Protein AF-A0A453P4A4-F1 (afdb_monomer_lite)

Foldseek 3Di:
DLVDQKDKAAAPLKDFPDDPVLLVLAAQKEFADDVDLFTDPRIMMHGDDPVVVVVLVVCLVPFDAPVNDDRRSVCRVPVCQSVAAADDSVDRDPPGDNYHHYDCLREVELVVCLVVVDTPDPPVSRGMYGDPPVVQGLLFLQSVVVRVCSVVVQVVLQCADDPDVQCHSNDDPVLVVLLVCLVVVVVVVLVVVVVVLVVVCVVPPPVVVVVVVVVVVVVVVVPDPDDDPPPDDPDDDDDDDDDDDDDDDDDDDPPDDPCVVVVLVVQLVVQLVVQLVVLVVSNDRRDHNLSSVLSSLLSSLVSSCCRSVVVVVVVVVVSVVVVVVVVVVPPPDDDDDDDDDPPDPPPPSPVVVSVVSVVSVVCSVVVSCVCVVVVPDD

pLDDT: mean 75.67, std 24.61, range [24.95, 98.19]

Organism: Aegilops tauschii subsp. strangulata (NCBI:txid200361)

Radius of gyration: 34.61 Å; chains: 1; bounding box: 87×60×105 Å

Structure (mmCIF, N/CA/C/O backbone):
data_AF-A0A453P4A4-F1
#
_entry.id   AF-A0A453P4A4-F1
#
loop_
_atom_site.group_PDB
_atom_site.id
_atom_site.type_symbol
_atom_site.label_atom_id
_atom_site.label_alt_id
_atom_site.label_comp_id
_atom_site.label_asym_id
_atom_site.label_entity_id
_atom_site.label_seq_id
_atom_site.pdbx_PDB_ins_code
_atom_site.Cartn_x
_atom_site.Cartn_y
_atom_site.Cartn_z
_atom_site.occupancy
_atom_site.B_iso_or_equiv
_atom_site.auth_seq_id
_atom_site.auth_comp_id
_atom_site.auth_asym_id
_atom_site.auth_atom_id
_atom_site.pdbx_PDB_model_num
ATOM 1 N N . MET A 1 1 ? -23.168 -10.652 10.697 1.00 91.06 1 MET A N 1
ATOM 2 C CA . MET A 1 1 ? -22.135 -11.054 11.683 1.00 91.06 1 MET A CA 1
ATOM 3 C C . MET A 1 1 ? -22.645 -11.010 13.133 1.00 91.06 1 MET A C 1
ATOM 5 O O . MET A 1 1 ? -21.835 -11.047 14.045 1.00 91.06 1 MET A O 1
ATOM 9 N N . THR A 1 2 ? -23.965 -10.996 13.375 1.00 95.56 2 THR A N 1
ATOM 10 C CA . THR A 1 2 ? -24.569 -10.921 14.727 1.00 95.56 2 THR A CA 1
ATOM 11 C C . THR A 1 2 ? -24.382 -12.184 15.573 1.00 95.56 2 THR A C 1
ATOM 13 O O . THR A 1 2 ? -24.686 -12.182 16.757 1.00 95.56 2 THR A O 1
ATOM 16 N N . THR A 1 3 ? -23.852 -13.260 14.988 1.00 97.19 3 THR A N 1
ATOM 17 C CA . THR A 1 3 ? -23.431 -14.472 15.703 1.00 97.19 3 THR A CA 1
ATOM 18 C C . THR A 1 3 ? -22.150 -14.274 16.517 1.00 97.19 3 THR A C 1
ATOM 20 O O . THR A 1 3 ? -21.847 -15.096 17.376 1.00 97.19 3 THR A O 1
ATOM 23 N N . TYR A 1 4 ? -21.380 -13.214 16.250 1.00 97.12 4 TYR A N 1
ATOM 24 C CA . TYR A 1 4 ? -20.178 -12.872 17.005 1.00 97.12 4 TYR A CA 1
ATOM 25 C C . TYR A 1 4 ? -20.504 -11.832 18.073 1.00 97.12 4 TYR A C 1
ATOM 27 O O . TYR A 1 4 ? -21.142 -10.826 17.778 1.00 97.12 4 TYR A O 1
ATOM 35 N N . ARG A 1 5 ? -19.994 -12.036 19.294 1.00 95.25 5 ARG A N 1
ATOM 36 C CA . ARG A 1 5 ? -20.089 -11.038 20.374 1.00 95.25 5 ARG A CA 1
ATOM 37 C C . ARG A 1 5 ? -19.308 -9.765 20.042 1.00 95.25 5 ARG A C 1
ATOM 39 O O . ARG A 1 5 ? -19.733 -8.673 20.380 1.00 95.25 5 ARG A O 1
ATOM 46 N N . LYS A 1 6 ? -18.141 -9.916 19.416 1.00 96.12 6 LYS A N 1
ATOM 47 C CA . LYS A 1 6 ? -17.226 -8.820 19.103 1.00 96.12 6 LYS A CA 1
ATOM 48 C C . LYS A 1 6 ? -16.386 -9.173 17.889 1.00 96.12 6 LYS A C 1
ATOM 50 O O . LYS A 1 6 ? -16.022 -10.335 17.710 1.00 96.12 6 LYS A O 1
ATOM 55 N N . VAL A 1 7 ? -16.092 -8.175 17.071 1.00 97.62 7 VAL A N 1
ATOM 56 C CA . VAL A 1 7 ? -15.296 -8.298 15.851 1.00 97.62 7 VAL A CA 1
ATOM 57 C C . VAL A 1 7 ? -14.221 -7.219 15.871 1.00 97.62 7 VAL A C 1
ATOM 59 O O . VAL A 1 7 ? -14.504 -6.072 16.208 1.00 97.62 7 VAL A O 1
ATOM 62 N N . VAL A 1 8 ? -12.997 -7.587 15.499 1.00 98.06 8 VAL A N 1
ATOM 63 C CA . VAL A 1 8 ? -11.932 -6.626 15.202 1.00 98.06 8 VAL A CA 1
ATOM 64 C C . VAL A 1 8 ? -11.843 -6.501 13.686 1.00 98.06 8 VAL A C 1
ATOM 66 O O . VAL A 1 8 ? -11.580 -7.482 12.994 1.00 98.06 8 VAL A O 1
ATOM 69 N N . TYR A 1 9 ? -12.119 -5.308 13.178 1.00 97.81 9 TYR A N 1
ATOM 70 C CA . TYR A 1 9 ? -11.960 -4.938 11.782 1.00 97.81 9 TYR A CA 1
ATOM 71 C C . TYR A 1 9 ? -10.559 -4.362 11.557 1.00 97.81 9 TYR A C 1
ATOM 73 O O . TYR A 1 9 ? -10.088 -3.543 12.350 1.00 97.81 9 TYR A O 1
ATOM 81 N N . LEU A 1 10 ? -9.926 -4.785 10.465 1.00 97.94 10 LEU A N 1
ATOM 82 C CA . LEU A 1 10 ? -8.617 -4.337 10.007 1.00 97.94 10 LEU A CA 1
ATOM 83 C C . LEU A 1 10 ? -8.708 -4.052 8.505 1.00 97.94 10 LEU A C 1
ATOM 85 O O . LEU A 1 10 ? -9.162 -4.917 7.752 1.00 97.94 10 LEU A O 1
ATOM 89 N N . ASP A 1 11 ? -8.262 -2.876 8.068 1.00 96.56 11 ASP A N 1
ATOM 90 C CA . ASP A 1 11 ? -8.117 -2.580 6.642 1.00 96.56 11 ASP A CA 1
ATOM 91 C C . ASP A 1 11 ? -7.071 -3.508 6.004 1.00 96.56 11 ASP A C 1
ATOM 93 O O . ASP A 1 11 ? -6.111 -3.954 6.642 1.00 96.56 11 ASP A O 1
ATOM 97 N N . ALA A 1 12 ? -7.241 -3.793 4.712 1.00 94.50 12 ALA A N 1
ATOM 98 C CA . ALA A 1 12 ? -6.384 -4.723 3.971 1.00 94.50 12 ALA A CA 1
ATOM 99 C C . ALA A 1 12 ? -4.922 -4.255 3.833 1.00 94.50 12 ALA A C 1
ATOM 101 O O . ALA A 1 12 ? -4.046 -5.037 3.475 1.00 94.50 12 ALA A O 1
ATOM 102 N N . ASP A 1 13 ? -4.651 -2.981 4.098 1.00 95.69 13 ASP A N 1
ATOM 103 C CA . ASP A 1 13 ? -3.328 -2.364 4.116 1.00 95.69 13 ASP A CA 1
ATOM 104 C C . ASP A 1 13 ? -2.815 -2.149 5.550 1.00 95.69 13 ASP A C 1
ATOM 106 O O . ASP A 1 13 ? -2.040 -1.226 5.819 1.00 95.69 13 ASP A O 1
ATOM 110 N N . THR A 1 14 ? -3.216 -3.025 6.471 1.00 97.06 14 THR A N 1
ATOM 111 C CA . THR A 1 14 ? -2.668 -3.116 7.826 1.00 97.06 14 THR A CA 1
ATOM 112 C C . THR A 1 14 ? -1.842 -4.388 8.015 1.00 97.06 14 THR A C 1
ATOM 114 O O . THR A 1 14 ? -2.049 -5.400 7.348 1.00 97.06 14 THR A O 1
ATOM 117 N N . VAL A 1 15 ? -0.873 -4.340 8.931 1.00 96.56 15 VAL A N 1
ATOM 118 C CA . VAL A 1 15 ? -0.058 -5.493 9.335 1.00 96.56 15 VAL A CA 1
ATOM 119 C C . VAL A 1 15 ? -0.040 -5.590 10.847 1.00 96.56 15 VAL A C 1
ATOM 121 O O . VAL A 1 15 ? 0.357 -4.647 11.533 1.00 96.56 15 VAL A O 1
ATOM 124 N N . VAL A 1 16 ? -0.434 -6.754 11.355 1.00 97.06 16 VAL A N 1
ATOM 125 C CA . VAL A 1 16 ? -0.345 -7.103 12.772 1.00 97.06 16 VAL A CA 1
ATOM 126 C C . VAL A 1 16 ? 1.055 -7.652 13.052 1.00 97.06 16 VAL A C 1
ATOM 128 O O . VAL A 1 16 ? 1.440 -8.679 12.503 1.00 97.06 16 VAL A O 1
ATOM 131 N N . VAL A 1 17 ? 1.824 -6.961 13.894 1.00 96.19 17 VAL A N 1
ATOM 132 C CA . VAL A 1 17 ? 3.210 -7.326 14.257 1.00 96.19 17 VAL A CA 1
ATOM 133 C C . VAL A 1 17 ? 3.322 -7.939 15.657 1.00 96.19 17 VAL A C 1
ATOM 135 O O . VAL A 1 17 ? 4.345 -8.525 16.002 1.00 96.19 17 VAL A O 1
ATOM 138 N N . LYS A 1 18 ? 2.262 -7.826 16.467 1.00 96.00 18 LYS A N 1
ATOM 139 C CA . LYS A 1 18 ? 2.124 -8.446 17.792 1.00 96.00 18 LYS A CA 1
ATOM 140 C C . LYS A 1 18 ? 0.677 -8.845 18.051 1.00 96.00 18 LYS A C 1
ATOM 142 O O . LYS A 1 18 ? -0.222 -8.334 17.396 1.00 96.00 18 LYS A O 1
ATOM 147 N N . SER A 1 19 ? 0.452 -9.699 19.053 1.00 96.44 19 SER A N 1
ATOM 148 C CA . SER A 1 19 ? -0.906 -10.059 19.480 1.00 96.44 19 SER A CA 1
ATOM 149 C C . SER A 1 19 ? -1.761 -8.818 19.781 1.00 96.44 19 SER A C 1
ATOM 151 O O . SER A 1 19 ? -1.305 -7.857 20.411 1.00 96.44 19 SER A O 1
ATOM 153 N N . ILE A 1 20 ? -3.008 -8.866 19.315 1.00 97.50 20 ILE A N 1
ATOM 154 C CA . ILE A 1 20 ? -4.051 -7.848 19.507 1.00 97.50 20 ILE A CA 1
ATOM 155 C C . ILE A 1 20 ? -5.298 -8.438 20.181 1.00 97.50 20 ILE A C 1
ATOM 157 O O . ILE A 1 20 ? -6.382 -7.869 20.097 1.00 97.50 20 ILE A O 1
ATOM 161 N N . GLU A 1 21 ? -5.172 -9.601 20.825 1.00 96.69 21 GLU A N 1
ATOM 162 C CA . GLU A 1 21 ? -6.295 -10.285 21.484 1.00 96.69 21 GLU A CA 1
ATOM 163 C C . GLU A 1 21 ? -6.926 -9.449 22.606 1.00 96.69 21 GLU A C 1
ATOM 165 O O . GLU A 1 21 ? -8.119 -9.550 22.886 1.00 96.69 21 GLU A O 1
ATOM 170 N N . ASP A 1 22 ? -6.150 -8.562 23.222 1.00 96.25 22 ASP A N 1
ATOM 171 C CA . ASP A 1 22 ? -6.649 -7.627 24.222 1.00 96.25 22 ASP A CA 1
ATOM 172 C C . ASP A 1 22 ? -7.699 -6.652 23.675 1.00 96.25 22 ASP A C 1
ATOM 174 O O . ASP A 1 22 ? -8.551 -6.202 24.444 1.00 96.25 22 ASP A O 1
ATOM 178 N N . LEU A 1 23 ? -7.739 -6.394 22.363 1.00 97.12 23 LEU A N 1
ATOM 179 C CA . LEU A 1 23 ? -8.792 -5.584 21.741 1.00 97.12 23 LEU A CA 1
ATOM 180 C C . LEU A 1 23 ? -10.200 -6.157 21.957 1.00 97.12 23 LEU A C 1
ATOM 182 O O . LEU A 1 23 ? -11.166 -5.393 21.990 1.00 97.12 23 LEU A O 1
ATOM 186 N N . PHE A 1 24 ? -10.346 -7.467 22.191 1.00 96.25 24 PHE A N 1
ATOM 187 C CA . PHE A 1 24 ? -11.647 -8.073 22.502 1.00 96.25 24 PHE A CA 1
ATOM 188 C C . PHE A 1 24 ? -12.209 -7.656 23.880 1.00 96.25 24 PHE A C 1
ATOM 190 O O . PHE A 1 24 ? -13.393 -7.881 24.165 1.00 96.25 24 PHE A O 1
ATOM 197 N N . ASN A 1 25 ? -11.401 -6.995 24.713 1.00 95.06 25 ASN A N 1
ATOM 198 C CA . ASN A 1 25 ? -11.810 -6.404 25.991 1.00 95.06 25 ASN A CA 1
ATOM 199 C C . ASN A 1 25 ? -12.096 -4.895 25.905 1.00 95.06 25 ASN A C 1
ATOM 201 O O . ASN A 1 25 ? -12.443 -4.290 26.918 1.00 95.06 25 ASN A O 1
ATOM 205 N N . CYS A 1 26 ? -11.944 -4.283 24.727 1.00 95.81 26 CYS A N 1
ATOM 206 C CA . CYS A 1 26 ? -12.316 -2.885 24.506 1.00 95.81 26 CYS A CA 1
ATOM 207 C C . CYS A 1 26 ? -13.843 -2.699 24.565 1.00 95.81 26 CYS A C 1
ATOM 209 O O . CYS A 1 26 ? -14.552 -3.692 24.596 1.00 95.81 26 CYS A O 1
ATOM 211 N N . GLY A 1 27 ? -14.348 -1.467 24.586 1.00 95.31 27 GLY A N 1
ATOM 212 C CA . GLY A 1 27 ? -15.777 -1.142 24.531 1.00 95.31 27 GLY A CA 1
ATOM 213 C C . GLY A 1 27 ? -16.521 -1.659 23.290 1.00 95.31 27 GLY A C 1
ATOM 214 O O . GLY A 1 27 ? -15.937 -2.286 22.399 1.00 95.31 27 GLY A O 1
ATOM 215 N N . LYS A 1 28 ? -17.816 -1.328 23.200 1.00 96.44 28 LYS A N 1
ATOM 216 C CA . LYS A 1 28 ? -18.686 -1.767 22.093 1.00 96.44 28 LYS A CA 1
ATOM 217 C C . LYS A 1 28 ? -18.242 -1.231 20.734 1.00 96.44 28 LYS A C 1
ATOM 219 O O . LYS A 1 28 ? -18.385 -1.918 19.726 1.00 96.44 28 LYS A O 1
ATOM 224 N N . PHE A 1 29 ? -17.701 -0.016 20.701 1.00 97.50 29 PHE A N 1
ATOM 225 C CA . PHE A 1 29 ? -17.045 0.549 19.531 1.00 97.50 29 PHE A CA 1
ATOM 226 C C . PHE A 1 29 ? -15.701 1.170 19.917 1.00 97.50 29 PHE A C 1
ATOM 228 O O . PHE A 1 29 ? -15.630 2.090 20.735 1.00 97.50 29 PHE A O 1
ATOM 235 N N . CYS A 1 30 ? -14.617 0.701 19.309 1.00 97.56 30 CYS A N 1
ATOM 236 C CA . CYS A 1 30 ? -13.299 1.282 19.519 1.00 97.56 30 CYS A CA 1
ATOM 237 C C . CYS A 1 30 ? -12.595 1.566 18.213 1.00 97.56 30 CYS A C 1
ATOM 239 O O . CYS A 1 30 ? -12.629 0.752 17.303 1.00 97.56 30 CYS A O 1
ATOM 241 N N . ALA A 1 31 ? -11.894 2.687 18.155 1.00 97.38 31 ALA A N 1
ATOM 242 C CA . ALA A 1 31 ? -11.066 3.077 17.024 1.00 97.38 31 ALA A CA 1
ATOM 243 C C . ALA A 1 31 ? -9.897 3.934 17.517 1.00 97.38 31 ALA A C 1
ATOM 245 O O . ALA A 1 31 ? -9.889 4.414 18.655 1.00 97.38 31 ALA A O 1
ATOM 246 N N . ASN A 1 32 ? -8.883 4.139 16.687 1.00 95.31 32 ASN A N 1
ATOM 247 C CA . ASN A 1 32 ? -7.803 5.063 17.025 1.00 95.31 32 ASN A CA 1
ATOM 248 C C . ASN A 1 32 ? -8.187 6.499 16.641 1.00 95.31 32 ASN A C 1
ATOM 250 O O . ASN A 1 32 ? -8.719 6.723 15.557 1.00 95.31 32 ASN A O 1
ATOM 254 N N . LEU A 1 33 ? -7.884 7.477 17.500 1.00 91.25 33 LEU A N 1
ATOM 255 C CA . LEU A 1 33 ? -7.839 8.878 17.075 1.00 91.25 33 LEU A CA 1
ATOM 256 C C . LEU A 1 33 ? -6.505 9.147 16.388 1.00 91.25 33 LEU A C 1
ATOM 258 O O . LEU A 1 33 ? -5.450 8.865 16.964 1.00 91.25 33 LEU A O 1
ATOM 262 N N . LYS A 1 34 ? -6.554 9.755 15.200 1.00 77.44 34 LYS A N 1
ATOM 263 C CA . LYS A 1 34 ? -5.345 10.299 14.575 1.00 77.44 34 LYS A CA 1
ATOM 264 C C . LYS A 1 34 ? -4.859 11.531 15.349 1.00 77.44 34 LYS A C 1
ATOM 266 O O . LYS A 1 34 ? -5.354 11.872 16.416 1.00 77.44 34 LYS A O 1
ATOM 271 N N . HIS A 1 35 ? -3.902 12.257 14.776 1.00 64.62 35 HIS A N 1
ATOM 272 C CA . HIS A 1 35 ? -3.451 13.556 15.285 1.00 64.62 35 HIS A CA 1
ATOM 273 C C . HIS A 1 35 ? -4.526 14.673 15.214 1.00 64.62 35 HIS A C 1
ATOM 275 O O . HIS A 1 35 ? -4.245 15.827 15.513 1.00 64.62 35 HIS A O 1
ATOM 281 N N . SER A 1 36 ? -5.757 14.347 14.814 1.00 64.00 36 SER A N 1
ATOM 282 C CA . SER A 1 36 ? -6.924 15.228 14.837 1.00 64.00 36 SER A CA 1
ATOM 283 C C . SER A 1 36 ? -7.990 14.662 15.779 1.00 64.00 36 SER A C 1
ATOM 285 O O . SER A 1 36 ? -7.951 13.490 16.143 1.00 64.00 36 SER A O 1
ATOM 287 N N . GLU A 1 37 ? -9.001 15.460 16.120 1.00 78.25 37 GLU A N 1
ATOM 288 C CA . GLU A 1 37 ? -10.204 15.014 16.852 1.00 78.25 37 GLU A CA 1
ATOM 289 C C . GLU A 1 37 ? -11.073 14.020 16.047 1.00 78.25 37 GLU A C 1
ATOM 291 O O . GLU A 1 37 ? -12.249 13.825 16.335 1.00 78.25 37 GLU A O 1
ATOM 296 N N . ARG A 1 38 ? -10.509 13.389 15.010 1.00 90.00 38 ARG A N 1
ATOM 297 C CA . ARG A 1 38 ? -11.180 12.444 14.125 1.00 90.00 38 ARG A CA 1
ATOM 298 C C . ARG A 1 38 ? -10.539 11.072 14.233 1.00 90.00 38 ARG A C 1
ATOM 300 O O . ARG A 1 38 ? -9.313 10.925 14.251 1.00 90.00 38 ARG A O 1
ATOM 307 N N . MET A 1 39 ? -11.382 10.055 14.263 1.00 94.38 39 MET A N 1
ATOM 308 C CA . MET A 1 39 ? -10.936 8.673 14.280 1.00 94.38 39 MET A CA 1
ATOM 309 C C . MET A 1 39 ? -10.499 8.180 12.907 1.00 94.38 39 MET A C 1
ATOM 311 O O . MET A 1 39 ? -10.960 8.666 11.870 1.00 94.38 39 MET A O 1
ATOM 315 N N . ASN A 1 40 ? -9.633 7.173 12.931 1.00 94.75 40 ASN A N 1
ATOM 316 C CA . ASN A 1 40 ? -9.310 6.342 11.791 1.00 94.75 40 ASN A CA 1
ATOM 317 C C . ASN A 1 40 ? -10.106 5.039 11.833 1.00 94.75 40 ASN A C 1
ATOM 319 O O . ASN A 1 40 ? -10.073 4.333 12.839 1.00 94.75 40 ASN A O 1
ATOM 323 N N . SER A 1 41 ? -10.763 4.710 10.725 1.00 95.00 41 SER A N 1
ATOM 324 C CA . SER A 1 41 ? -11.580 3.503 10.591 1.00 95.00 41 SER A CA 1
ATOM 325 C C . SER A 1 41 ? -10.802 2.256 10.160 1.00 95.00 41 SER A C 1
ATOM 327 O O . SER A 1 41 ? -11.388 1.184 10.101 1.00 95.00 41 SER A O 1
ATOM 329 N N . GLY A 1 42 ? -9.488 2.340 9.930 1.00 95.31 42 GLY A N 1
ATOM 330 C CA . GLY A 1 42 ? -8.720 1.185 9.452 1.00 95.31 42 GLY A CA 1
ATOM 331 C C . GLY A 1 42 ? -8.395 0.136 10.509 1.00 95.31 42 GLY A C 1
ATOM 332 O O . GLY A 1 42 ? -8.006 -0.975 10.169 1.00 95.31 42 GLY A O 1
ATOM 333 N N . VAL A 1 43 ? -8.581 0.455 11.793 1.00 97.81 43 VAL A N 1
ATOM 334 C CA . VAL A 1 43 ? -8.579 -0.536 12.878 1.00 97.81 43 VAL A CA 1
ATOM 335 C C . VAL A 1 43 ? -9.713 -0.201 13.827 1.00 97.81 43 VAL A C 1
ATOM 337 O O . VAL A 1 43 ? -9.686 0.851 14.475 1.00 97.81 43 VAL A O 1
ATOM 340 N N . MET A 1 44 ? -10.697 -1.095 13.912 1.00 97.94 44 MET A N 1
ATOM 341 C CA . MET A 1 44 ? -11.870 -0.905 14.758 1.00 97.94 44 MET A CA 1
ATOM 342 C C . MET A 1 44 ? -12.226 -2.165 15.536 1.00 97.94 44 MET A C 1
ATOM 344 O O . MET A 1 44 ? -12.085 -3.279 15.047 1.00 97.94 44 MET A O 1
ATOM 348 N N . VAL A 1 45 ? -12.756 -1.986 16.737 1.00 97.94 45 VAL A N 1
ATOM 349 C CA . VAL A 1 45 ? -13.460 -3.025 17.489 1.00 97.94 45 VAL A CA 1
ATOM 350 C C . VAL A 1 45 ? -14.938 -2.696 17.418 1.00 97.94 45 VAL A C 1
ATOM 352 O O . VAL A 1 45 ? -15.311 -1.555 17.678 1.00 97.94 45 VAL A O 1
ATOM 355 N N . VAL A 1 46 ? -15.770 -3.668 17.057 1.00 97.25 46 VAL A N 1
ATOM 356 C CA . VAL A 1 46 ? -17.216 -3.478 16.917 1.00 97.25 46 VAL A CA 1
ATOM 357 C C . VAL A 1 46 ? -17.983 -4.605 17.603 1.00 97.25 46 VAL A C 1
ATOM 359 O O . VAL A 1 46 ? -17.645 -5.783 17.462 1.00 97.25 46 VAL A O 1
ATOM 362 N N . GLU A 1 47 ? -19.039 -4.247 18.326 1.00 97.62 47 GLU A N 1
ATOM 363 C CA . GLU A 1 47 ? -20.102 -5.147 18.769 1.00 97.62 47 GLU A CA 1
ATOM 364 C C . GLU A 1 47 ? -21.166 -5.226 17.658 1.00 97.62 47 GLU A C 1
ATOM 366 O O . GLU A 1 47 ? -21.862 -4.239 17.391 1.00 97.62 47 GLU A O 1
ATOM 371 N N . PRO A 1 48 ? -21.295 -6.365 16.950 1.00 97.56 48 PRO A N 1
ATOM 372 C CA . PRO A 1 48 ? -22.253 -6.479 15.859 1.00 97.56 48 PRO A CA 1
ATOM 373 C C . PRO A 1 48 ? -23.697 -6.354 16.360 1.00 97.56 48 PRO A C 1
ATOM 375 O O . PRO A 1 48 ? -24.156 -7.154 17.170 1.00 97.56 48 PRO A O 1
ATOM 378 N N . SER A 1 49 ? -24.448 -5.402 15.808 1.00 97.25 49 SER A N 1
ATOM 379 C CA . SER A 1 49 ? -25.849 -5.172 16.166 1.00 97.25 49 SER A CA 1
ATOM 380 C C . SER A 1 49 ? -26.685 -4.850 14.929 1.00 97.25 49 SER A C 1
ATOM 382 O O . SER A 1 49 ? -26.375 -3.932 14.169 1.00 97.25 49 SER A O 1
ATOM 384 N N . GLU A 1 50 ? -27.764 -5.611 14.716 1.00 97.62 50 GLU A N 1
ATOM 385 C CA . GLU A 1 50 ? -28.683 -5.383 13.594 1.00 97.62 50 GLU A CA 1
ATOM 386 C C . GLU A 1 50 ? -29.424 -4.047 13.733 1.00 97.62 50 GLU A C 1
ATOM 388 O O . GLU A 1 50 ? -29.652 -3.361 12.736 1.00 97.62 50 GLU A O 1
ATOM 393 N N . THR A 1 51 ? -29.772 -3.652 14.962 1.00 97.94 51 THR A N 1
ATOM 394 C CA . THR A 1 51 ? -30.441 -2.372 15.225 1.00 97.94 51 THR A CA 1
ATOM 395 C C . THR A 1 51 ? -29.513 -1.202 14.921 1.00 97.94 51 THR A C 1
ATOM 397 O O . THR A 1 51 ? -29.920 -0.283 14.213 1.00 97.94 51 THR A O 1
ATOM 400 N N . LEU A 1 52 ? -28.254 -1.274 15.368 1.00 96.69 52 LEU A N 1
ATOM 401 C CA . LEU A 1 52 ? -27.235 -0.261 15.087 1.00 96.69 52 LEU A CA 1
ATOM 402 C C . LEU A 1 52 ? -26.949 -0.156 13.583 1.00 96.69 52 LEU A C 1
ATOM 404 O O . LEU A 1 52 ? -26.880 0.942 13.041 1.00 96.69 52 LEU A O 1
ATOM 408 N N . PHE A 1 53 ? -26.838 -1.293 12.890 1.00 97.19 53 PHE A N 1
ATOM 409 C CA . PHE A 1 53 ? -26.647 -1.320 11.441 1.00 97.19 53 PHE A CA 1
ATOM 410 C C . PHE A 1 53 ? -27.805 -0.647 10.695 1.00 97.19 53 PHE A C 1
ATOM 412 O O . PHE A 1 53 ? -27.564 0.211 9.851 1.00 97.19 53 PHE A O 1
ATOM 419 N N . LYS A 1 54 ? -29.061 -0.988 11.019 1.00 98.19 54 LYS A N 1
ATOM 420 C CA . LYS A 1 54 ? -30.239 -0.365 10.391 1.00 98.19 54 LYS A CA 1
ATOM 421 C C . LYS A 1 54 ? -30.294 1.141 10.649 1.00 98.19 54 LYS A C 1
ATOM 423 O O . LYS A 1 54 ? -30.603 1.893 9.729 1.00 98.19 54 LYS A O 1
ATOM 428 N N . ASP A 1 55 ? -29.962 1.576 11.863 1.00 98.06 55 ASP A N 1
ATOM 429 C CA . ASP A 1 55 ? -29.892 2.998 12.202 1.00 98.06 55 ASP A CA 1
ATOM 430 C C . ASP A 1 55 ? -28.795 3.723 11.404 1.00 98.06 55 ASP A C 1
ATOM 432 O O . ASP A 1 55 ? -29.082 4.746 10.783 1.00 98.06 55 ASP A O 1
ATOM 436 N N . MET A 1 56 ? -27.579 3.167 11.323 1.00 97.25 56 MET A N 1
ATOM 437 C CA . MET A 1 56 ? -26.509 3.716 10.480 1.00 97.25 56 MET A CA 1
ATOM 438 C C . MET A 1 56 ? -26.940 3.807 9.013 1.00 97.25 56 MET A C 1
ATOM 440 O O . MET A 1 56 ? -26.839 4.878 8.421 1.00 97.25 56 MET A O 1
ATOM 444 N N . MET A 1 57 ? -27.493 2.730 8.446 1.00 97.62 57 MET A N 1
ATOM 445 C CA . MET A 1 57 ? -27.957 2.701 7.053 1.00 97.62 57 MET A CA 1
ATOM 446 C C . MET A 1 57 ? -29.043 3.743 6.774 1.00 97.62 57 MET A C 1
ATOM 448 O O . MET A 1 57 ? -29.010 4.378 5.726 1.00 97.62 57 MET A O 1
ATOM 452 N N . SER A 1 58 ? -29.961 3.980 7.718 1.00 97.81 58 SER A N 1
ATOM 453 C CA . SER A 1 58 ? -30.995 5.016 7.575 1.00 97.81 58 SER A CA 1
ATOM 454 C C . SER A 1 58 ? -30.438 6.443 7.507 1.00 97.81 58 SER A C 1
ATOM 456 O O . SER A 1 58 ? -31.133 7.351 7.058 1.00 97.81 58 SER A O 1
ATOM 458 N N . LYS A 1 59 ? -29.186 6.644 7.942 1.00 97.38 59 LYS A N 1
ATOM 459 C CA . LYS A 1 59 ? -28.526 7.949 8.019 1.00 97.38 59 LYS A CA 1
ATOM 460 C C . LYS A 1 59 ? -27.460 8.168 6.949 1.00 97.38 59 LYS A C 1
ATOM 462 O O . LYS A 1 59 ? -26.973 9.292 6.861 1.00 97.38 59 LYS A O 1
ATOM 467 N N . VAL A 1 60 ? -27.113 7.158 6.144 1.00 95.44 60 VAL A N 1
ATOM 468 C CA . VAL A 1 60 ? -26.052 7.239 5.115 1.00 95.44 60 VAL A CA 1
ATOM 469 C C . VAL A 1 60 ? -26.277 8.401 4.144 1.00 95.44 60 VAL A C 1
ATOM 471 O O . VAL A 1 60 ? -25.330 9.119 3.845 1.00 95.44 60 VAL A O 1
ATOM 474 N N . ASP A 1 61 ? -27.524 8.641 3.727 1.00 93.38 61 ASP A N 1
ATOM 475 C CA . ASP A 1 61 ? -27.855 9.715 2.776 1.00 93.38 61 ASP A CA 1
ATOM 476 C C . ASP A 1 61 ? -28.004 11.101 3.435 1.00 93.38 61 ASP A C 1
ATOM 478 O O . ASP A 1 61 ? -28.023 12.120 2.746 1.00 93.38 61 ASP A O 1
ATOM 482 N N . SER A 1 62 ? -28.137 11.157 4.766 1.00 95.00 62 SER A N 1
ATOM 483 C CA . SER A 1 62 ? -28.448 12.394 5.504 1.00 95.00 62 SER A CA 1
ATOM 484 C C . SER A 1 62 ? -27.295 12.941 6.346 1.00 95.00 62 SER A C 1
ATOM 486 O O . SER A 1 62 ? -27.200 14.153 6.538 1.00 95.00 62 SER A O 1
ATOM 488 N N . LEU A 1 63 ? -26.433 12.070 6.883 1.00 95.19 63 LEU A N 1
ATOM 489 C CA . LEU A 1 63 ? -25.281 12.489 7.674 1.00 95.19 63 LEU A CA 1
ATOM 490 C C . LEU A 1 63 ? -24.141 12.902 6.737 1.00 95.19 63 LEU A C 1
ATOM 492 O O . LEU A 1 63 ? -23.836 12.182 5.786 1.00 95.19 63 LEU A O 1
ATOM 496 N N . PRO A 1 64 ? -23.464 14.030 7.004 1.00 92.75 64 PRO A N 1
ATOM 497 C CA . PRO A 1 64 ? -22.330 14.439 6.191 1.00 92.75 64 PRO A CA 1
ATOM 498 C C . PRO A 1 64 ? -21.174 13.433 6.313 1.00 92.75 64 PRO A C 1
ATOM 500 O O . PRO A 1 64 ? -20.904 12.914 7.389 1.00 92.75 64 PRO A O 1
ATOM 503 N N . SER A 1 65 ? -20.441 13.204 5.222 1.00 94.25 65 SER A N 1
ATOM 504 C CA . SER A 1 65 ? -19.163 12.480 5.233 1.00 94.25 65 SER A CA 1
ATOM 505 C C . SER A 1 65 ? -18.100 13.322 4.540 1.00 94.25 65 SER A C 1
ATOM 507 O O . SER A 1 65 ? -18.115 13.490 3.322 1.00 94.25 65 SER A O 1
ATOM 509 N N . TYR A 1 66 ? -17.146 13.854 5.309 1.00 89.81 66 TYR A N 1
ATOM 510 C CA . TYR A 1 66 ? -16.096 14.731 4.769 1.00 89.81 66 TYR A CA 1
ATOM 511 C C . TYR A 1 66 ? -15.099 14.004 3.851 1.00 89.81 66 TYR A C 1
ATOM 513 O O . TYR A 1 66 ? -14.338 14.656 3.141 1.00 89.81 66 TYR A O 1
ATOM 521 N N . THR A 1 67 ? -15.073 12.667 3.879 1.00 88.38 67 THR A N 1
ATOM 522 C CA . THR A 1 67 ? -14.240 11.838 2.994 1.00 88.38 67 THR A CA 1
ATOM 523 C C . THR A 1 67 ? -15.015 11.241 1.825 1.00 88.38 67 THR A C 1
ATOM 525 O O . THR A 1 67 ? -14.397 10.633 0.960 1.00 88.38 67 THR A O 1
ATOM 528 N N . GLY A 1 68 ? -16.351 11.278 1.843 1.00 89.69 68 GLY A N 1
ATOM 529 C CA . GLY A 1 68 ? -17.199 10.449 0.973 1.00 89.69 68 GLY A CA 1
ATOM 530 C C . GLY A 1 68 ? -17.167 8.942 1.291 1.00 89.69 68 GLY A C 1
ATOM 531 O O . GLY A 1 68 ? -18.062 8.221 0.873 1.00 89.69 68 GLY A O 1
ATOM 532 N N . GLY A 1 69 ? -16.163 8.466 2.039 1.00 90.94 69 GLY A N 1
ATOM 533 C CA . GLY A 1 69 ? -16.059 7.090 2.546 1.00 90.94 69 GLY A CA 1
ATOM 534 C C . GLY A 1 69 ? -16.606 6.855 3.962 1.00 90.94 69 GLY A C 1
ATOM 535 O O . GLY A 1 69 ? -17.223 7.729 4.582 1.00 90.94 69 GLY A O 1
ATOM 536 N N . ASP A 1 70 ? -16.304 5.665 4.475 1.00 92.88 70 ASP A N 1
ATOM 537 C CA . ASP A 1 70 ? -16.649 5.130 5.796 1.00 92.88 70 ASP A CA 1
ATOM 538 C C . ASP A 1 70 ? -16.106 5.990 6.945 1.00 92.88 70 ASP A C 1
ATOM 540 O O . ASP A 1 70 ? -16.862 6.350 7.845 1.00 92.88 70 ASP A O 1
ATOM 544 N N . GLN A 1 71 ? -14.832 6.396 6.889 1.00 93.88 71 GLN A N 1
ATOM 545 C CA . GLN A 1 71 ? -14.201 7.166 7.962 1.00 93.88 71 GLN A CA 1
ATOM 546 C C . GLN A 1 71 ? -14.968 8.464 8.235 1.00 93.88 71 GLN A C 1
ATOM 548 O O . GLN A 1 71 ? -15.218 8.815 9.387 1.00 93.88 71 GLN A O 1
ATOM 553 N N . GLY A 1 72 ? -15.348 9.186 7.179 1.00 94.56 72 GLY A N 1
ATOM 554 C CA . GLY A 1 72 ? -16.092 10.434 7.287 1.00 94.56 72 GLY A CA 1
ATOM 555 C C . GLY A 1 72 ? -17.483 10.235 7.872 1.00 94.56 72 GLY A C 1
ATOM 556 O O . GLY A 1 72 ? -17.844 10.957 8.798 1.00 94.56 72 GLY A O 1
ATOM 557 N N . PHE A 1 73 ? -18.213 9.226 7.393 1.00 96.69 73 PHE A N 1
ATOM 558 C CA . PHE A 1 73 ? -19.539 8.890 7.907 1.00 96.69 73 PHE A CA 1
ATOM 559 C C . PHE A 1 73 ? -19.479 8.497 9.386 1.00 96.69 73 PHE A C 1
ATOM 561 O O . PHE A 1 73 ? -20.215 9.046 10.201 1.00 96.69 73 PHE A O 1
ATOM 568 N N . LEU A 1 74 ? -18.562 7.597 9.754 1.00 96.12 74 LEU A N 1
ATOM 569 C CA . LEU A 1 74 ? -18.420 7.115 11.125 1.00 96.12 74 LEU A CA 1
ATOM 570 C C . LEU A 1 74 ? -18.044 8.252 12.083 1.00 96.12 74 LEU A C 1
ATOM 572 O O . LEU A 1 74 ? -18.576 8.308 13.187 1.00 96.12 74 LEU A O 1
ATOM 576 N N . ASN A 1 75 ? -17.173 9.180 11.674 1.00 95.56 75 ASN A N 1
ATOM 577 C CA . ASN A 1 75 ? -16.839 10.360 12.484 1.00 95.56 75 ASN A CA 1
ATOM 578 C C . ASN A 1 75 ? -18.053 11.270 12.721 1.00 95.56 75 ASN A C 1
ATOM 580 O O . ASN A 1 75 ? -18.177 11.851 13.794 1.00 95.56 75 ASN A O 1
ATOM 584 N N . SER A 1 76 ? -18.951 11.397 11.742 1.00 95.50 76 SER A N 1
ATOM 585 C CA . SER A 1 76 ? -20.191 12.161 11.905 1.00 95.50 76 SER A CA 1
ATOM 586 C C . SER A 1 76 ? -21.252 11.411 12.709 1.00 95.50 76 SER A C 1
ATOM 588 O O . SER A 1 76 ? -21.981 12.035 13.475 1.00 95.50 76 SER A O 1
ATOM 590 N N . TYR A 1 77 ? -21.320 10.085 12.581 1.00 96.75 77 TYR A N 1
ATOM 591 C CA . TYR A 1 77 ? -22.228 9.240 13.354 1.00 96.75 77 TYR A CA 1
ATOM 592 C C . TYR A 1 77 ? -21.838 9.196 14.841 1.00 96.75 77 TYR A C 1
ATOM 594 O O . TYR A 1 77 ? -22.686 9.375 15.712 1.00 96.75 77 TYR A O 1
ATOM 602 N N . TYR A 1 78 ? -20.546 9.032 15.137 1.00 95.56 78 TYR A N 1
ATOM 603 C CA . TYR A 1 78 ? -19.987 9.064 16.488 1.00 95.56 78 TYR A CA 1
ATOM 604 C C . TYR A 1 78 ? -19.349 10.428 16.800 1.00 95.56 78 TYR A C 1
ATOM 606 O O . TYR A 1 78 ? -18.160 10.508 17.106 1.00 95.56 78 TYR A O 1
ATOM 614 N N . ALA A 1 79 ? -20.132 11.510 16.744 1.00 93.44 79 ALA A N 1
ATOM 615 C CA . ALA A 1 79 ? -19.627 12.881 16.917 1.00 93.44 79 ALA A CA 1
ATOM 616 C C . ALA A 1 79 ? -18.856 13.109 18.238 1.00 93.44 79 ALA A C 1
ATOM 618 O O . ALA A 1 79 ? -17.868 13.837 18.268 1.00 93.44 79 ALA A O 1
ATOM 619 N N . GLU A 1 80 ? -19.253 12.424 19.315 1.00 93.00 80 GLU A N 1
ATOM 620 C CA . GLU A 1 80 ? -18.613 12.511 20.637 1.00 93.00 80 GLU A CA 1
ATOM 621 C C . GLU A 1 80 ? -17.430 11.543 20.819 1.00 93.00 80 GLU A C 1
ATOM 623 O O . GLU A 1 80 ? -16.865 11.436 21.910 1.00 93.00 80 GLU A O 1
ATOM 628 N N . PHE A 1 81 ? -17.019 10.819 19.769 1.00 95.31 81 PHE A N 1
ATOM 629 C CA . PHE A 1 81 ? -15.980 9.794 19.876 1.00 95.31 81 PHE A CA 1
ATOM 630 C C . PHE A 1 81 ? -14.664 10.348 20.436 1.00 95.31 81 PHE A C 1
ATOM 632 O O . PHE A 1 81 ? -14.005 9.672 21.232 1.00 95.31 81 PHE A O 1
ATOM 639 N N . ALA A 1 82 ? -14.310 11.590 20.091 1.00 93.12 82 ALA A N 1
ATOM 640 C CA . ALA A 1 82 ? -13.096 12.244 20.569 1.00 93.12 82 ALA A CA 1
ATOM 641 C C . ALA A 1 82 ? -13.016 12.325 22.108 1.00 93.12 82 ALA A C 1
ATOM 643 O O . ALA A 1 82 ? -11.930 12.193 22.679 1.00 93.12 82 ALA A O 1
ATOM 644 N N . ASN A 1 83 ? -14.170 12.435 22.776 1.00 93.75 83 ASN A N 1
ATOM 645 C CA . ASN A 1 83 ? -14.302 12.520 24.232 1.00 93.75 83 ASN A CA 1
ATOM 646 C C . ASN A 1 83 ? -14.244 11.149 24.933 1.00 93.75 83 ASN A C 1
ATOM 648 O O . ASN A 1 83 ? -14.223 11.072 26.164 1.00 93.75 83 ASN A O 1
ATOM 652 N N . SER A 1 84 ? -14.181 10.050 24.175 1.00 94.75 84 SER A N 1
ATOM 653 C CA . SER A 1 84 ? -14.142 8.693 24.730 1.00 94.75 84 SER A CA 1
ATOM 654 C C . SER A 1 84 ? -12.855 8.443 25.524 1.00 94.75 84 SER A C 1
ATOM 656 O O . SER A 1 84 ? -11.793 9.010 25.249 1.00 94.75 84 SER A O 1
ATOM 658 N N . ARG A 1 85 ? -12.907 7.559 26.522 1.00 94.62 85 ARG A N 1
ATOM 659 C CA . ARG A 1 85 ? -11.716 7.200 27.312 1.00 94.62 85 ARG A CA 1
ATOM 660 C C . ARG A 1 85 ? -10.755 6.342 26.494 1.00 94.62 85 ARG A C 1
ATOM 662 O O . ARG A 1 85 ? -11.192 5.541 25.674 1.00 94.62 85 ARG A O 1
ATOM 669 N N . VAL A 1 86 ? -9.453 6.486 26.741 1.00 95.00 86 VAL A N 1
ATOM 670 C CA . VAL A 1 86 ? -8.447 5.587 26.156 1.00 95.00 86 VAL A CA 1
ATOM 671 C C . VAL A 1 86 ? -8.613 4.193 26.756 1.00 95.00 86 VAL A C 1
ATOM 673 O O . VAL A 1 86 ? -8.794 4.054 27.966 1.00 95.00 86 VAL A O 1
ATOM 676 N N . PHE A 1 87 ? -8.577 3.176 25.905 1.00 96.00 87 PHE A N 1
ATOM 677 C CA . PHE A 1 87 ? -8.587 1.777 26.299 1.00 96.00 87 PHE A CA 1
ATOM 678 C C . PHE A 1 87 ? -7.257 1.397 26.967 1.00 96.00 87 PHE A C 1
ATOM 680 O O . PHE A 1 87 ? -6.188 1.595 26.387 1.00 96.00 87 PHE A O 1
ATOM 687 N N . ASP A 1 88 ? -7.339 0.838 28.176 1.00 95.06 88 ASP A N 1
ATOM 688 C CA . ASP A 1 88 ? -6.215 0.244 28.903 1.00 95.06 88 ASP A CA 1
ATOM 689 C C . ASP A 1 88 ? -6.462 -1.270 29.044 1.00 95.06 88 ASP A C 1
ATOM 691 O O . ASP A 1 88 ? -7.354 -1.666 29.804 1.00 95.06 88 ASP A O 1
ATOM 695 N N . PRO A 1 89 ? -5.682 -2.121 28.349 1.00 92.12 89 PRO A N 1
ATOM 696 C CA . PRO A 1 89 ? -5.792 -3.577 28.442 1.00 92.12 89 PRO A CA 1
ATOM 697 C C . PRO A 1 89 ? -5.708 -4.129 29.869 1.00 92.12 89 PRO A C 1
ATOM 699 O O . PRO A 1 89 ? -6.296 -5.167 30.162 1.00 92.12 89 PRO A O 1
ATOM 702 N N . ASN A 1 90 ? -4.994 -3.442 30.766 1.00 93.19 90 ASN A N 1
ATOM 703 C CA . ASN A 1 90 ? -4.767 -3.900 32.138 1.00 93.19 90 ASN A CA 1
ATOM 704 C C . ASN A 1 90 ? -5.898 -3.501 33.095 1.00 93.19 90 ASN A C 1
ATOM 706 O O . ASN A 1 90 ? -5.913 -3.936 34.248 1.00 93.19 90 ASN A O 1
ATOM 710 N N . LYS A 1 91 ? -6.819 -2.638 32.653 1.00 91.94 91 LYS A N 1
ATOM 711 C CA . LYS A 1 91 ? -7.914 -2.094 33.465 1.00 91.94 91 LYS A CA 1
ATOM 712 C C . LYS A 1 91 ? -9.225 -2.091 32.669 1.00 91.94 91 LYS A C 1
ATOM 714 O O . LYS A 1 91 ? -9.754 -1.015 32.374 1.00 91.94 91 LYS A O 1
ATOM 719 N N . PRO A 1 92 ? -9.761 -3.275 32.312 1.00 87.44 92 PRO A N 1
ATOM 720 C CA . PRO A 1 92 ? -11.046 -3.363 31.630 1.00 87.44 92 PRO A CA 1
ATOM 721 C C . PRO A 1 92 ? -12.155 -2.763 32.504 1.00 87.44 92 PRO A C 1
ATOM 723 O O . PRO A 1 92 ? -12.186 -2.952 33.722 1.00 87.44 92 PRO A O 1
ATOM 726 N N . LEU A 1 93 ? -13.061 -2.012 31.879 1.00 90.00 93 LEU A N 1
ATOM 727 C CA . LEU A 1 93 ? -14.150 -1.322 32.569 1.00 90.00 93 LEU A CA 1
ATOM 728 C C . LEU A 1 93 ? -15.406 -2.199 32.612 1.00 90.00 93 LEU A C 1
ATOM 730 O O . LEU A 1 93 ? -15.743 -2.863 31.635 1.00 90.00 93 LEU A O 1
ATOM 734 N N . THR A 1 94 ? -16.108 -2.168 33.747 1.00 88.12 94 THR A N 1
ATOM 735 C CA . THR A 1 94 ? -17.419 -2.804 33.930 1.00 88.12 94 THR A CA 1
ATOM 736 C C . THR A 1 94 ? -18.408 -1.782 34.519 1.00 88.12 94 THR A C 1
ATOM 738 O O . THR A 1 94 ? -18.096 -1.177 35.547 1.00 88.12 94 THR A O 1
ATOM 741 N N . PRO A 1 95 ? -19.580 -1.544 33.893 1.00 90.19 95 PRO A N 1
ATOM 742 C CA . PRO A 1 95 ? -20.028 -2.098 32.611 1.00 90.19 95 PRO A CA 1
ATOM 743 C C . PRO A 1 95 ? -19.157 -1.642 31.426 1.00 90.19 95 PRO A C 1
ATOM 745 O O . PRO A 1 95 ? -18.423 -0.657 31.520 1.00 90.19 95 PRO A O 1
ATOM 748 N N . GLU A 1 96 ? -19.231 -2.391 30.325 1.00 92.19 96 GLU A N 1
ATOM 749 C CA . GLU A 1 96 ? -18.485 -2.093 29.101 1.00 92.19 96 GLU A CA 1
ATOM 750 C C . GLU A 1 96 ? -18.942 -0.739 28.515 1.00 92.19 96 GLU A C 1
ATOM 752 O O . GLU A 1 96 ? -20.146 -0.518 28.362 1.00 92.19 96 GLU A O 1
ATOM 757 N N . PRO A 1 97 ? -18.019 0.192 28.216 1.00 94.94 97 PRO A N 1
ATOM 758 C CA . PRO A 1 97 ? -18.369 1.496 27.661 1.00 94.94 97 PRO A CA 1
ATOM 759 C C . PRO A 1 97 ? -18.868 1.389 26.214 1.00 94.94 97 PRO A C 1
ATOM 761 O O . PRO A 1 97 ? -18.398 0.551 25.444 1.00 94.94 97 PRO A O 1
ATOM 764 N N . GLU A 1 98 ? -19.766 2.299 25.822 1.00 95.75 98 GLU A N 1
ATOM 765 C CA . GLU A 1 98 ? -20.267 2.390 24.440 1.00 95.75 98 GLU A CA 1
ATOM 766 C C . GLU A 1 98 ? -19.134 2.666 23.441 1.00 95.75 98 GLU A C 1
ATOM 768 O O . GLU A 1 98 ? -19.059 2.030 22.392 1.00 95.75 98 GLU A O 1
ATOM 773 N N . THR A 1 99 ? -18.213 3.572 23.787 1.00 96.81 99 THR A N 1
ATOM 774 C CA . THR A 1 99 ? -17.061 3.919 22.949 1.00 96.81 99 THR A CA 1
ATOM 775 C C . THR A 1 99 ? -15.761 4.024 23.750 1.00 96.81 99 THR A C 1
ATOM 777 O O . THR A 1 99 ? -15.742 4.510 24.885 1.00 96.81 99 THR A O 1
ATOM 780 N N . GLN A 1 100 ? -14.638 3.612 23.152 1.00 96.75 100 GLN A N 1
ATOM 781 C CA . GLN A 1 100 ? -13.285 3.838 23.684 1.00 96.75 100 GLN A CA 1
ATOM 782 C C . GLN A 1 100 ? -12.270 4.147 22.580 1.00 96.75 100 GLN A C 1
ATOM 784 O O . GLN A 1 100 ? -12.403 3.729 21.434 1.00 96.75 100 GLN A O 1
ATOM 789 N N . ARG A 1 101 ? -11.205 4.865 22.942 1.00 96.44 101 ARG A N 1
ATOM 790 C CA . ARG A 1 101 ? -10.109 5.203 22.030 1.00 96.44 101 ARG A CA 1
ATOM 791 C C . ARG A 1 101 ? -8.986 4.190 22.132 1.00 96.44 101 ARG A C 1
ATOM 793 O O . ARG A 1 101 ? -8.441 3.966 23.210 1.00 96.44 101 ARG A O 1
ATOM 800 N N . LEU A 1 102 ? -8.585 3.642 20.997 1.00 96.19 102 LEU A N 1
ATOM 801 C CA . LEU A 1 102 ? -7.387 2.828 20.886 1.00 96.19 102 LEU A CA 1
ATOM 802 C C . LEU A 1 102 ? -6.145 3.720 20.900 1.00 96.19 102 LEU A C 1
ATOM 804 O O . LEU A 1 102 ? -6.109 4.776 20.262 1.00 96.19 102 LEU A O 1
ATOM 808 N N . SER A 1 103 ? -5.108 3.269 21.601 1.00 94.56 103 SER A N 1
ATOM 809 C CA . SER A 1 103 ? -3.770 3.858 21.508 1.00 94.56 103 SER A CA 1
ATOM 810 C C . SER A 1 103 ? -3.215 3.737 20.083 1.00 94.56 103 SER A C 1
ATOM 812 O O . SER A 1 103 ? -3.535 2.782 19.374 1.00 94.56 103 SER A O 1
ATOM 814 N N . THR A 1 104 ? -2.330 4.656 19.683 1.00 93.94 104 THR A N 1
ATOM 815 C CA . THR A 1 104 ? -1.615 4.619 18.391 1.00 93.94 104 THR A CA 1
ATOM 816 C C . THR A 1 104 ? -0.839 3.313 18.183 1.00 93.94 104 THR A C 1
ATOM 818 O O . THR A 1 104 ? -0.588 2.934 17.047 1.00 93.94 104 THR A O 1
ATOM 821 N N . LEU A 1 105 ? -0.526 2.573 19.255 1.00 95.56 105 LEU A N 1
ATOM 822 C CA . LEU A 1 105 ? 0.078 1.234 19.180 1.00 95.56 105 LEU A CA 1
ATOM 823 C C . LEU A 1 105 ? -0.737 0.246 18.322 1.00 95.56 105 LEU A C 1
ATOM 825 O O . LEU A 1 105 ? -0.156 -0.621 17.672 1.00 95.56 105 LEU A O 1
ATOM 829 N N . TYR A 1 106 ? -2.068 0.378 18.321 1.00 96.88 106 TYR A N 1
ATOM 830 C CA . TYR A 1 106 ? -2.990 -0.498 17.589 1.00 96.88 106 TYR A CA 1
ATOM 831 C C . TYR A 1 106 ? -3.367 0.026 16.204 1.00 96.88 106 TYR A C 1
ATOM 833 O O . TYR A 1 106 ? -4.174 -0.602 15.535 1.00 96.88 106 TYR A O 1
ATOM 841 N N . ASN A 1 107 ? -2.861 1.186 15.786 1.00 96.38 107 ASN A N 1
ATOM 842 C CA . ASN A 1 107 ? -3.132 1.753 14.466 1.00 96.38 107 ASN A CA 1
ATOM 843 C C . ASN A 1 107 ? -2.042 2.782 14.134 1.00 96.38 107 ASN A C 1
ATOM 845 O O . ASN A 1 107 ? -2.273 3.994 14.119 1.00 96.38 107 ASN A O 1
ATOM 849 N N . ALA A 1 108 ? -0.808 2.303 13.979 1.00 95.12 108 ALA A N 1
ATOM 850 C CA . ALA A 1 108 ? 0.338 3.161 13.738 1.00 95.12 108 ALA A CA 1
ATOM 851 C C . ALA A 1 108 ? 0.359 3.631 12.280 1.00 95.12 108 ALA A C 1
ATOM 853 O O . ALA A 1 108 ? 0.536 2.842 11.353 1.00 95.12 108 ALA A O 1
ATOM 854 N N . ASP A 1 109 ? 0.179 4.934 12.090 1.00 93.75 109 ASP A N 1
ATOM 855 C CA . ASP A 1 109 ? 0.018 5.564 10.782 1.00 93.75 109 ASP A CA 1
ATOM 856 C C . ASP A 1 109 ? 1.378 5.756 10.075 1.00 93.75 109 ASP A C 1
ATOM 858 O O . ASP A 1 109 ? 2.209 6.568 10.495 1.00 93.75 109 ASP A O 1
ATOM 862 N N . VAL A 1 110 ? 1.601 5.031 8.971 1.00 94.38 110 VAL A N 1
ATOM 863 C CA . VAL A 1 110 ? 2.818 5.153 8.143 1.00 94.38 110 VAL A CA 1
ATOM 864 C C . VAL A 1 110 ? 2.940 6.540 7.501 1.00 94.38 110 VAL A C 1
ATOM 866 O O . VAL A 1 110 ? 4.047 7.041 7.312 1.00 94.38 110 VAL A O 1
ATOM 869 N N . GLY A 1 111 ? 1.827 7.206 7.197 1.00 91.88 111 GLY A N 1
ATOM 870 C CA . GLY A 1 111 ? 1.835 8.587 6.722 1.00 91.88 111 GLY A CA 1
ATOM 871 C C . GLY A 1 111 ? 2.413 9.553 7.751 1.00 91.88 111 GLY A C 1
ATOM 872 O O . GLY A 1 111 ? 3.221 10.413 7.399 1.00 91.88 111 GLY A O 1
ATOM 873 N N . LEU A 1 112 ? 2.088 9.367 9.032 1.00 90.94 112 LEU A N 1
ATOM 874 C CA . LEU A 1 112 ? 2.689 10.159 10.108 1.00 90.94 112 LEU A CA 1
ATOM 875 C C . LEU A 1 112 ? 4.172 9.820 10.307 1.00 90.94 112 LEU A C 1
ATOM 877 O O . LEU A 1 112 ? 4.980 10.726 10.515 1.00 90.94 112 LEU A O 1
ATOM 881 N N . TYR A 1 113 ? 4.544 8.542 10.176 1.00 92.81 113 TYR A N 1
ATOM 882 C CA . TYR A 1 113 ? 5.947 8.119 10.187 1.00 92.81 113 TYR A CA 1
ATOM 883 C C . TYR A 1 113 ? 6.763 8.836 9.108 1.00 92.81 113 TYR A C 1
ATOM 885 O O . TYR A 1 113 ? 7.838 9.346 9.406 1.00 92.81 113 TYR A O 1
ATOM 893 N N . MET A 1 114 ? 6.253 8.926 7.875 1.00 92.44 114 MET A N 1
ATOM 894 C CA . MET A 1 114 ? 6.960 9.587 6.771 1.00 92.44 114 MET A CA 1
ATOM 895 C C . MET A 1 114 ? 7.194 11.080 7.022 1.00 92.44 114 MET A C 1
ATOM 897 O O . MET A 1 114 ? 8.223 11.611 6.615 1.00 92.44 114 MET A O 1
ATOM 901 N N . LEU A 1 115 ? 6.272 11.754 7.714 1.00 90.75 115 LEU A N 1
ATOM 902 C CA . LE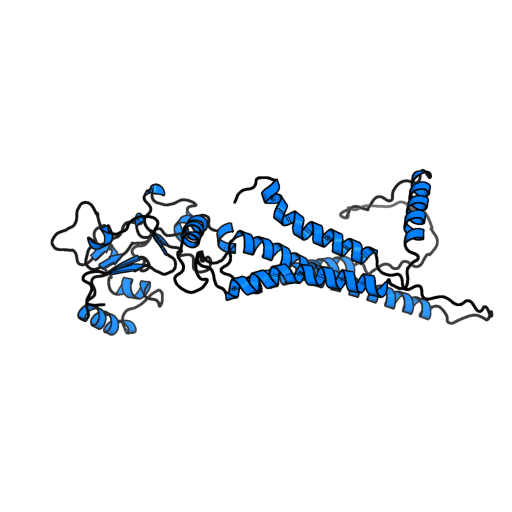U A 1 115 ? 6.428 13.164 8.084 1.00 90.75 115 LEU A CA 1
ATOM 903 C C . LEU A 1 115 ? 7.425 13.361 9.233 1.00 90.75 115 LEU A C 1
ATOM 905 O O . LEU A 1 115 ? 8.178 14.332 9.236 1.00 90.75 115 LEU A O 1
ATOM 909 N N . ALA A 1 116 ? 7.426 12.458 10.215 1.00 90.75 116 ALA A N 1
ATOM 910 C CA . ALA A 1 116 ? 8.259 12.570 11.413 1.00 90.75 116 ALA A CA 1
ATOM 911 C C . ALA A 1 116 ? 9.632 11.880 11.288 1.00 90.75 116 ALA A C 1
ATOM 913 O O . ALA A 1 116 ? 10.500 12.091 12.135 1.00 90.75 116 ALA A O 1
ATOM 914 N N . ASN A 1 117 ? 9.813 11.030 10.273 1.00 91.69 117 ASN A N 1
ATOM 915 C CA . ASN A 1 117 ? 10.927 10.091 10.106 1.00 91.69 117 ASN A CA 1
ATOM 916 C C . ASN A 1 117 ? 11.204 9.221 11.353 1.00 91.69 117 ASN A C 1
ATOM 918 O O . ASN A 1 117 ? 12.340 8.836 11.633 1.00 91.69 117 ASN A O 1
ATOM 922 N N . LYS A 1 118 ? 10.163 8.954 12.148 1.00 92.62 118 LYS A N 1
ATOM 923 C CA . LYS A 1 118 ? 10.193 8.103 13.342 1.00 92.62 118 LYS A CA 1
ATOM 924 C C . LYS A 1 118 ? 8.780 7.701 13.742 1.00 92.62 118 LYS A C 1
ATOM 926 O O . LYS A 1 118 ? 7.816 8.408 13.446 1.00 92.62 118 LYS A O 1
ATOM 931 N N . TRP A 1 119 ? 8.662 6.603 14.481 1.00 92.44 119 TRP A N 1
ATOM 932 C CA . TRP A 1 119 ? 7.414 6.266 15.156 1.00 92.44 119 TRP A CA 1
ATOM 933 C C . TRP A 1 119 ? 7.151 7.237 16.313 1.00 92.44 119 TRP A C 1
ATOM 935 O O . TRP A 1 119 ? 8.069 7.658 17.017 1.00 92.44 119 TRP A O 1
ATOM 945 N N . MET A 1 120 ? 5.881 7.596 16.514 1.00 87.12 120 MET A N 1
ATOM 946 C CA . MET A 1 120 ? 5.445 8.456 17.629 1.00 87.12 120 MET A CA 1
ATOM 947 C C . MET A 1 120 ? 5.344 7.703 18.964 1.00 87.12 120 MET A C 1
ATOM 949 O O . MET A 1 120 ? 5.042 8.292 19.998 1.00 87.12 120 MET A O 1
ATOM 953 N N . VAL A 1 121 ? 5.574 6.397 18.922 1.00 89.62 121 VAL A N 1
ATOM 954 C CA . VAL A 1 121 ? 5.512 5.437 20.023 1.00 89.62 121 VAL A CA 1
ATOM 955 C C . VAL A 1 121 ? 6.761 4.560 19.961 1.00 89.62 121 VAL A C 1
ATOM 957 O O . VAL A 1 121 ? 7.457 4.563 18.943 1.00 89.62 121 VAL A O 1
ATOM 960 N N . ASP A 1 122 ? 7.049 3.816 21.030 1.00 91.75 122 ASP A N 1
ATOM 961 C CA . ASP A 1 122 ? 8.132 2.831 20.998 1.00 91.75 122 ASP A CA 1
ATOM 962 C C . ASP A 1 122 ? 7.842 1.785 19.912 1.00 91.75 122 ASP A C 1
ATOM 964 O O . ASP A 1 122 ? 6.803 1.123 19.927 1.00 91.75 122 ASP A O 1
ATOM 968 N N . GLU A 1 123 ? 8.769 1.652 18.963 1.00 91.38 123 GLU A N 1
ATOM 969 C CA . GLU A 1 123 ? 8.696 0.692 17.863 1.00 91.38 123 GLU A CA 1
ATOM 970 C C . GLU A 1 123 ? 8.536 -0.736 18.381 1.00 91.38 123 GLU A C 1
ATOM 972 O O . GLU A 1 123 ? 7.788 -1.530 17.812 1.00 91.38 123 GLU A O 1
ATOM 977 N N . LYS A 1 124 ? 9.177 -1.045 19.514 1.00 93.00 124 LYS A N 1
ATOM 978 C CA . LYS A 1 124 ? 9.080 -2.360 20.135 1.00 93.00 124 LYS A CA 1
ATOM 979 C C . LYS A 1 124 ? 7.701 -2.641 20.677 1.00 93.00 124 LYS A C 1
ATOM 981 O O . LYS A 1 124 ? 7.425 -3.809 20.867 1.00 93.00 124 LYS A O 1
ATOM 986 N N . GLU A 1 125 ? 6.858 -1.647 20.933 1.00 94.38 125 GLU A N 1
ATOM 987 C CA . GLU A 1 125 ? 5.508 -1.824 21.480 1.00 94.38 125 GLU A CA 1
ATOM 988 C C . GLU A 1 125 ? 4.409 -1.775 20.414 1.00 94.38 125 GLU A C 1
ATOM 990 O O . GLU A 1 125 ? 3.237 -1.998 20.729 1.00 94.38 125 GLU A O 1
ATOM 995 N N . LEU A 1 126 ? 4.769 -1.519 19.152 1.00 95.69 126 LEU A N 1
ATOM 996 C CA . LEU A 1 126 ? 3.829 -1.518 18.036 1.00 95.69 126 LEU A CA 1
ATOM 997 C C . LEU A 1 126 ? 3.090 -2.851 17.930 1.00 95.69 126 LEU A C 1
ATOM 999 O O . LEU A 1 126 ? 3.666 -3.922 18.128 1.00 95.69 126 LEU A O 1
ATOM 1003 N N . ARG A 1 127 ? 1.799 -2.771 17.599 1.00 97.06 127 ARG A N 1
ATOM 1004 C CA . ARG A 1 127 ? 0.933 -3.942 17.430 1.00 97.06 127 ARG A CA 1
ATOM 1005 C C . ARG A 1 127 ? 0.342 -4.025 16.041 1.00 97.06 127 ARG A C 1
ATOM 1007 O O . ARG A 1 127 ? 0.361 -5.103 15.457 1.00 97.06 127 ARG A O 1
ATOM 1014 N N . VAL A 1 128 ? -0.121 -2.899 15.502 1.00 97.75 128 VAL A N 1
ATOM 1015 C CA . VAL A 1 128 ? -0.629 -2.819 14.128 1.00 97.75 128 VAL A CA 1
ATOM 1016 C C . VAL A 1 128 ? -0.029 -1.613 13.423 1.00 97.75 128 VAL A C 1
ATOM 1018 O O . VAL A 1 128 ? -0.076 -0.496 13.939 1.00 97.75 128 VAL A O 1
ATOM 1021 N N . ILE A 1 129 ? 0.510 -1.846 12.232 1.00 97.00 129 ILE A N 1
ATOM 1022 C CA . ILE A 1 129 ? 1.013 -0.819 11.319 1.00 97.00 129 ILE A CA 1
ATOM 1023 C C . ILE A 1 129 ? -0.009 -0.640 10.201 1.00 97.00 129 ILE A C 1
ATOM 1025 O O . ILE A 1 129 ? -0.443 -1.626 9.614 1.00 97.00 129 ILE A O 1
ATOM 1029 N N . HIS A 1 130 ? -0.370 0.599 9.885 1.00 96.50 130 HIS A N 1
ATOM 1030 C CA . HIS A 1 130 ? -1.367 0.938 8.873 1.00 96.50 130 HIS A CA 1
ATOM 1031 C C . HIS A 1 130 ? -0.745 1.797 7.762 1.00 96.50 130 HIS A C 1
ATOM 1033 O O . HIS A 1 130 ? -0.276 2.918 7.994 1.00 96.50 130 HIS A O 1
ATOM 1039 N N . TYR A 1 131 ? -0.757 1.278 6.532 1.00 96.06 131 TYR A N 1
ATOM 1040 C CA . TYR A 1 131 ? -0.176 1.899 5.339 1.00 96.06 131 TYR A CA 1
ATOM 1041 C C . TYR A 1 131 ? -1.146 2.892 4.668 1.00 96.06 131 TYR A C 1
ATOM 1043 O O . TYR A 1 131 ? -1.582 2.743 3.523 1.00 96.06 131 TYR A O 1
ATOM 1051 N N . THR A 1 132 ? -1.432 3.969 5.396 1.00 91.25 132 THR A N 1
ATOM 1052 C CA . THR A 1 132 ? -2.401 5.035 5.068 1.00 91.25 132 THR A CA 1
ATOM 1053 C C . THR A 1 132 ? -2.025 5.917 3.872 1.00 91.25 132 THR A C 1
ATOM 1055 O O . THR A 1 132 ? -2.844 6.710 3.402 1.00 91.25 132 THR A O 1
ATOM 1058 N N . LEU A 1 133 ? -0.795 5.815 3.359 1.00 89.12 133 LEU A N 1
ATOM 1059 C CA . LEU A 1 133 ? -0.331 6.605 2.222 1.00 89.12 133 LEU A CA 1
ATOM 1060 C C . LEU A 1 133 ? -0.947 6.069 0.930 1.00 89.12 133 LEU A C 1
ATOM 1062 O O . LEU A 1 133 ? -0.431 5.138 0.322 1.00 89.12 133 LEU A O 1
ATOM 1066 N N . GLY A 1 134 ? -2.055 6.684 0.509 1.00 83.12 134 GLY A N 1
ATOM 1067 C CA . GLY A 1 134 ? -2.852 6.286 -0.658 1.00 83.12 134 GLY A CA 1
ATOM 1068 C C . GLY A 1 134 ? -2.047 5.817 -1.881 1.00 83.12 134 GLY A C 1
ATOM 1069 O O . GLY A 1 134 ? -2.258 4.686 -2.313 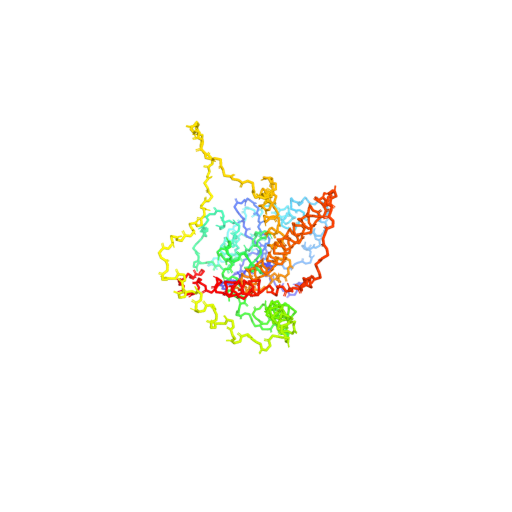1.00 83.12 134 GLY A O 1
ATOM 1070 N N . PRO A 1 135 ? -1.118 6.623 -2.434 1.00 87.81 135 PRO A N 1
ATOM 1071 C CA . PRO A 1 135 ? -0.348 6.233 -3.618 1.00 87.81 135 PRO A CA 1
ATOM 1072 C C . PRO A 1 135 ? 0.839 5.300 -3.328 1.00 87.81 135 PRO A C 1
ATOM 1074 O O . PRO A 1 135 ? 1.414 4.769 -4.273 1.00 87.81 135 PRO A O 1
ATOM 1077 N N . LEU A 1 136 ? 1.230 5.118 -2.061 1.00 92.69 136 LEU A N 1
ATOM 1078 C CA . LEU A 1 136 ? 2.411 4.350 -1.656 1.00 92.69 136 LEU A CA 1
ATOM 1079 C C . LEU A 1 136 ? 1.979 3.097 -0.896 1.00 92.69 136 LEU A C 1
ATOM 1081 O O . LEU A 1 136 ? 2.082 3.026 0.331 1.00 92.69 136 LEU A O 1
ATOM 1085 N N . LYS A 1 137 ? 1.459 2.113 -1.631 1.00 95.06 137 LYS A N 1
ATOM 1086 C CA . LYS A 1 137 ? 0.982 0.870 -1.033 1.00 95.06 137 LYS A CA 1
ATOM 1087 C C . LYS A 1 137 ? 2.095 -0.163 -0.912 1.00 95.06 137 LYS A C 1
ATOM 1089 O O . LYS A 1 137 ? 2.905 -0.298 -1.818 1.00 95.06 137 LYS A O 1
ATOM 1094 N N . PRO A 1 138 ? 2.124 -0.943 0.177 1.00 95.25 138 PRO A N 1
ATOM 1095 C CA . PRO A 1 138 ? 3.288 -1.753 0.520 1.00 95.25 138 PRO A CA 1
ATOM 1096 C C . PRO A 1 138 ? 3.494 -2.974 -0.389 1.00 95.25 138 PRO A C 1
ATOM 1098 O O . PRO A 1 138 ? 4.585 -3.540 -0.422 1.00 95.25 138 PRO A O 1
ATOM 1101 N N . TRP A 1 139 ? 2.467 -3.380 -1.141 1.00 93.00 139 TRP A N 1
ATOM 1102 C CA . TRP A 1 139 ? 2.567 -4.425 -2.161 1.00 93.00 139 TRP A CA 1
ATOM 1103 C C . TRP A 1 139 ? 3.224 -3.950 -3.459 1.00 93.00 139 TRP A C 1
ATOM 1105 O O . TRP A 1 139 ? 3.570 -4.789 -4.286 1.00 93.00 139 TRP A O 1
ATOM 1115 N N . ASP A 1 140 ? 3.404 -2.643 -3.648 1.00 94.50 140 ASP A N 1
ATOM 1116 C CA . ASP A 1 140 ? 4.122 -2.105 -4.792 1.00 94.50 140 ASP A CA 1
ATOM 1117 C C . ASP A 1 140 ? 5.628 -2.234 -4.563 1.00 94.50 140 ASP A C 1
ATOM 1119 O O . ASP A 1 140 ? 6.199 -1.619 -3.666 1.00 94.50 140 ASP A O 1
ATOM 1123 N N . TRP A 1 141 ? 6.307 -3.023 -5.394 1.00 94.56 141 TRP A N 1
ATOM 1124 C CA . TRP A 1 141 ? 7.731 -3.330 -5.207 1.00 94.56 141 TRP A CA 1
ATOM 1125 C C . TRP A 1 141 ? 8.622 -2.080 -5.061 1.00 94.56 141 TRP A C 1
ATOM 1127 O O . TRP A 1 141 ? 9.632 -2.117 -4.358 1.00 94.56 141 TRP A O 1
ATOM 1137 N N . TRP A 1 142 ? 8.255 -0.969 -5.707 1.00 94.81 142 TRP A N 1
ATOM 1138 C CA . TRP A 1 142 ? 9.041 0.263 -5.720 1.00 94.81 142 TRP A CA 1
ATOM 1139 C C . TRP A 1 142 ? 8.883 1.095 -4.441 1.00 94.81 142 TRP A C 1
ATOM 1141 O O . TRP A 1 142 ? 9.783 1.866 -4.108 1.00 94.81 142 TRP A O 1
ATOM 1151 N N . THR A 1 143 ? 7.793 0.932 -3.681 1.00 95.12 143 THR A N 1
ATOM 1152 C CA . THR A 1 143 ? 7.579 1.708 -2.447 1.00 95.12 143 THR A CA 1
ATOM 1153 C C . THR A 1 143 ? 8.526 1.287 -1.334 1.00 95.12 143 THR A C 1
ATOM 1155 O O . THR A 1 143 ? 8.810 2.091 -0.451 1.00 95.12 143 THR A O 1
ATOM 1158 N N . ALA A 1 144 ? 9.056 0.061 -1.385 1.00 94.69 144 ALA A N 1
ATOM 1159 C CA . ALA A 1 144 ? 10.053 -0.432 -0.434 1.00 94.69 144 ALA A CA 1
ATOM 1160 C C . ALA A 1 144 ? 11.327 0.429 -0.402 1.00 94.69 144 ALA A C 1
ATOM 1162 O O . ALA A 1 144 ? 11.971 0.532 0.636 1.00 94.69 144 ALA A O 1
ATOM 1163 N N . TRP A 1 145 ? 11.650 1.098 -1.511 1.00 93.75 145 TRP A N 1
ATOM 1164 C CA . TRP A 1 145 ? 12.807 1.991 -1.623 1.00 93.75 145 TRP A CA 1
ATOM 1165 C C . TRP A 1 145 ? 12.528 3.419 -1.136 1.00 93.75 145 TRP A C 1
ATOM 1167 O O . TRP A 1 145 ? 13.449 4.223 -1.031 1.00 93.75 145 TRP A O 1
ATOM 1177 N N . LEU A 1 146 ? 11.262 3.748 -0.864 1.00 92.50 146 LEU A N 1
ATOM 1178 C CA . LEU A 1 146 ? 10.820 5.089 -0.469 1.00 92.50 146 LEU A CA 1
ATOM 1179 C C . LEU A 1 146 ? 10.298 5.136 0.969 1.00 92.50 146 LEU A C 1
ATOM 1181 O O . LEU A 1 146 ? 10.392 6.170 1.625 1.00 92.50 146 LEU A O 1
ATOM 1185 N N . VAL A 1 147 ? 9.718 4.035 1.451 1.00 93.69 147 VAL A N 1
ATOM 1186 C CA . VAL A 1 147 ? 8.973 3.972 2.709 1.00 93.69 147 VAL A CA 1
ATOM 1187 C C . VAL A 1 147 ? 9.541 2.847 3.568 1.00 93.69 147 VAL A C 1
ATOM 1189 O O . VAL A 1 147 ? 9.201 1.680 3.386 1.00 93.69 147 VAL A O 1
ATOM 1192 N N . LYS A 1 148 ? 10.390 3.200 4.540 1.00 92.56 148 LYS A N 1
ATOM 1193 C CA . LYS A 1 148 ? 11.115 2.232 5.385 1.00 92.56 148 LYS A CA 1
ATOM 1194 C C . LYS A 1 148 ? 10.212 1.177 6.060 1.00 92.56 148 LYS A C 1
ATOM 1196 O O . LYS A 1 148 ? 10.581 0.004 6.020 1.00 92.56 148 LYS A O 1
ATOM 1201 N N . PRO A 1 149 ? 9.025 1.515 6.615 1.00 95.00 149 PRO A N 1
ATOM 1202 C CA . PRO A 1 149 ? 8.132 0.515 7.205 1.00 95.00 149 PRO A CA 1
ATOM 1203 C C . PRO A 1 149 ? 7.709 -0.618 6.263 1.00 95.00 149 PRO A C 1
ATOM 1205 O O . PRO A 1 149 ? 7.410 -1.701 6.748 1.00 95.00 149 PRO A O 1
ATOM 1208 N N . VAL A 1 150 ? 7.742 -0.422 4.936 1.00 95.69 150 VAL A N 1
ATOM 1209 C CA . VAL A 1 150 ? 7.387 -1.462 3.949 1.00 95.69 150 VAL A CA 1
ATOM 1210 C C . VAL A 1 150 ? 8.261 -2.712 4.085 1.00 95.69 150 VAL A C 1
ATOM 1212 O O . VAL A 1 150 ? 7.800 -3.795 3.736 1.00 95.69 150 VAL A O 1
ATOM 1215 N N . ALA A 1 151 ? 9.471 -2.614 4.644 1.00 94.31 151 ALA A N 1
ATOM 1216 C CA . ALA A 1 151 ? 10.281 -3.790 4.965 1.00 94.31 151 ALA A CA 1
ATOM 1217 C C . ALA A 1 151 ? 9.512 -4.788 5.855 1.00 94.31 151 ALA A C 1
ATOM 1219 O O . ALA A 1 151 ? 9.441 -5.969 5.527 1.00 94.31 151 ALA A O 1
ATOM 1220 N N . VAL A 1 152 ? 8.807 -4.294 6.882 1.00 95.38 152 VAL A N 1
ATOM 1221 C CA . VAL A 1 152 ? 7.985 -5.119 7.784 1.00 95.38 152 VAL A CA 1
ATOM 1222 C C . VAL A 1 152 ? 6.863 -5.827 7.023 1.00 95.38 152 VAL A C 1
ATOM 1224 O O . VAL A 1 152 ? 6.588 -7.000 7.267 1.00 95.38 152 VAL A O 1
ATOM 1227 N N . TRP A 1 153 ? 6.227 -5.147 6.061 1.00 95.50 153 TRP A N 1
ATOM 1228 C CA . TRP A 1 153 ? 5.240 -5.783 5.184 1.00 95.50 153 TRP A CA 1
ATOM 1229 C C . TRP A 1 153 ? 5.856 -6.919 4.372 1.00 95.50 153 TRP A C 1
ATOM 1231 O O . TRP A 1 153 ? 5.260 -7.988 4.277 1.00 95.50 153 TRP A O 1
ATOM 1241 N N . GLN A 1 154 ? 7.029 -6.703 3.773 1.00 94.75 154 GLN A N 1
ATOM 1242 C CA . GLN A 1 154 ? 7.676 -7.717 2.941 1.00 94.75 154 GLN A CA 1
ATOM 1243 C C . GLN A 1 154 ? 8.137 -8.925 3.767 1.00 94.75 154 GLN A C 1
ATOM 1245 O O . GLN A 1 154 ? 8.006 -10.051 3.288 1.00 94.75 154 GLN A O 1
ATOM 1250 N N . ASP A 1 155 ? 8.595 -8.710 5.001 1.00 94.06 155 ASP A N 1
ATOM 1251 C CA . ASP A 1 155 ? 8.968 -9.781 5.930 1.00 94.06 155 ASP A CA 1
ATOM 1252 C C . ASP A 1 155 ? 7.753 -10.635 6.312 1.00 94.06 155 ASP A C 1
ATOM 1254 O O . ASP A 1 155 ? 7.805 -11.864 6.248 1.00 94.06 155 ASP A O 1
ATOM 1258 N N . VAL A 1 156 ? 6.619 -10.006 6.640 1.00 93.94 156 VAL A N 1
ATOM 1259 C CA . VAL A 1 156 ? 5.370 -10.736 6.916 1.00 93.94 156 VAL A CA 1
ATOM 1260 C C . VAL A 1 156 ? 4.875 -11.451 5.662 1.00 93.94 156 VAL A C 1
ATOM 1262 O O . VAL A 1 156 ? 4.583 -12.643 5.711 1.00 93.94 156 VAL A O 1
ATOM 1265 N N . ARG A 1 157 ? 4.843 -10.754 4.520 1.00 93.31 157 ARG A N 1
ATOM 1266 C CA . ARG A 1 157 ? 4.391 -11.281 3.226 1.00 93.31 157 ARG A CA 1
ATOM 1267 C C . ARG A 1 157 ? 5.119 -12.567 2.854 1.00 93.31 157 ARG A C 1
ATOM 1269 O O . ARG A 1 157 ? 4.471 -13.502 2.399 1.00 93.31 157 ARG A O 1
ATOM 1276 N N . GLN A 1 158 ? 6.437 -12.618 3.031 1.00 93.25 158 GLN A N 1
ATOM 1277 C CA . GLN A 1 158 ? 7.265 -13.777 2.681 1.00 93.25 158 GLN A CA 1
ATOM 1278 C C . GLN A 1 158 ? 6.944 -15.029 3.493 1.00 93.25 158 GLN A C 1
ATOM 1280 O O . GLN A 1 158 ? 7.089 -16.134 2.975 1.00 93.25 158 GLN A O 1
ATOM 1285 N N . ASN A 1 159 ? 6.483 -14.846 4.728 1.00 94.06 159 ASN A N 1
ATOM 1286 C CA . ASN A 1 159 ? 6.140 -15.926 5.645 1.00 94.06 159 ASN A CA 1
ATOM 1287 C C . ASN A 1 159 ? 4.681 -16.391 5.510 1.00 94.06 159 ASN A C 1
ATOM 1289 O O . ASN A 1 159 ? 4.279 -17.319 6.207 1.00 94.06 159 ASN A O 1
ATOM 1293 N N . LEU A 1 160 ? 3.880 -15.761 4.640 1.00 91.88 160 LEU A N 1
ATOM 1294 C CA . LEU A 1 160 ? 2.490 -16.158 4.441 1.00 91.88 160 LEU A CA 1
ATOM 1295 C C . LEU A 1 160 ? 2.401 -17.539 3.796 1.00 91.88 160 LEU A C 1
ATOM 1297 O O . LEU A 1 160 ? 2.950 -17.781 2.715 1.00 91.88 160 LEU A O 1
ATOM 1301 N N . GLU A 1 161 ? 1.640 -18.412 4.447 1.00 93.44 161 GLU A N 1
ATOM 1302 C CA . GLU A 1 161 ? 1.256 -19.699 3.893 1.00 93.44 161 GLU A CA 1
ATOM 1303 C C . GLU A 1 161 ? 0.389 -19.531 2.643 1.00 93.44 161 GLU A C 1
ATOM 1305 O O . GLU A 1 161 ? -0.194 -18.483 2.351 1.00 93.44 161 GLU A O 1
ATOM 1310 N N . GLU A 1 162 ? 0.332 -20.602 1.870 1.00 93.31 162 GLU A N 1
ATOM 1311 C CA . GLU A 1 162 ? -0.437 -20.656 0.645 1.00 93.31 162 GLU A CA 1
ATOM 1312 C C . GLU A 1 162 ? -1.932 -20.769 0.954 1.00 93.31 162 GLU A C 1
ATOM 1314 O O . GLU A 1 162 ? -2.404 -21.780 1.468 1.00 93.31 162 GLU A O 1
ATOM 1319 N N . SER A 1 163 ? -2.690 -19.723 0.626 1.00 90.81 163 SER A N 1
ATOM 1320 C CA . SER A 1 163 ? -4.154 -19.734 0.733 1.00 90.81 163 SER A CA 1
ATOM 1321 C C . SER A 1 163 ? -4.828 -20.345 -0.499 1.00 90.81 163 SER A C 1
ATOM 1323 O O . SER A 1 163 ? -5.920 -20.900 -0.400 1.00 90.81 163 SER A O 1
ATOM 1325 N N . LEU A 1 164 ? -4.183 -20.237 -1.663 1.00 91.56 164 LEU A N 1
ATOM 1326 C CA . LEU A 1 164 ? -4.618 -20.753 -2.960 1.00 91.56 164 LEU A CA 1
ATOM 1327 C C . LEU A 1 164 ? -3.389 -21.236 -3.752 1.00 91.56 164 LEU A C 1
ATOM 1329 O O . LEU A 1 164 ? -2.310 -20.679 -3.559 1.00 91.56 164 LEU A O 1
ATOM 1333 N N . PRO A 1 165 ? -3.540 -22.181 -4.701 1.00 91.44 165 PRO A N 1
ATOM 1334 C CA . PRO A 1 165 ? -2.444 -22.686 -5.528 1.00 91.44 165 PRO A CA 1
ATOM 1335 C C . PRO A 1 165 ? -1.503 -21.594 -6.080 1.00 91.44 165 PRO A C 1
ATOM 1337 O O . PRO A 1 165 ? -1.884 -20.795 -6.936 1.00 91.44 165 PRO A O 1
ATOM 1340 N N . GLY A 1 166 ? -0.259 -21.568 -5.602 1.00 87.25 166 GLY A N 1
ATOM 1341 C CA . GLY A 1 166 ? 0.801 -20.641 -5.988 1.00 87.25 166 GLY A CA 1
ATOM 1342 C C . GLY A 1 166 ? 0.769 -19.251 -5.335 1.00 87.25 166 GLY A C 1
ATOM 1343 O O . GLY A 1 166 ? 1.522 -18.384 -5.790 1.00 87.25 166 GLY A O 1
ATOM 1344 N N . THR A 1 167 ? -0.043 -19.019 -4.291 1.00 91.44 167 THR A N 1
ATOM 1345 C CA . THR A 1 167 ? -0.110 -17.719 -3.585 1.00 91.44 167 THR A CA 1
ATOM 1346 C C . THR A 1 167 ? 0.825 -17.571 -2.389 1.00 91.44 167 THR A C 1
ATOM 1348 O O . THR A 1 167 ? 0.976 -16.461 -1.872 1.00 91.44 167 THR A O 1
ATOM 1351 N N . GLY A 1 168 ? 1.500 -18.647 -1.973 1.00 92.06 168 GLY A N 1
ATOM 1352 C CA . GLY A 1 168 ? 2.438 -18.630 -0.847 1.00 92.06 168 GLY A CA 1
ATOM 1353 C C . GLY A 1 168 ? 3.496 -17.527 -0.973 1.00 92.06 168 GLY A C 1
ATOM 1354 O O . GLY A 1 168 ? 4.041 -17.271 -2.055 1.00 92.06 168 GLY A O 1
ATOM 1355 N N . GLY A 1 169 ? 3.777 -16.841 0.134 1.00 90.25 169 GLY A N 1
ATOM 1356 C CA . GLY A 1 169 ? 4.653 -15.671 0.155 1.00 90.25 169 GLY A CA 1
ATOM 1357 C C . GLY A 1 169 ? 4.049 -14.429 -0.521 1.00 90.25 169 GLY A C 1
ATOM 1358 O O . GLY A 1 169 ? 4.792 -13.585 -1.030 1.00 90.25 169 GLY A O 1
ATOM 1359 N N . GLY A 1 170 ? 2.717 -14.353 -0.639 1.00 86.75 170 GLY A N 1
ATOM 1360 C CA . GLY A 1 170 ? 1.999 -13.281 -1.339 1.00 86.75 170 GLY A CA 1
ATOM 1361 C C . GLY A 1 170 ? 2.324 -13.209 -2.832 1.00 86.75 170 GLY A C 1
ATOM 1362 O O . GLY A 1 170 ? 2.466 -12.112 -3.380 1.00 86.75 170 GLY A O 1
ATOM 1363 N N . LYS A 1 171 ? 2.546 -14.361 -3.469 1.00 89.56 171 LYS A N 1
ATOM 1364 C CA . LYS A 1 171 ? 2.868 -14.468 -4.898 1.00 89.56 171 LYS A CA 1
ATOM 1365 C C . LYS A 1 171 ? 1.597 -14.634 -5.734 1.00 89.56 171 LYS A C 1
ATOM 1367 O O . LYS A 1 171 ? 0.527 -14.935 -5.221 1.00 89.56 171 LYS A O 1
ATOM 1372 N N . ASN A 1 172 ? 1.731 -14.453 -7.044 1.00 90.69 172 ASN A N 1
ATOM 1373 C CA . ASN A 1 172 ? 0.668 -14.698 -8.012 1.00 90.69 172 ASN A CA 1
ATOM 1374 C C . ASN A 1 172 ? 1.246 -15.496 -9.197 1.00 90.69 172 ASN A C 1
ATOM 1376 O O . ASN A 1 172 ? 2.240 -15.050 -9.782 1.00 90.69 172 ASN A O 1
ATOM 1380 N N . PRO A 1 173 ? 0.670 -16.656 -9.571 1.00 90.50 173 PRO A N 1
ATOM 1381 C CA . PRO A 1 173 ? 1.144 -17.461 -10.699 1.00 90.50 173 PRO A CA 1
ATOM 1382 C C . PRO A 1 173 ? 1.251 -16.689 -12.020 1.00 90.50 173 PRO A C 1
ATOM 1384 O O . PRO A 1 173 ? 2.205 -16.890 -12.774 1.00 90.50 173 PRO A O 1
ATOM 1387 N N . HIS A 1 174 ? 0.310 -15.779 -12.289 1.00 91.56 174 HIS A N 1
ATOM 1388 C CA . HIS A 1 174 ? 0.332 -14.954 -13.497 1.00 91.56 174 HIS A CA 1
ATOM 1389 C C . HIS A 1 174 ? 1.507 -13.977 -13.486 1.00 91.56 174 HIS A C 1
ATOM 1391 O O . HIS A 1 174 ? 2.264 -13.923 -14.455 1.00 91.56 174 HIS A O 1
ATOM 1397 N N . ASP A 1 175 ? 1.719 -13.274 -12.373 1.00 92.25 175 ASP A N 1
ATOM 1398 C CA . ASP A 1 175 ? 2.837 -12.336 -12.241 1.00 92.25 175 ASP A CA 1
ATOM 1399 C C . ASP A 1 175 ? 4.181 -13.066 -12.322 1.00 92.25 175 ASP A C 1
ATOM 1401 O O . ASP A 1 175 ? 5.114 -12.581 -12.959 1.00 92.25 175 ASP A O 1
ATOM 1405 N N . GLN A 1 176 ? 4.283 -14.273 -11.756 1.00 91.31 176 GLN A N 1
ATOM 1406 C CA . GLN A 1 176 ? 5.483 -15.100 -11.890 1.00 91.31 176 GLN A CA 1
ATOM 1407 C C . GLN A 1 176 ? 5.771 -15.484 -13.342 1.00 91.31 176 GLN A C 1
ATOM 1409 O O . GLN A 1 176 ? 6.933 -15.495 -13.751 1.00 91.31 176 GLN A O 1
ATOM 1414 N N . LEU A 1 177 ? 4.741 -15.828 -14.118 1.00 92.81 177 LEU A N 1
ATOM 1415 C CA . LEU A 1 177 ? 4.901 -16.134 -15.536 1.00 92.81 177 LEU A CA 1
ATOM 1416 C C . LEU A 1 177 ? 5.386 -14.902 -16.303 1.00 92.81 177 LEU A C 1
ATOM 1418 O O . LEU A 1 177 ? 6.346 -15.010 -17.065 1.00 92.81 177 LEU A O 1
ATOM 1422 N N . VAL A 1 178 ? 4.776 -13.738 -16.060 1.00 94.38 178 VAL A N 1
ATOM 1423 C CA . VAL A 1 178 ? 5.199 -12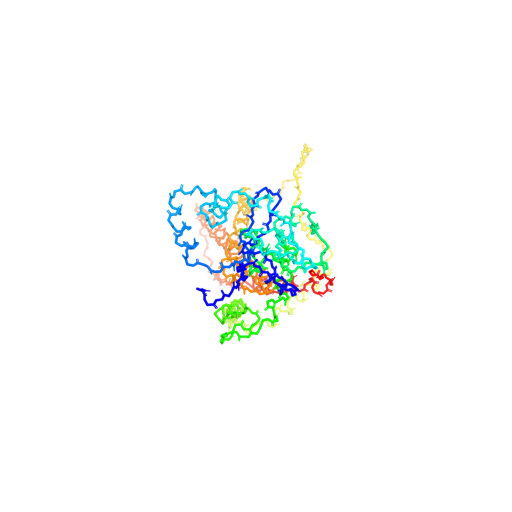.466 -16.662 1.00 94.38 178 VAL A CA 1
ATOM 1424 C C . VAL A 1 178 ? 6.657 -12.181 -16.318 1.00 94.38 178 VAL A C 1
ATOM 1426 O O . VAL A 1 178 ? 7.460 -11.988 -17.221 1.00 94.38 178 VAL A O 1
ATOM 1429 N N . VAL A 1 179 ? 7.039 -12.254 -15.041 1.00 93.75 179 VAL A N 1
ATOM 1430 C CA . VAL A 1 179 ? 8.426 -12.050 -14.594 1.00 93.75 179 VAL A CA 1
ATOM 1431 C C . VAL A 1 179 ? 9.394 -12.993 -15.312 1.00 93.75 179 VAL A C 1
ATOM 1433 O O . VAL A 1 179 ? 10.422 -12.541 -15.809 1.00 93.75 179 VAL A O 1
ATOM 1436 N N . LYS A 1 180 ? 9.068 -14.286 -15.437 1.00 93.12 180 LYS A N 1
ATOM 1437 C CA . LYS A 1 180 ? 9.905 -15.249 -16.176 1.00 93.12 180 LYS A CA 1
ATOM 1438 C C . LYS A 1 180 ? 10.071 -14.855 -17.645 1.00 93.12 180 LYS A C 1
ATOM 1440 O O . LYS A 1 180 ? 11.183 -14.912 -18.160 1.00 93.12 180 LYS A O 1
ATOM 1445 N N . ILE A 1 181 ? 8.993 -14.437 -18.310 1.00 93.38 181 ILE A N 1
ATOM 1446 C CA . ILE A 1 181 ? 9.043 -13.961 -19.700 1.00 93.38 181 ILE A CA 1
ATOM 1447 C C . ILE A 1 181 ? 9.930 -12.716 -19.805 1.00 93.38 181 ILE A C 1
ATOM 1449 O O . ILE A 1 181 ? 10.778 -12.649 -20.692 1.00 93.38 181 ILE A O 1
ATOM 1453 N N . LEU A 1 182 ? 9.771 -11.762 -18.885 1.00 92.50 182 LEU A N 1
ATOM 1454 C CA . LEU A 1 182 ? 10.539 -10.518 -18.864 1.00 92.50 182 LEU A CA 1
ATOM 1455 C C . LEU A 1 182 ? 12.032 -10.740 -18.657 1.00 92.50 182 LEU A C 1
ATOM 1457 O O . LEU A 1 182 ? 12.811 -10.002 -19.247 1.00 92.50 182 LEU A O 1
ATOM 1461 N N . PHE A 1 183 ? 12.419 -11.757 -17.887 1.00 91.88 183 PHE A N 1
ATOM 1462 C CA . PHE A 1 183 ? 13.817 -12.156 -17.754 1.00 91.88 183 PHE A CA 1
ATOM 1463 C C . PHE A 1 183 ? 14.353 -12.866 -18.999 1.00 91.88 183 PHE A C 1
ATOM 1465 O O . PHE A 1 183 ? 15.503 -12.666 -19.353 1.00 91.88 183 PHE A O 1
ATOM 1472 N N . ILE A 1 184 ? 13.566 -13.712 -19.671 1.00 89.69 184 ILE A N 1
ATOM 1473 C CA . ILE A 1 184 ? 14.044 -14.515 -20.815 1.00 89.69 184 ILE A CA 1
ATOM 1474 C C . ILE A 1 184 ? 14.153 -13.674 -22.096 1.00 89.69 184 ILE A C 1
ATOM 1476 O O . ILE A 1 184 ? 15.069 -13.864 -22.901 1.00 89.69 184 ILE A O 1
ATOM 1480 N N . LEU A 1 185 ? 13.218 -12.748 -22.303 1.00 88.38 185 LEU A N 1
ATOM 1481 C CA . LEU A 1 185 ? 13.047 -12.033 -23.565 1.00 88.38 185 LEU A CA 1
ATOM 1482 C C . LEU A 1 185 ? 14.285 -11.210 -23.990 1.00 88.38 185 LEU A C 1
ATOM 1484 O O . LEU A 1 185 ? 14.667 -11.320 -25.158 1.00 88.38 185 LEU A O 1
ATOM 1488 N N . PRO A 1 186 ? 14.976 -10.461 -23.108 1.00 84.75 186 PRO A N 1
ATOM 1489 C CA . PRO A 1 186 ? 16.214 -9.766 -23.467 1.00 84.75 186 PRO A CA 1
ATOM 1490 C C . PRO A 1 186 ? 17.320 -10.715 -23.947 1.00 84.75 186 PRO A C 1
ATOM 1492 O O . PRO A 1 186 ? 17.968 -10.435 -24.957 1.00 84.75 186 PRO A O 1
ATOM 1495 N N . PHE A 1 187 ? 17.485 -11.886 -23.318 1.00 82.94 187 PHE A N 1
ATOM 1496 C CA . PHE A 1 187 ? 18.438 -12.900 -23.789 1.00 82.94 187 PHE A CA 1
ATOM 1497 C C . PHE A 1 187 ? 18.047 -13.458 -25.156 1.00 82.94 187 PHE A C 1
ATOM 1499 O O . PHE A 1 187 ? 18.909 -13.606 -26.021 1.00 82.94 187 PHE A O 1
ATOM 1506 N N . CYS A 1 188 ? 16.760 -13.722 -25.396 1.00 82.19 188 CYS A N 1
ATOM 1507 C CA . CYS A 1 188 ? 16.283 -14.137 -26.715 1.00 82.19 188 CYS A CA 1
ATOM 1508 C C . CYS A 1 188 ? 16.562 -13.072 -27.783 1.00 82.19 188 CYS A C 1
ATOM 1510 O O . CYS A 1 188 ? 17.005 -13.420 -28.876 1.00 82.19 188 CYS A O 1
ATOM 1512 N N . MET A 1 189 ? 16.359 -11.789 -27.471 1.00 78.94 189 MET A N 1
ATOM 1513 C CA . MET A 1 189 ? 16.654 -10.673 -28.377 1.00 78.94 189 MET A CA 1
ATOM 1514 C C . MET A 1 189 ? 18.151 -10.574 -28.691 1.00 78.94 189 MET A C 1
ATOM 1516 O O . MET A 1 189 ? 18.522 -10.397 -29.852 1.00 78.94 189 MET A O 1
ATOM 1520 N N . LEU A 1 190 ? 19.014 -10.747 -27.686 1.00 77.31 190 LEU A N 1
ATOM 1521 C CA . LEU A 1 190 ? 20.467 -10.769 -27.863 1.00 77.31 190 LEU A CA 1
ATOM 1522 C C . LEU A 1 190 ? 20.919 -11.961 -28.709 1.00 77.31 190 LEU A C 1
ATOM 1524 O O . LEU A 1 190 ? 21.695 -11.784 -29.647 1.00 77.31 190 LEU A O 1
ATOM 1528 N N . LEU A 1 191 ? 20.400 -13.159 -28.428 1.00 76.31 191 LEU A N 1
ATOM 1529 C CA . LEU A 1 191 ? 20.706 -14.366 -29.194 1.00 76.31 191 LEU A CA 1
ATOM 1530 C C . LEU A 1 191 ? 20.227 -14.235 -30.642 1.00 76.31 191 LEU A C 1
ATOM 1532 O O . LEU A 1 191 ? 21.002 -14.493 -31.554 1.00 76.31 191 LEU A O 1
ATOM 1536 N N . CYS A 1 192 ? 18.996 -13.779 -30.883 1.00 74.00 192 CYS A N 1
ATOM 1537 C CA . CYS A 1 192 ? 18.486 -13.576 -32.241 1.00 74.00 192 CYS A CA 1
ATOM 1538 C C . CYS A 1 192 ? 19.274 -12.495 -32.994 1.00 74.00 192 CYS A C 1
ATOM 1540 O O . CYS A 1 192 ? 19.570 -12.672 -34.174 1.00 74.00 192 CYS A O 1
ATOM 1542 N N . GLY A 1 193 ? 19.662 -11.405 -32.323 1.00 65.12 193 GLY A N 1
ATOM 1543 C CA . GLY A 1 193 ? 20.534 -10.378 -32.898 1.00 65.12 193 GLY A CA 1
ATOM 1544 C C . GLY A 1 193 ? 21.919 -10.920 -33.265 1.00 65.12 193 GLY A C 1
ATOM 1545 O O . GLY A 1 193 ? 22.420 -10.645 -34.356 1.00 65.12 193 GLY A O 1
ATOM 1546 N N . TYR A 1 194 ? 22.505 -11.748 -32.396 1.00 59.59 194 TYR A N 1
ATOM 1547 C CA . TYR A 1 194 ? 23.781 -12.421 -32.636 1.00 59.59 194 TYR A CA 1
ATOM 1548 C C . TYR A 1 194 ? 23.693 -13.423 -33.794 1.00 59.59 194 TYR A C 1
ATOM 1550 O O . TYR A 1 194 ? 24.489 -13.356 -34.727 1.00 59.59 194 TYR A O 1
ATOM 1558 N N . TYR A 1 195 ? 22.687 -14.300 -33.800 1.00 53.91 195 TYR A N 1
ATOM 1559 C CA . TYR A 1 195 ? 22.478 -15.278 -34.869 1.00 53.91 195 TYR A CA 1
ATOM 1560 C C . TYR A 1 195 ? 22.129 -14.623 -36.208 1.00 53.91 195 TYR A C 1
ATOM 1562 O O . TYR A 1 195 ? 22.625 -15.073 -37.236 1.00 53.91 195 TYR A O 1
ATOM 1570 N N . GLY A 1 196 ? 21.339 -13.545 -36.221 1.00 53.62 196 GLY A N 1
ATOM 1571 C CA . GLY A 1 196 ? 21.072 -12.763 -37.431 1.00 53.62 196 GLY A CA 1
ATOM 1572 C C . GLY A 1 196 ? 22.347 -12.140 -38.003 1.00 53.62 196 GLY A C 1
ATOM 1573 O O . GLY A 1 196 ? 22.590 -12.224 -39.205 1.00 53.62 196 GLY A O 1
ATOM 1574 N N . SER A 1 197 ? 23.214 -11.609 -37.135 1.00 52.56 197 SER A N 1
ATOM 1575 C CA . SER A 1 197 ? 24.532 -11.105 -37.531 1.00 52.56 197 SER A CA 1
ATOM 1576 C C . SER A 1 197 ? 25.456 -12.225 -38.041 1.00 52.56 197 SER A C 1
ATOM 1578 O O . SER A 1 197 ? 26.098 -12.050 -39.078 1.00 52.56 197 SER A O 1
ATOM 1580 N N . CYS A 1 198 ? 25.466 -13.398 -37.392 1.00 43.25 198 CYS A N 1
ATOM 1581 C CA . CYS A 1 198 ? 26.246 -14.579 -37.790 1.00 43.25 198 CYS A CA 1
ATOM 1582 C C . CYS A 1 198 ? 25.770 -15.229 -39.101 1.00 43.25 198 CYS A C 1
ATOM 1584 O O . CYS A 1 198 ? 26.580 -15.640 -39.929 1.00 43.25 198 CYS A O 1
ATOM 1586 N N . PHE A 1 199 ? 24.460 -15.324 -39.334 1.00 41.31 199 PHE A N 1
ATOM 1587 C CA . PHE A 1 199 ? 23.922 -15.932 -40.553 1.00 41.31 199 PHE A CA 1
ATOM 1588 C C . PHE A 1 199 ? 24.190 -15.053 -41.781 1.00 41.31 199 PHE A C 1
ATOM 1590 O O . PHE A 1 199 ? 24.474 -15.560 -42.865 1.00 41.31 199 PHE A O 1
ATOM 1597 N N . GLN A 1 200 ? 24.199 -13.731 -41.596 1.00 42.75 200 GLN A N 1
ATOM 1598 C CA . GLN A 1 200 ? 24.559 -12.778 -42.643 1.00 42.75 200 GLN A CA 1
ATOM 1599 C C . GLN A 1 200 ? 26.076 -12.743 -42.925 1.00 42.75 200 GLN A C 1
ATOM 1601 O O . GLN A 1 200 ? 26.484 -12.364 -44.021 1.00 42.75 200 GLN A O 1
ATOM 1606 N N . THR A 1 201 ? 26.905 -13.220 -41.987 1.00 41.16 201 THR A N 1
ATOM 1607 C CA . THR A 1 201 ? 28.372 -13.345 -42.114 1.00 41.16 201 THR A CA 1
ATOM 1608 C C . THR A 1 201 ? 28.855 -14.730 -42.553 1.00 41.16 201 THR A C 1
ATOM 1610 O O . THR A 1 201 ? 30.049 -14.911 -42.765 1.00 41.16 201 THR A O 1
ATOM 1613 N N . ASN A 1 202 ? 27.975 -15.700 -42.830 1.00 35.88 202 ASN A N 1
ATOM 1614 C CA . ASN A 1 202 ? 28.377 -17.036 -43.310 1.00 35.88 202 ASN A CA 1
ATOM 1615 C C . ASN A 1 202 ? 28.932 -17.070 -44.760 1.00 35.88 202 ASN A C 1
ATOM 1617 O O . ASN A 1 202 ? 29.184 -18.141 -45.309 1.00 35.88 202 ASN A O 1
ATOM 1621 N N . LYS A 1 203 ? 29.170 -15.904 -45.383 1.00 38.72 203 LYS A N 1
ATOM 1622 C CA . LYS A 1 203 ? 30.046 -15.751 -46.564 1.00 38.72 203 LYS A CA 1
ATOM 1623 C C . LYS A 1 203 ? 31.519 -15.476 -46.215 1.00 38.72 203 LYS A C 1
ATOM 1625 O O . LYS A 1 203 ? 32.357 -15.493 -47.109 1.00 38.72 203 LYS A O 1
ATOM 1630 N N . GLU A 1 204 ? 31.856 -15.274 -44.945 1.00 44.06 204 GLU A N 1
ATOM 1631 C CA . GLU A 1 204 ? 33.186 -14.872 -44.467 1.00 44.06 204 GLU A CA 1
ATOM 1632 C C . GLU A 1 204 ? 33.859 -15.995 -43.651 1.00 44.06 204 GLU A C 1
ATOM 1634 O O . GLU A 1 204 ? 34.330 -15.804 -42.530 1.00 44.06 204 GLU A O 1
ATOM 1639 N N . LEU A 1 205 ? 34.034 -17.179 -44.253 1.00 36.31 205 LEU A N 1
ATOM 1640 C CA . LEU A 1 205 ? 35.010 -18.188 -43.789 1.00 36.31 205 LEU A CA 1
ATOM 1641 C C . LEU A 1 205 ? 36.478 -17.720 -44.016 1.00 36.31 205 LEU A C 1
ATOM 1643 O O . LEU A 1 205 ? 37.392 -18.520 -44.198 1.00 36.31 205 LEU A O 1
ATOM 1647 N N . LEU A 1 206 ? 36.719 -16.404 -44.024 1.00 41.16 206 LEU A N 1
ATOM 1648 C CA . LEU A 1 206 ? 38.019 -15.740 -44.152 1.00 41.16 206 LEU A CA 1
ATOM 1649 C C . LEU A 1 206 ? 38.398 -14.922 -42.899 1.00 41.16 206 LEU A C 1
ATOM 1651 O O . LEU A 1 206 ? 39.468 -14.311 -42.864 1.00 41.16 206 LEU A O 1
ATOM 1655 N N . SER A 1 207 ? 37.593 -14.966 -41.830 1.00 46.69 207 SER A N 1
ATOM 1656 C CA . SER A 1 207 ? 37.775 -14.138 -40.624 1.00 46.69 207 SER A CA 1
ATOM 1657 C C . SER A 1 207 ? 38.999 -14.481 -39.748 1.00 46.69 207 SER A C 1
ATOM 1659 O O . SER A 1 207 ? 39.328 -13.727 -38.831 1.00 46.69 207 SER A O 1
ATOM 1661 N N . MET A 1 208 ? 39.729 -15.570 -40.011 1.00 40.69 208 MET A N 1
ATOM 1662 C CA . MET A 1 208 ? 41.010 -15.825 -39.326 1.00 40.69 208 MET A CA 1
ATOM 1663 C C . MET A 1 208 ? 42.187 -15.035 -39.927 1.00 40.69 208 MET A C 1
ATOM 1665 O O . MET A 1 208 ? 43.214 -14.864 -39.270 1.00 40.69 208 MET A O 1
ATOM 1669 N N . ARG A 1 209 ? 42.057 -14.479 -41.143 1.00 40.50 209 ARG A N 1
ATOM 1670 C CA . ARG A 1 209 ? 43.090 -13.602 -41.732 1.00 40.50 209 ARG A CA 1
ATOM 1671 C C . ARG A 1 209 ? 43.052 -12.173 -41.176 1.00 40.50 209 ARG A C 1
ATOM 1673 O O . ARG A 1 209 ? 44.096 -11.521 -41.133 1.00 40.50 209 ARG A O 1
ATOM 1680 N N . THR A 1 210 ? 41.900 -11.700 -40.706 1.00 50.19 210 THR A N 1
ATOM 1681 C CA . THR A 1 210 ? 41.678 -10.323 -40.231 1.00 50.19 210 THR A CA 1
ATOM 1682 C C . THR A 1 210 ? 42.180 -10.076 -38.809 1.00 50.19 210 THR A C 1
ATOM 1684 O O . THR A 1 210 ? 42.757 -9.021 -38.561 1.00 50.19 210 THR A O 1
ATOM 1687 N N . LEU A 1 211 ? 42.108 -11.054 -37.899 1.00 43.72 211 LEU A N 1
ATOM 1688 C CA . LEU A 1 211 ? 42.719 -10.943 -36.560 1.00 43.72 211 LEU A CA 1
ATOM 1689 C C . LEU A 1 211 ? 44.250 -10.818 -36.629 1.00 43.72 211 LEU A C 1
ATOM 1691 O O . LEU A 1 211 ? 44.845 -9.979 -35.950 1.00 43.72 211 LEU A O 1
ATOM 1695 N N . CYS A 1 212 ? 44.900 -11.580 -37.515 1.00 44.41 212 CYS A N 1
ATOM 1696 C CA . CYS A 1 212 ? 46.333 -11.435 -37.772 1.00 44.41 212 CYS A CA 1
ATOM 1697 C C . CYS A 1 212 ? 46.683 -10.116 -38.479 1.00 44.41 212 CYS A C 1
ATOM 1699 O O . CYS A 1 212 ? 47.768 -9.584 -38.249 1.00 44.41 212 CYS A O 1
ATOM 1701 N N . ALA A 1 213 ? 45.794 -9.577 -39.319 1.00 47.38 213 ALA A N 1
ATOM 1702 C CA . ALA A 1 213 ? 45.981 -8.268 -39.943 1.00 47.38 213 ALA A CA 1
ATOM 1703 C C . ALA A 1 213 ? 45.854 -7.128 -38.918 1.00 47.38 213 ALA A C 1
ATOM 1705 O O . ALA A 1 213 ? 46.705 -6.243 -38.896 1.00 47.38 213 ALA A O 1
ATOM 1706 N N . PHE A 1 214 ? 44.887 -7.205 -37.999 1.00 48.41 214 PHE A N 1
ATOM 1707 C CA . PHE A 1 214 ? 44.695 -6.221 -36.931 1.00 48.41 214 PHE A CA 1
ATOM 1708 C C . PHE A 1 214 ? 45.838 -6.256 -35.908 1.00 48.41 214 PHE A C 1
ATOM 1710 O O . PHE A 1 214 ? 46.353 -5.212 -35.519 1.00 48.41 214 PHE A O 1
ATOM 1717 N N . ALA A 1 215 ? 46.330 -7.447 -35.546 1.00 51.44 215 ALA A N 1
ATOM 1718 C CA . ALA A 1 215 ? 47.510 -7.593 -34.691 1.00 51.44 215 ALA A CA 1
ATOM 1719 C C . ALA A 1 215 ? 48.793 -7.053 -35.356 1.00 51.44 215 ALA A C 1
ATOM 1721 O O . ALA A 1 215 ? 49.647 -6.479 -34.678 1.00 51.44 215 ALA A O 1
ATOM 1722 N N . ARG A 1 216 ? 48.929 -7.184 -36.686 1.00 50.22 216 ARG A N 1
ATOM 1723 C CA . ARG A 1 216 ? 50.018 -6.543 -37.445 1.00 50.22 216 ARG A CA 1
ATOM 1724 C C . ARG A 1 216 ? 49.849 -5.027 -37.478 1.00 50.22 216 ARG A C 1
ATOM 1726 O O . ARG A 1 216 ? 50.816 -4.323 -37.222 1.00 50.22 216 ARG A O 1
ATOM 1733 N N . GLN A 1 217 ? 48.645 -4.521 -37.723 1.00 48.72 217 GLN A N 1
ATOM 1734 C CA . GLN A 1 217 ? 48.366 -3.087 -37.823 1.00 48.72 217 GLN A CA 1
ATOM 1735 C C . GLN A 1 217 ? 48.497 -2.368 -36.468 1.00 48.72 217 GLN A C 1
ATOM 1737 O O . GLN A 1 217 ? 49.048 -1.272 -36.412 1.00 48.72 217 GLN A O 1
ATOM 1742 N N . ALA A 1 218 ? 48.105 -3.016 -35.367 1.00 50.72 218 ALA A N 1
ATOM 1743 C CA . ALA A 1 218 ? 48.343 -2.546 -34.003 1.00 50.72 218 ALA A CA 1
ATOM 1744 C C . ALA A 1 218 ? 49.839 -2.562 -33.636 1.00 50.72 218 ALA A C 1
ATOM 1746 O O . ALA A 1 218 ? 50.331 -1.611 -33.034 1.00 50.72 218 ALA A O 1
ATOM 1747 N N . ARG A 1 219 ? 50.597 -3.585 -34.069 1.00 48.25 219 ARG A N 1
ATOM 1748 C CA . ARG A 1 219 ? 52.069 -3.597 -33.943 1.00 48.25 219 ARG A CA 1
ATOM 1749 C C . ARG A 1 219 ? 52.743 -2.491 -34.751 1.00 48.25 219 ARG A C 1
ATOM 1751 O O . ARG A 1 219 ? 53.725 -1.936 -34.276 1.00 48.25 219 ARG A O 1
ATOM 1758 N N . TYR A 1 220 ? 52.240 -2.178 -35.945 1.00 47.41 220 TYR A N 1
ATOM 1759 C CA . TYR A 1 220 ? 52.761 -1.080 -36.762 1.00 47.41 220 TYR A CA 1
ATOM 1760 C C . TYR A 1 220 ? 52.461 0.284 -36.127 1.00 47.41 220 TYR A C 1
ATOM 1762 O O . TYR A 1 220 ? 53.377 1.090 -36.017 1.00 47.41 220 TYR A O 1
ATOM 1770 N N . LYS A 1 221 ? 51.241 0.498 -35.610 1.00 45.38 221 LYS A N 1
ATOM 1771 C CA . LYS A 1 221 ? 50.855 1.732 -34.900 1.00 45.38 221 LYS A CA 1
ATOM 1772 C C . LYS A 1 221 ? 51.595 1.955 -33.582 1.00 45.38 221 LYS A C 1
ATOM 1774 O O . LYS A 1 221 ? 51.836 3.095 -33.222 1.00 45.38 221 LYS A O 1
ATOM 1779 N N . TYR A 1 222 ? 51.962 0.890 -32.869 1.00 47.00 222 TYR A N 1
ATOM 1780 C CA . TYR A 1 222 ? 52.753 0.999 -31.638 1.00 47.00 222 TYR A CA 1
ATOM 1781 C C . TYR A 1 222 ? 54.237 1.306 -31.908 1.00 47.00 222 TYR A C 1
ATOM 1783 O O . TYR A 1 222 ? 54.938 1.794 -31.029 1.00 47.00 222 TYR A O 1
ATOM 1791 N N . LYS A 1 223 ? 54.735 1.006 -33.117 1.00 42.84 223 LYS A N 1
ATOM 1792 C CA . LYS A 1 223 ? 56.143 1.204 -33.495 1.00 42.84 223 LYS A CA 1
ATOM 1793 C C . LYS A 1 223 ? 56.405 2.550 -34.186 1.00 42.84 223 LYS A C 1
ATOM 1795 O O . LYS A 1 223 ? 57.562 2.932 -34.326 1.00 42.84 223 LYS A O 1
ATOM 1800 N N . SER A 1 224 ? 55.359 3.251 -34.615 1.00 40.38 224 SER A N 1
ATOM 1801 C CA . SER A 1 224 ? 55.410 4.643 -35.067 1.00 40.38 224 SER A CA 1
ATOM 1802 C C . SER A 1 224 ? 55.081 5.567 -33.893 1.00 40.38 224 SER A C 1
ATOM 1804 O O . SER A 1 224 ? 53.965 5.513 -33.384 1.00 40.38 224 SER A O 1
ATOM 1806 N N . GLU A 1 225 ? 56.026 6.405 -33.462 1.00 43.72 225 GLU A N 1
ATOM 1807 C CA . GLU A 1 225 ? 55.800 7.497 -32.499 1.00 43.72 225 GLU A CA 1
ATOM 1808 C C . GLU A 1 225 ? 54.871 8.579 -33.092 1.00 43.72 225 GLU A C 1
ATOM 1810 O O . GLU A 1 225 ? 55.294 9.688 -33.405 1.00 43.72 225 GLU A O 1
ATOM 1815 N N . GLU A 1 226 ? 53.588 8.270 -33.265 1.00 36.41 226 GLU A N 1
ATOM 1816 C CA . GLU A 1 226 ? 52.545 9.254 -33.559 1.00 36.41 226 GLU A CA 1
ATOM 1817 C C . GLU A 1 226 ? 51.598 9.356 -32.363 1.00 36.41 226 GLU A C 1
ATOM 1819 O O . GLU A 1 226 ? 51.017 8.368 -31.906 1.00 36.41 226 GLU A O 1
ATOM 1824 N N . ALA A 1 227 ? 51.482 10.573 -31.828 1.00 36.50 227 ALA A N 1
ATOM 1825 C CA . ALA A 1 227 ? 50.670 10.885 -30.663 1.00 36.50 227 ALA A CA 1
ATOM 1826 C C . ALA A 1 227 ? 49.202 10.465 -30.863 1.00 36.50 227 ALA A C 1
ATOM 1828 O O . ALA A 1 227 ? 48.597 10.716 -31.907 1.00 36.50 227 ALA A O 1
ATOM 1829 N N . LEU A 1 228 ? 48.629 9.832 -29.832 1.00 32.25 228 LEU A N 1
ATOM 1830 C CA . LEU A 1 228 ? 47.225 9.422 -29.784 1.00 32.25 228 LEU A CA 1
ATOM 1831 C C . LEU A 1 228 ? 46.277 10.597 -30.099 1.00 32.25 228 LEU A C 1
ATOM 1833 O O . LEU A 1 228 ? 46.492 11.698 -29.588 1.00 32.25 228 LEU A O 1
ATOM 1837 N N . PRO A 1 229 ? 45.176 10.377 -30.844 1.00 34.16 229 PRO A N 1
ATOM 1838 C CA . PRO A 1 229 ? 44.135 11.382 -30.973 1.00 34.16 229 PRO A CA 1
ATOM 1839 C C . PRO A 1 229 ? 43.425 11.531 -29.624 1.00 34.16 229 PRO A C 1
ATOM 1841 O O . PRO A 1 229 ? 42.673 10.656 -29.191 1.00 34.16 229 PRO A O 1
ATOM 1844 N N . SER A 1 230 ? 43.682 12.650 -28.951 1.00 26.58 230 SER A N 1
ATOM 1845 C CA . SER A 1 230 ? 42.949 13.081 -27.766 1.00 26.58 230 SER A CA 1
ATOM 1846 C C . SER A 1 230 ? 41.463 13.193 -28.105 1.00 26.58 230 SER A C 1
ATOM 1848 O O . SER A 1 230 ? 41.061 14.046 -28.899 1.00 26.58 230 SER A O 1
ATOM 1850 N N . TYR A 1 231 ? 40.645 12.334 -27.496 1.00 31.52 231 TYR A N 1
ATOM 1851 C CA . TYR A 1 231 ? 39.193 12.486 -27.464 1.00 31.52 231 TYR A CA 1
ATOM 1852 C C . TYR A 1 231 ? 38.884 13.882 -26.914 1.00 31.52 231 TYR A C 1
ATOM 1854 O O . TYR A 1 231 ? 39.174 14.182 -25.756 1.00 31.52 231 TYR A O 1
ATOM 1862 N N . SER A 1 232 ? 38.378 14.765 -27.772 1.00 30.16 232 SER A N 1
ATOM 1863 C CA . SER A 1 232 ? 38.102 16.148 -27.407 1.00 30.16 232 SER A CA 1
ATOM 1864 C C . SER A 1 232 ? 36.983 16.172 -26.374 1.00 30.16 232 SER A C 1
ATOM 1866 O O . SER A 1 232 ? 35.847 15.779 -26.639 1.00 30.16 232 SER A O 1
ATOM 1868 N N . THR A 1 233 ? 37.337 16.618 -25.177 1.00 28.59 233 THR A N 1
ATOM 1869 C CA . THR A 1 233 ? 36.419 17.007 -24.120 1.00 28.59 233 THR A CA 1
ATOM 1870 C C . THR A 1 233 ? 35.482 18.100 -24.634 1.00 28.59 233 THR A C 1
ATOM 1872 O O . THR A 1 233 ? 35.886 19.018 -25.348 1.00 28.59 233 THR A O 1
ATOM 1875 N N . VAL A 1 234 ? 34.202 17.988 -24.278 1.00 34.19 234 VAL A N 1
ATOM 1876 C CA . VAL A 1 234 ? 33.187 19.021 -24.502 1.00 34.19 234 VAL A CA 1
ATOM 1877 C C . VAL A 1 234 ? 33.590 20.253 -23.687 1.00 34.19 234 VAL A C 1
ATOM 1879 O O . VAL A 1 234 ? 33.372 20.315 -22.480 1.00 34.19 234 VAL A O 1
ATOM 1882 N N . GLY A 1 235 ? 34.251 21.205 -24.344 1.00 27.58 235 GLY A N 1
ATOM 1883 C CA . GLY A 1 235 ? 34.650 22.486 -23.776 1.00 27.58 235 GLY A CA 1
ATOM 1884 C C . GLY A 1 235 ? 33.571 23.539 -24.001 1.00 27.58 235 GLY A C 1
ATOM 1885 O O . GLY A 1 235 ? 33.268 23.898 -25.137 1.00 27.58 235 GLY A O 1
ATOM 1886 N N . VAL A 1 236 ? 33.004 24.020 -22.898 1.00 28.56 236 VAL A N 1
ATOM 1887 C CA . VAL A 1 236 ? 32.150 25.208 -22.807 1.00 28.56 236 VAL A CA 1
ATOM 1888 C C . VAL A 1 236 ? 32.852 26.402 -23.461 1.00 28.56 236 VAL A C 1
ATOM 1890 O O . VAL A 1 236 ? 34.035 26.645 -23.227 1.00 28.56 236 VAL A O 1
ATOM 1893 N N . ALA A 1 237 ? 32.118 27.135 -24.299 1.00 31.50 237 ALA A N 1
ATOM 1894 C CA . ALA A 1 237 ? 32.615 28.319 -24.982 1.00 31.50 237 ALA A CA 1
ATOM 1895 C C . ALA A 1 237 ? 32.968 29.430 -23.980 1.00 31.50 237 ALA A C 1
ATOM 1897 O O . ALA A 1 237 ? 32.107 29.882 -23.228 1.00 31.50 237 ALA A O 1
ATOM 1898 N N . SER A 1 238 ? 34.208 29.913 -24.054 1.00 25.81 238 SER A N 1
ATOM 1899 C CA . SER A 1 238 ? 34.647 31.166 -23.440 1.00 25.81 238 SER A CA 1
ATOM 1900 C C . SER A 1 238 ? 35.333 32.027 -24.499 1.00 25.81 238 SER A C 1
ATOM 1902 O O . SER A 1 238 ? 36.155 31.563 -25.284 1.00 25.81 238 SER A O 1
ATOM 1904 N N . SER A 1 239 ? 34.930 33.289 -24.527 1.00 32.44 239 SER A N 1
ATOM 1905 C CA . SER A 1 239 ? 35.325 34.382 -25.415 1.00 32.44 239 SER A CA 1
ATOM 1906 C C . SER A 1 239 ? 36.835 34.643 -25.547 1.00 32.44 239 SER A C 1
ATOM 1908 O O . SER A 1 239 ? 37.527 34.703 -24.535 1.00 32.44 239 SER A O 1
ATOM 1910 N N . SER A 1 240 ? 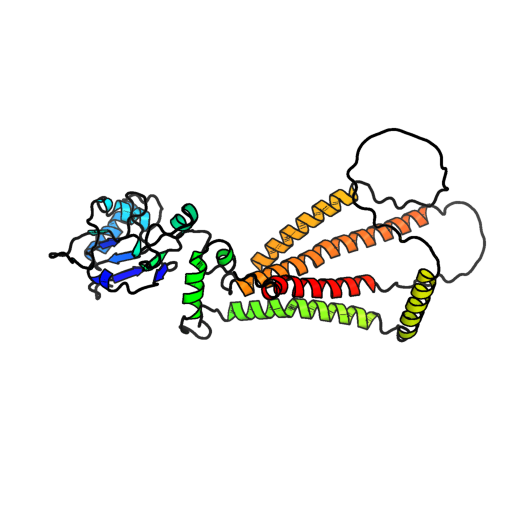37.294 34.977 -26.763 1.00 26.50 240 SER A N 1
ATOM 1911 C CA . SER A 1 240 ? 38.014 36.225 -27.131 1.00 26.50 240 SER A CA 1
ATOM 1912 C C . SER A 1 240 ? 39.078 36.048 -28.238 1.00 26.50 240 SER A C 1
ATOM 1914 O O . SER A 1 240 ? 39.893 35.138 -28.212 1.00 26.50 240 SER A O 1
ATOM 1916 N N . PHE A 1 241 ? 38.994 36.947 -29.228 1.00 24.95 241 PHE A N 1
ATOM 1917 C CA . PHE A 1 241 ? 40.045 37.565 -30.055 1.00 24.95 241 PHE A CA 1
ATOM 1918 C C . PHE A 1 241 ? 41.277 36.764 -30.547 1.00 24.95 241 PHE A C 1
ATOM 1920 O O . PHE A 1 241 ? 42.251 36.583 -29.833 1.00 24.95 241 PHE A O 1
ATOM 1927 N N . GLY A 1 242 ? 41.265 36.486 -31.861 1.00 26.02 242 GLY A N 1
ATOM 1928 C CA . GLY A 1 242 ? 42.285 36.900 -32.845 1.00 26.02 242 GLY A CA 1
ATOM 1929 C C . GLY A 1 242 ? 43.722 36.364 -32.754 1.00 26.02 242 GLY A C 1
ATOM 1930 O O . GLY A 1 242 ? 44.475 36.774 -31.886 1.00 26.02 242 GLY A O 1
ATOM 1931 N N . ILE A 1 243 ? 44.143 35.594 -33.770 1.00 25.80 243 ILE A N 1
ATOM 1932 C CA . ILE A 1 243 ? 45.271 35.892 -34.685 1.00 25.80 243 ILE A CA 1
ATOM 1933 C C . ILE A 1 243 ? 45.239 34.894 -35.861 1.00 25.80 243 ILE A C 1
ATOM 1935 O O . ILE A 1 243 ? 44.776 33.763 -35.755 1.00 25.80 243 ILE A O 1
ATOM 1939 N N . SER A 1 244 ? 45.651 35.403 -37.017 1.00 28.81 244 SER A N 1
ATOM 1940 C CA . SER A 1 244 ? 45.473 34.910 -38.380 1.00 28.81 244 SER A CA 1
ATOM 1941 C C . SER A 1 244 ? 46.359 33.738 -38.821 1.00 28.81 244 SER A C 1
ATOM 1943 O O . SER A 1 244 ? 47.481 33.588 -38.351 1.00 28.81 244 SER A O 1
ATOM 1945 N N . ASN A 1 245 ? 45.909 33.123 -39.923 1.00 31.16 245 ASN A N 1
ATOM 1946 C CA . ASN A 1 245 ? 46.682 32.461 -40.983 1.00 31.16 245 ASN A CA 1
ATOM 1947 C C . ASN A 1 245 ? 47.190 31.036 -40.729 1.00 31.16 245 ASN A C 1
ATOM 1949 O O . ASN A 1 245 ? 48.367 30.823 -40.466 1.00 31.16 245 ASN A O 1
ATOM 1953 N N . GLN A 1 246 ? 46.351 30.054 -41.074 1.00 30.11 246 GLN A N 1
ATOM 1954 C CA . GLN A 1 246 ? 46.809 28.945 -41.913 1.00 30.11 246 GLN A CA 1
ATOM 1955 C C . GLN A 1 246 ? 45.676 28.447 -42.816 1.00 30.11 246 GLN A C 1
ATOM 1957 O O . GLN A 1 246 ? 44.640 27.952 -42.381 1.00 30.11 246 GLN A O 1
ATOM 1962 N N . LYS A 1 247 ? 45.888 28.664 -44.112 1.00 32.41 247 LYS A N 1
ATOM 1963 C CA . LYS A 1 247 ? 45.032 28.276 -45.227 1.00 32.41 247 LYS A CA 1
ATOM 1964 C C . LYS A 1 247 ? 45.295 26.788 -45.488 1.00 32.41 247 LYS A C 1
ATOM 1966 O O . LYS A 1 247 ? 46.318 26.465 -46.084 1.00 32.41 247 LYS A O 1
ATOM 1971 N N . LEU A 1 248 ? 44.419 25.896 -45.018 1.00 25.02 248 LEU A N 1
ATOM 1972 C CA . LEU A 1 248 ? 44.452 24.480 -45.394 1.00 25.02 248 LEU A CA 1
ATOM 1973 C C . LEU A 1 248 ? 43.298 24.171 -46.350 1.00 25.02 248 LEU A C 1
ATOM 1975 O O . LEU A 1 248 ? 42.146 24.527 -46.111 1.00 25.02 248 LEU A O 1
ATOM 1979 N N . SER A 1 249 ? 43.688 23.564 -47.464 1.00 27.23 249 SER A N 1
ATOM 1980 C CA . SER A 1 249 ? 42.897 23.233 -48.640 1.00 27.23 249 SER A CA 1
ATOM 1981 C C . SER A 1 249 ? 41.620 22.447 -48.326 1.00 27.23 249 SER A C 1
ATOM 1983 O O . SER A 1 249 ? 41.606 21.520 -47.523 1.00 27.23 249 SER A O 1
ATOM 1985 N N . THR A 1 250 ? 40.570 22.830 -49.043 1.00 35.94 250 THR A N 1
ATOM 1986 C CA . THR A 1 250 ? 39.239 22.238 -49.184 1.00 35.94 250 THR A CA 1
ATOM 1987 C C . THR A 1 250 ? 39.239 20.708 -49.280 1.00 35.94 250 THR A C 1
ATOM 1989 O O . THR A 1 250 ? 39.650 20.142 -50.288 1.00 35.94 250 THR A O 1
ATOM 1992 N N . GLY A 1 251 ? 38.683 20.059 -48.256 1.00 31.47 251 GLY A N 1
ATOM 1993 C CA . GLY A 1 251 ? 38.074 18.731 -48.322 1.00 31.47 251 GLY A CA 1
ATOM 1994 C C . GLY A 1 251 ? 36.644 18.855 -47.798 1.00 31.47 251 GLY A C 1
ATOM 1995 O O . GLY A 1 251 ? 36.431 19.500 -46.773 1.00 31.47 251 GLY A O 1
ATOM 1996 N N . ALA A 1 252 ? 35.664 18.335 -48.539 1.00 38.00 252 ALA A N 1
ATOM 1997 C CA . ALA A 1 252 ? 34.235 18.502 -48.285 1.00 38.00 252 ALA A CA 1
ATOM 1998 C C . ALA A 1 252 ? 33.868 18.201 -46.820 1.00 38.00 252 ALA A C 1
ATOM 2000 O O . ALA A 1 252 ? 33.779 17.052 -46.391 1.00 38.00 252 ALA A O 1
ATOM 2001 N N . HIS A 1 253 ? 33.662 19.259 -46.037 1.00 40.22 253 HIS A N 1
ATOM 2002 C CA . HIS A 1 253 ? 33.175 19.146 -44.676 1.00 40.22 253 HIS A CA 1
ATOM 2003 C C . HIS A 1 253 ? 31.722 18.666 -44.722 1.00 40.22 253 HIS A C 1
ATOM 2005 O O . HIS A 1 253 ? 30.810 19.464 -44.929 1.00 40.22 253 HIS A O 1
ATOM 2011 N N . LEU A 1 254 ? 31.493 17.383 -44.439 1.00 50.53 254 LEU A N 1
ATOM 2012 C CA . LEU A 1 254 ? 30.230 16.905 -43.873 1.00 50.53 254 LEU A CA 1
ATOM 2013 C C . LEU A 1 254 ? 30.078 17.515 -42.468 1.00 50.53 254 LEU A C 1
ATOM 2015 O O . LEU A 1 254 ? 30.240 16.853 -41.446 1.00 50.53 254 LEU A O 1
ATOM 2019 N N . LYS A 1 255 ? 29.837 18.828 -42.404 1.00 57.22 255 LYS A N 1
ATOM 2020 C CA . LYS A 1 255 ? 29.435 19.510 -41.178 1.00 57.22 255 LYS A CA 1
ATOM 2021 C C . LYS A 1 255 ? 27.960 19.196 -40.975 1.00 57.22 255 LYS A C 1
ATOM 2023 O O . LYS A 1 255 ? 27.099 19.787 -41.621 1.00 57.22 255 LYS A O 1
ATOM 2028 N N . LEU A 1 256 ? 27.686 18.239 -40.090 1.00 59.03 256 LEU A N 1
ATOM 2029 C CA . LEU A 1 256 ? 26.346 18.039 -39.549 1.00 59.03 256 LEU A CA 1
ATOM 2030 C C . LEU A 1 256 ? 25.846 19.398 -39.014 1.00 59.03 256 LEU A C 1
ATOM 2032 O O . LEU A 1 256 ? 26.637 20.108 -38.381 1.00 59.03 256 LEU A O 1
ATOM 2036 N N . PRO A 1 257 ? 24.592 19.805 -39.279 1.00 68.38 257 PRO A N 1
ATOM 2037 C CA . PRO A 1 257 ? 24.106 21.106 -38.837 1.00 68.38 257 PRO A CA 1
ATOM 2038 C C . PRO A 1 257 ? 24.294 21.303 -37.326 1.00 68.38 257 PRO A C 1
ATOM 2040 O O . PRO A 1 257 ? 24.092 20.375 -36.545 1.00 68.38 257 PRO A O 1
ATOM 2043 N N . SER A 1 258 ? 24.659 22.510 -36.889 1.00 66.19 258 SER A N 1
ATOM 2044 C CA . SER A 1 258 ? 24.994 22.794 -35.480 1.00 66.19 258 SER A CA 1
ATOM 2045 C C . SER A 1 258 ? 23.855 22.492 -34.496 1.00 66.19 258 SER A C 1
ATOM 2047 O O . SER A 1 258 ? 24.108 22.134 -33.348 1.00 66.19 258 SER A O 1
ATOM 2049 N N . TYR A 1 259 ? 22.601 22.569 -34.947 1.00 72.69 259 TYR A N 1
ATOM 2050 C CA . TYR A 1 259 ? 21.415 22.235 -34.155 1.00 72.69 259 TYR A CA 1
ATOM 2051 C C . TYR A 1 259 ? 21.228 20.726 -33.927 1.00 72.69 259 TYR A C 1
ATOM 2053 O O . TYR A 1 259 ? 20.467 20.322 -33.050 1.00 72.69 259 TYR A O 1
ATOM 2061 N N . PHE A 1 260 ? 21.923 19.872 -34.680 1.00 74.62 260 PHE A N 1
ATOM 2062 C CA . PHE A 1 260 ? 21.723 18.426 -34.640 1.00 74.62 260 PHE A CA 1
ATOM 2063 C C . PHE A 1 260 ? 22.151 17.809 -33.303 1.00 74.62 260 PHE A C 1
ATOM 2065 O O . PHE A 1 260 ? 21.489 16.907 -32.792 1.00 74.62 260 PHE A O 1
ATOM 2072 N N . GLY A 1 261 ? 23.220 18.337 -32.697 1.00 73.19 261 GLY A N 1
ATOM 2073 C CA . GLY A 1 261 ? 23.647 17.933 -31.356 1.00 73.19 261 GLY A CA 1
ATOM 2074 C C . GLY A 1 261 ? 22.575 18.222 -30.303 1.00 73.19 261 GLY A C 1
ATOM 2075 O O . GLY A 1 261 ? 22.251 17.350 -29.501 1.00 73.19 261 GLY A O 1
ATOM 2076 N N . ALA A 1 262 ? 21.955 19.405 -30.357 1.00 75.25 262 ALA A N 1
ATOM 2077 C CA . ALA A 1 262 ? 20.874 19.775 -29.444 1.00 75.25 262 ALA A CA 1
ATOM 2078 C C . ALA A 1 262 ? 19.635 18.879 -29.626 1.00 75.25 262 ALA A C 1
ATOM 2080 O O . ALA A 1 262 ? 19.066 18.410 -28.642 1.00 75.25 262 ALA A O 1
ATOM 2081 N N . ILE A 1 263 ? 19.260 18.570 -30.873 1.00 80.81 263 ILE A N 1
ATOM 2082 C CA . ILE A 1 263 ? 18.151 17.649 -31.168 1.00 80.81 263 ILE A CA 1
ATOM 2083 C C . ILE A 1 263 ? 18.448 16.245 -30.630 1.00 80.81 263 ILE A C 1
ATOM 2085 O O . ILE A 1 263 ? 17.587 15.648 -29.989 1.00 80.81 263 ILE A O 1
ATOM 2089 N N . ALA A 1 264 ? 19.663 15.726 -30.825 1.00 83.12 264 ALA A N 1
ATOM 2090 C CA . ALA A 1 264 ? 20.038 14.405 -30.324 1.00 83.12 264 ALA A CA 1
ATOM 2091 C C . ALA A 1 264 ? 19.958 14.313 -28.790 1.00 83.12 264 ALA A C 1
ATOM 2093 O O . ALA A 1 264 ? 19.516 13.292 -28.268 1.00 83.12 264 ALA A O 1
ATOM 2094 N N . VAL A 1 265 ? 20.324 15.382 -28.073 1.00 84.19 265 VAL A N 1
ATOM 2095 C CA . VAL A 1 265 ? 20.180 15.458 -26.611 1.00 84.19 265 VAL A CA 1
ATOM 2096 C C . VAL A 1 265 ? 18.707 15.433 -26.198 1.00 84.19 265 VAL A C 1
ATOM 2098 O O . VAL A 1 265 ? 18.338 14.654 -25.321 1.00 84.19 265 VAL A O 1
ATOM 2101 N N . VAL A 1 266 ? 17.845 16.222 -26.847 1.00 85.69 266 VAL A N 1
ATOM 2102 C CA . VAL A 1 266 ? 16.398 16.224 -26.557 1.00 85.69 266 VAL A CA 1
ATOM 2103 C C . VAL A 1 266 ? 15.785 14.847 -26.818 1.00 85.69 266 VAL A C 1
ATOM 2105 O O . VAL A 1 266 ? 15.078 14.316 -25.963 1.00 85.69 266 VAL A O 1
ATOM 2108 N N . VAL A 1 267 ? 16.099 14.233 -27.961 1.00 84.88 267 VAL A N 1
ATOM 2109 C CA . VAL A 1 267 ? 15.627 12.884 -28.305 1.00 84.88 267 VAL A CA 1
ATOM 2110 C C . VAL A 1 267 ? 16.123 11.853 -27.289 1.00 84.88 267 VAL A C 1
ATOM 2112 O O . VAL A 1 267 ? 15.343 11.004 -26.874 1.00 84.88 267 VAL A O 1
ATOM 2115 N N . CYS A 1 268 ? 17.373 11.953 -26.827 1.00 89.75 268 CYS A N 1
ATOM 2116 C CA . CYS A 1 268 ? 17.919 11.087 -25.780 1.00 89.75 268 CYS A CA 1
ATOM 2117 C C . CYS A 1 268 ? 17.080 11.148 -24.492 1.00 89.75 268 CYS A C 1
ATOM 2119 O O . CYS A 1 268 ? 16.647 10.108 -23.994 1.00 89.75 268 CYS A O 1
ATOM 2121 N N . PHE A 1 269 ? 16.772 12.348 -23.989 1.00 91.88 269 PHE A N 1
ATOM 2122 C CA . PHE A 1 269 ? 15.938 12.499 -22.792 1.00 91.88 269 PHE A CA 1
ATOM 2123 C C . PHE A 1 269 ? 14.515 11.967 -22.990 1.00 91.88 269 PHE A C 1
ATOM 2125 O O . PHE A 1 269 ? 13.989 11.293 -22.105 1.00 91.88 269 PHE A O 1
ATOM 2132 N N . ILE A 1 270 ? 13.904 12.208 -24.154 1.00 92.19 270 ILE A N 1
ATOM 2133 C CA . ILE A 1 270 ? 12.577 11.664 -24.480 1.00 92.19 270 ILE A CA 1
ATOM 2134 C C . ILE A 1 270 ? 12.617 10.131 -24.500 1.00 92.19 270 ILE A C 1
ATOM 2136 O O . ILE A 1 270 ? 11.771 9.490 -23.877 1.00 92.19 270 ILE A O 1
ATOM 2140 N N . CYS A 1 271 ? 13.616 9.531 -25.153 1.00 90.31 271 CYS A N 1
ATOM 2141 C CA . CYS A 1 271 ? 13.804 8.083 -25.158 1.00 90.31 271 CYS A CA 1
ATOM 2142 C C . CYS A 1 271 ? 13.983 7.541 -23.737 1.00 90.31 271 CYS A C 1
ATOM 2144 O O . CYS A 1 271 ? 13.368 6.530 -23.412 1.00 90.31 271 CYS A O 1
ATOM 2146 N N . ALA A 1 272 ? 14.765 8.204 -22.881 1.00 92.12 272 ALA A N 1
ATOM 2147 C CA . ALA A 1 272 ? 14.966 7.786 -21.493 1.00 92.12 272 ALA A CA 1
ATOM 2148 C C . ALA A 1 272 ? 13.658 7.809 -20.684 1.00 92.12 272 ALA A C 1
ATOM 2150 O O . ALA A 1 272 ? 13.349 6.835 -20.001 1.00 92.12 272 ALA A O 1
ATOM 2151 N N . LEU A 1 273 ? 12.853 8.870 -20.812 1.00 94.62 273 LEU A N 1
ATOM 2152 C CA . LEU A 1 273 ? 11.556 8.979 -20.135 1.00 94.62 273 LEU A CA 1
ATOM 2153 C C . LEU A 1 273 ? 10.557 7.921 -20.615 1.00 94.62 273 LEU A C 1
ATOM 2155 O O . LEU A 1 273 ? 9.907 7.279 -19.793 1.00 94.62 273 LEU A O 1
ATOM 2159 N N . ILE A 1 274 ? 10.460 7.705 -21.932 1.00 95.19 274 ILE A N 1
ATOM 2160 C CA . ILE A 1 274 ? 9.595 6.665 -22.511 1.00 95.19 274 ILE A CA 1
ATOM 2161 C C . ILE A 1 274 ? 10.032 5.279 -22.027 1.00 95.19 274 ILE A C 1
ATOM 2163 O O . ILE A 1 274 ? 9.187 4.461 -21.679 1.00 95.19 274 ILE A O 1
ATOM 2167 N N . SER A 1 275 ? 11.339 5.031 -21.971 1.00 94.81 275 SER A N 1
ATOM 2168 C CA . SER A 1 275 ? 11.910 3.749 -21.541 1.00 94.81 275 SER A CA 1
ATOM 2169 C C . SER A 1 275 ? 11.616 3.455 -20.074 1.00 94.81 275 SER A C 1
ATOM 2171 O O . SER A 1 275 ? 11.177 2.358 -19.734 1.00 94.81 275 SER A O 1
ATOM 2173 N N . LEU A 1 276 ? 11.780 4.462 -19.212 1.00 94.69 276 LEU A N 1
ATOM 2174 C CA . LEU A 1 276 ? 11.447 4.358 -17.795 1.00 94.69 276 LEU A CA 1
ATOM 2175 C C . LEU A 1 276 ? 9.944 4.115 -17.595 1.00 94.69 276 LEU A C 1
ATOM 2177 O O . LEU A 1 276 ? 9.554 3.208 -16.863 1.00 94.69 276 LEU A O 1
ATOM 2181 N N . ALA A 1 277 ? 9.092 4.887 -18.277 1.00 94.62 277 ALA A N 1
ATOM 2182 C CA . ALA A 1 277 ? 7.642 4.718 -18.206 1.00 94.62 277 ALA A CA 1
ATOM 2183 C C . ALA A 1 277 ? 7.207 3.327 -18.692 1.00 94.62 277 ALA A C 1
ATOM 2185 O O . ALA A 1 277 ? 6.385 2.675 -18.051 1.00 94.62 277 ALA A O 1
ATOM 2186 N N . PHE A 1 278 ? 7.792 2.844 -19.789 1.00 95.31 278 PHE A N 1
ATOM 2187 C CA . PHE A 1 278 ? 7.538 1.505 -20.307 1.00 95.31 278 PHE A CA 1
ATOM 2188 C C . PHE A 1 278 ? 7.916 0.419 -19.297 1.00 95.31 278 PHE A C 1
ATOM 2190 O O . PHE A 1 278 ? 7.124 -0.491 -19.062 1.00 95.31 278 PHE A O 1
ATOM 2197 N N . ALA A 1 279 ? 9.081 0.529 -18.655 1.00 94.81 279 ALA A N 1
ATOM 2198 C CA . ALA A 1 279 ? 9.501 -0.429 -17.639 1.00 94.81 279 ALA A CA 1
ATOM 2199 C C . ALA A 1 279 ? 8.504 -0.487 -16.463 1.00 94.81 279 ALA A C 1
ATOM 2201 O O . ALA A 1 279 ? 8.093 -1.577 -16.069 1.00 94.81 279 ALA A O 1
ATOM 2202 N N . PHE A 1 280 ? 8.015 0.658 -15.969 1.00 93.06 280 PHE A N 1
ATOM 2203 C CA . PHE A 1 280 ? 6.970 0.696 -14.931 1.00 93.06 280 PHE A CA 1
ATOM 2204 C C . PHE A 1 280 ? 5.640 0.070 -15.366 1.00 93.06 280 PHE A C 1
ATOM 2206 O O . PHE A 1 280 ? 4.941 -0.494 -14.528 1.00 93.06 280 PHE A O 1
ATOM 2213 N N . LEU A 1 281 ? 5.277 0.171 -16.647 1.00 94.06 281 LEU A N 1
ATOM 2214 C CA . LEU A 1 281 ? 4.033 -0.400 -17.172 1.00 94.06 281 LEU A CA 1
ATOM 2215 C C . LEU A 1 281 ? 4.101 -1.921 -17.323 1.00 94.06 281 LEU A C 1
ATOM 2217 O O . LEU A 1 281 ? 3.093 -2.602 -17.148 1.00 94.06 281 LEU A O 1
ATOM 2221 N N . VAL A 1 282 ? 5.271 -2.445 -17.681 1.00 94.69 282 VAL A N 1
ATOM 2222 C CA . VAL A 1 282 ? 5.449 -3.864 -18.002 1.00 94.69 282 VAL A CA 1
ATOM 2223 C C . VAL A 1 282 ? 5.742 -4.710 -16.761 1.00 94.69 282 VAL A C 1
ATOM 2225 O O . VAL A 1 282 ? 5.356 -5.878 -16.711 1.00 94.69 282 VAL A O 1
ATOM 2228 N N . ILE A 1 283 ? 6.402 -4.144 -15.749 1.00 95.31 283 ILE A N 1
ATOM 2229 C CA . ILE A 1 283 ? 6.758 -4.866 -14.523 1.00 95.31 283 ILE A CA 1
ATOM 2230 C C . ILE A 1 283 ? 5.528 -4.977 -13.612 1.00 95.31 283 ILE A C 1
ATOM 2232 O O . ILE A 1 283 ? 4.978 -3.949 -13.207 1.00 95.31 283 ILE A O 1
ATOM 2236 N N . PRO A 1 284 ? 5.110 -6.195 -13.214 1.00 95.25 284 PRO A N 1
ATOM 2237 C CA . PRO A 1 284 ? 3.983 -6.356 -12.306 1.00 95.25 284 PRO A CA 1
ATOM 2238 C C . PRO A 1 284 ? 4.226 -5.648 -10.970 1.00 95.25 284 PRO A C 1
ATOM 2240 O O . PRO A 1 284 ? 5.321 -5.690 -10.409 1.00 95.25 284 PRO A O 1
ATOM 2243 N N . ARG A 1 285 ? 3.182 -5.015 -10.428 1.00 92.62 285 ARG A N 1
ATOM 2244 C CA . ARG A 1 285 ? 3.274 -4.233 -9.183 1.00 92.62 285 ARG A CA 1
ATOM 2245 C C . ARG A 1 285 ? 3.652 -5.091 -7.975 1.00 92.62 285 ARG A C 1
ATOM 2247 O O . ARG A 1 285 ? 4.462 -4.664 -7.159 1.00 92.62 285 ARG A O 1
ATOM 2254 N N . GLN A 1 286 ? 3.117 -6.310 -7.904 1.00 91.88 286 GLN A N 1
ATOM 2255 C CA . GLN A 1 286 ? 3.226 -7.203 -6.747 1.00 91.88 286 GLN A CA 1
ATOM 2256 C C . GLN A 1 286 ? 4.397 -8.192 -6.852 1.00 91.88 286 GLN A C 1
ATOM 2258 O O . GLN A 1 286 ? 4.253 -9.382 -6.578 1.00 91.88 286 GLN A O 1
ATOM 2263 N N . VAL A 1 287 ? 5.589 -7.722 -7.214 1.00 93.69 287 VAL A N 1
ATOM 2264 C CA . VAL A 1 287 ? 6.821 -8.537 -7.181 1.00 93.69 287 VAL A CA 1
ATOM 2265 C C . VAL A 1 287 ? 7.652 -8.233 -5.933 1.00 93.69 287 VAL A C 1
ATOM 2267 O O . VAL A 1 287 ? 7.288 -7.379 -5.124 1.00 93.69 287 VAL A O 1
ATOM 2270 N N . MET A 1 288 ? 8.755 -8.958 -5.734 1.00 93.44 288 MET A N 1
ATOM 2271 C CA . MET A 1 288 ? 9.719 -8.595 -4.693 1.00 93.44 288 MET A CA 1
ATOM 2272 C C . MET A 1 288 ? 10.418 -7.276 -5.051 1.00 93.44 288 MET A C 1
ATOM 2274 O O . MET A 1 288 ? 10.728 -7.082 -6.231 1.00 93.44 288 MET A O 1
ATOM 2278 N N . PRO A 1 289 ? 10.751 -6.415 -4.068 1.00 95.06 289 PRO A N 1
ATOM 2279 C CA . PRO A 1 289 ? 11.439 -5.142 -4.307 1.00 95.06 289 PRO A CA 1
ATOM 2280 C C . PRO A 1 289 ? 12.673 -5.253 -5.206 1.00 95.06 289 PRO A C 1
ATOM 2282 O O . PRO A 1 289 ? 12.808 -4.503 -6.171 1.00 95.06 289 PRO A O 1
ATOM 2285 N N . TRP A 1 290 ? 13.534 -6.239 -4.941 1.00 94.25 290 TRP A N 1
ATOM 2286 C CA . TRP A 1 290 ? 14.740 -6.496 -5.731 1.00 94.25 290 TRP A CA 1
ATOM 2287 C C . TRP A 1 290 ? 14.446 -6.987 -7.147 1.00 94.25 290 TRP A C 1
ATOM 2289 O O . TRP A 1 290 ? 15.087 -6.541 -8.094 1.00 94.25 290 TRP A O 1
ATOM 2299 N N . THR A 1 291 ? 13.466 -7.877 -7.311 1.00 94.12 291 THR A N 1
ATOM 2300 C CA . THR A 1 291 ? 13.057 -8.362 -8.636 1.00 94.12 291 THR A CA 1
ATOM 2301 C C . THR A 1 291 ? 12.526 -7.219 -9.492 1.00 94.12 291 THR A C 1
ATOM 2303 O O . THR A 1 291 ? 12.918 -7.092 -10.648 1.00 94.12 291 THR A O 1
ATOM 2306 N N . GLY A 1 292 ? 11.674 -6.368 -8.916 1.00 95.50 292 GLY A N 1
ATOM 2307 C CA . GLY A 1 292 ? 11.156 -5.189 -9.599 1.00 95.50 292 GLY A CA 1
ATOM 2308 C C . GLY A 1 292 ? 12.260 -4.198 -9.960 1.00 95.50 292 GLY A C 1
ATOM 2309 O O . GLY A 1 292 ? 12.306 -3.739 -11.097 1.00 95.50 292 GLY A O 1
ATOM 2310 N N . LEU A 1 293 ? 13.201 -3.936 -9.045 1.00 95.06 293 LEU A N 1
ATOM 2311 C CA . LEU A 1 293 ? 14.333 -3.041 -9.296 1.00 95.06 293 LEU A CA 1
ATOM 2312 C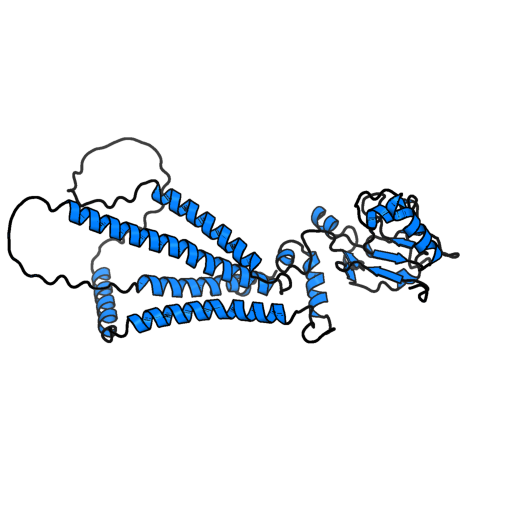 C . LEU A 1 293 ? 15.242 -3.555 -10.422 1.00 95.06 293 LEU A C 1
ATOM 2314 O O . LEU A 1 293 ? 15.621 -2.788 -11.304 1.00 95.06 293 LEU A O 1
ATOM 2318 N N . LEU A 1 294 ? 15.579 -4.846 -10.419 1.00 94.75 294 LEU A N 1
ATOM 2319 C CA . LEU A 1 294 ? 16.434 -5.440 -11.447 1.00 94.75 294 LEU A CA 1
ATOM 2320 C C . LEU A 1 294 ? 15.758 -5.369 -12.821 1.00 94.75 294 LEU A C 1
ATOM 2322 O O . LEU A 1 294 ? 16.354 -4.851 -13.765 1.00 94.75 294 LEU A O 1
ATOM 2326 N N . LEU A 1 295 ? 14.494 -5.795 -12.910 1.00 95.00 295 LEU A N 1
ATOM 2327 C CA . LEU A 1 295 ? 13.720 -5.700 -14.147 1.00 95.00 295 LEU A CA 1
ATOM 2328 C C . LEU A 1 295 ? 13.564 -4.247 -14.612 1.00 95.00 295 LEU A C 1
ATOM 2330 O O . LEU A 1 295 ? 13.586 -3.993 -15.812 1.00 95.00 295 LEU A O 1
ATOM 2334 N N . MET A 1 296 ? 13.435 -3.292 -13.684 1.00 95.50 296 MET A N 1
ATOM 2335 C CA . MET A 1 296 ? 13.345 -1.865 -13.997 1.00 95.50 296 MET A CA 1
ATOM 2336 C C . MET A 1 296 ? 14.601 -1.389 -14.715 1.00 95.50 296 MET A C 1
ATOM 2338 O O . MET A 1 296 ? 14.499 -0.760 -15.769 1.00 95.50 296 MET A O 1
ATOM 2342 N N . PHE A 1 297 ? 15.779 -1.715 -14.178 1.00 93.25 297 PHE A N 1
ATOM 2343 C CA . PHE A 1 297 ? 17.043 -1.397 -14.833 1.00 93.25 297 PHE A CA 1
ATOM 2344 C C . PHE A 1 297 ? 17.138 -2.071 -16.200 1.00 93.25 297 PHE A C 1
ATOM 2346 O O . PHE A 1 297 ? 17.349 -1.386 -17.200 1.00 93.25 297 PHE A O 1
ATOM 2353 N N . GLU A 1 298 ? 16.932 -3.386 -16.257 1.00 92.62 298 GLU A N 1
ATOM 2354 C CA . GLU A 1 298 ? 17.045 -4.170 -17.487 1.00 92.62 298 GLU A CA 1
ATOM 2355 C C . GLU A 1 298 ? 16.151 -3.611 -18.601 1.00 92.62 298 GLU A C 1
ATOM 2357 O O . GLU A 1 298 ? 16.638 -3.259 -19.677 1.00 92.62 298 GLU A O 1
ATOM 2362 N N . TRP A 1 299 ? 14.857 -3.439 -18.332 1.00 94.25 299 TRP A N 1
ATOM 2363 C CA . TRP A 1 299 ? 13.898 -2.994 -19.338 1.00 94.25 299 TRP A CA 1
ATOM 2364 C C . TRP A 1 299 ? 14.039 -1.522 -19.698 1.00 94.25 299 TRP A C 1
ATOM 2366 O O . TRP A 1 299 ? 13.859 -1.182 -20.870 1.00 94.25 299 TRP A O 1
ATOM 2376 N N . THR A 1 300 ? 14.436 -0.660 -18.758 1.00 94.38 300 THR A N 1
ATOM 2377 C CA . THR A 1 300 ? 14.764 0.738 -19.075 1.00 94.38 300 THR A CA 1
ATOM 2378 C C . THR A 1 300 ? 15.955 0.802 -20.027 1.00 94.38 300 THR A C 1
ATOM 2380 O O . THR A 1 300 ? 15.895 1.503 -21.033 1.00 94.38 300 THR A O 1
ATOM 2383 N N . PHE A 1 301 ? 17.023 0.039 -19.774 1.00 91.62 301 PHE A N 1
ATOM 2384 C CA . PHE A 1 301 ? 18.186 0.019 -20.660 1.00 91.62 301 PHE A CA 1
ATOM 2385 C C . PHE A 1 301 ? 17.860 -0.590 -22.024 1.00 91.62 301 PHE A C 1
ATOM 2387 O O . PHE A 1 301 ? 18.151 0.031 -23.045 1.00 91.62 301 PHE A O 1
ATOM 2394 N N . VAL A 1 302 ? 17.229 -1.768 -22.066 1.00 89.06 302 VAL A N 1
ATOM 2395 C CA . VAL A 1 302 ? 16.878 -2.448 -23.324 1.00 89.06 302 VAL A CA 1
ATOM 2396 C C . VAL A 1 302 ? 16.033 -1.535 -24.211 1.00 89.06 302 VAL A C 1
ATOM 2398 O O . VAL A 1 302 ? 16.364 -1.333 -25.380 1.00 89.06 302 VAL A O 1
ATOM 2401 N N . THR A 1 303 ? 14.978 -0.931 -23.665 1.00 89.56 303 THR A N 1
ATOM 2402 C CA . THR A 1 303 ? 14.119 -0.031 -24.444 1.00 89.56 303 THR A CA 1
ATOM 2403 C C . THR A 1 303 ? 14.821 1.260 -24.838 1.00 89.56 303 THR A C 1
ATOM 2405 O O . THR A 1 303 ? 14.711 1.667 -25.996 1.00 89.56 303 THR A O 1
ATOM 2408 N N . PHE A 1 304 ? 15.623 1.848 -23.949 1.00 91.75 304 PHE A N 1
ATOM 2409 C CA . PHE A 1 304 ? 16.399 3.043 -24.263 1.00 91.75 304 PHE A CA 1
ATOM 2410 C C . PHE A 1 304 ? 17.352 2.797 -25.430 1.00 91.75 304 PHE A C 1
ATOM 2412 O O . PHE A 1 304 ? 17.390 3.588 -26.373 1.00 91.75 304 PHE A O 1
ATOM 2419 N N . PHE A 1 305 ? 18.074 1.676 -25.421 1.00 86.00 305 PHE A N 1
ATOM 2420 C CA . PHE A 1 305 ? 18.990 1.332 -26.504 1.00 86.00 305 PHE A CA 1
ATOM 2421 C C . PHE A 1 305 ? 18.266 1.032 -27.813 1.00 86.00 305 PHE A C 1
ATOM 2423 O O . PHE A 1 305 ? 18.755 1.420 -28.874 1.00 86.00 305 PHE A O 1
ATOM 2430 N N . LEU A 1 306 ? 17.101 0.384 -27.775 1.00 86.06 306 LEU A N 1
ATOM 2431 C CA . LEU A 1 306 ? 16.304 0.159 -28.981 1.00 86.06 306 LEU A CA 1
ATOM 2432 C C . LEU A 1 306 ? 15.807 1.481 -29.581 1.00 86.06 306 LEU A C 1
ATOM 2434 O O . LEU A 1 306 ? 15.945 1.686 -30.788 1.00 86.06 306 LEU A O 1
ATOM 2438 N N . LEU A 1 307 ? 15.294 2.392 -28.752 1.00 87.50 307 LEU A N 1
ATOM 2439 C CA . LEU A 1 307 ? 14.762 3.683 -29.190 1.00 87.50 307 LEU A CA 1
ATOM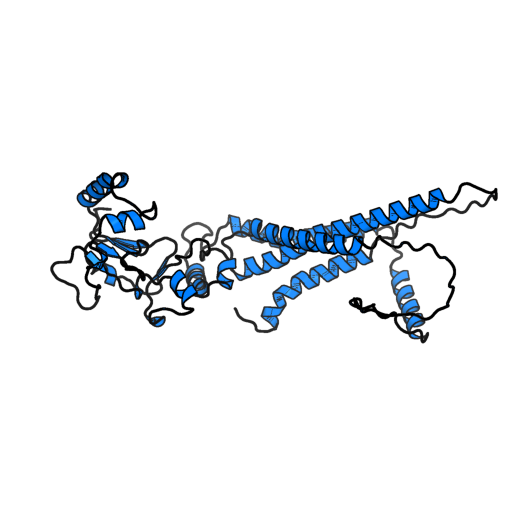 2440 C C . LEU A 1 307 ? 15.873 4.638 -29.639 1.00 87.50 307 LEU A C 1
ATOM 2442 O O . LEU A 1 307 ? 15.897 5.068 -30.793 1.00 87.50 307 LEU A O 1
ATOM 2446 N N . PHE A 1 308 ? 16.827 4.942 -28.757 1.00 89.56 308 PHE A N 1
ATOM 2447 C CA . PHE A 1 308 ? 17.897 5.892 -29.048 1.00 89.56 308 PHE A CA 1
ATOM 2448 C C . PHE A 1 308 ? 18.908 5.321 -30.049 1.00 89.56 308 PHE A C 1
ATOM 2450 O O . PHE A 1 308 ? 19.325 6.016 -30.974 1.00 89.56 308 PHE A O 1
ATOM 2457 N N . GLY A 1 309 ? 19.246 4.032 -29.955 1.00 80.38 309 GLY A N 1
ATOM 2458 C CA . GLY A 1 309 ? 20.065 3.357 -30.966 1.00 80.38 309 GLY A CA 1
ATOM 2459 C C . GLY A 1 309 ? 19.357 3.243 -32.321 1.00 80.38 309 GLY A C 1
ATOM 2460 O O . GLY A 1 309 ? 20.006 3.312 -33.366 1.00 80.38 309 GLY A O 1
ATOM 2461 N N . GLY A 1 310 ? 18.026 3.112 -32.333 1.00 78.25 310 GLY A N 1
ATOM 2462 C CA . GLY A 1 310 ? 17.203 3.223 -33.539 1.00 78.25 310 GLY A CA 1
ATOM 2463 C C . GLY A 1 310 ? 17.280 4.617 -34.163 1.00 78.25 310 GLY A C 1
ATOM 2464 O O . GLY A 1 310 ? 17.548 4.736 -35.359 1.00 78.25 310 GLY A O 1
ATOM 2465 N N . TYR A 1 311 ? 17.147 5.664 -33.345 1.00 84.50 311 TYR A N 1
ATOM 2466 C CA . TYR A 1 311 ? 17.339 7.052 -33.764 1.00 84.50 311 TYR A CA 1
ATOM 2467 C C . TYR A 1 311 ? 18.735 7.277 -34.360 1.00 84.50 311 TYR A C 1
ATOM 2469 O O . TYR A 1 311 ? 18.840 7.748 -35.488 1.00 84.50 311 TYR A O 1
ATOM 2477 N N . LEU A 1 312 ? 19.811 6.869 -33.679 1.00 83.00 312 LEU A N 1
ATOM 2478 C CA . LEU A 1 312 ? 21.176 7.033 -34.194 1.00 83.00 312 LEU A CA 1
ATOM 2479 C C . LEU A 1 312 ? 21.393 6.303 -35.527 1.00 83.00 312 LEU A C 1
ATOM 2481 O O . LEU A 1 312 ? 22.009 6.856 -36.437 1.00 83.00 312 LEU A O 1
ATOM 2485 N N . ARG A 1 313 ? 20.843 5.090 -35.686 1.00 79.75 313 ARG A N 1
ATOM 2486 C CA . ARG A 1 313 ? 20.891 4.359 -36.963 1.00 79.75 313 ARG A CA 1
ATOM 2487 C C . ARG A 1 313 ? 20.114 5.067 -38.068 1.00 79.75 313 ARG A C 1
ATOM 2489 O O . ARG A 1 313 ? 20.582 5.103 -39.205 1.00 79.75 313 ARG A O 1
ATOM 2496 N N . PHE A 1 314 ? 18.955 5.637 -37.749 1.00 81.50 314 PHE A N 1
ATOM 2497 C CA . PHE A 1 314 ? 18.189 6.457 -38.684 1.00 81.50 314 PHE A CA 1
ATOM 2498 C C . PHE A 1 314 ? 18.994 7.683 -39.129 1.00 81.50 314 PHE A C 1
ATOM 2500 O O . PHE A 1 314 ? 19.146 7.907 -40.328 1.00 81.50 314 PHE A O 1
ATOM 2507 N N . VAL A 1 315 ? 19.586 8.413 -38.182 1.00 81.12 315 VAL A N 1
ATOM 2508 C CA . VAL A 1 315 ? 20.447 9.571 -38.452 1.00 81.12 315 VAL A CA 1
ATOM 2509 C C . VAL A 1 315 ? 21.630 9.196 -39.340 1.00 81.12 315 VAL A C 1
ATOM 2511 O O . VAL A 1 315 ? 21.910 9.891 -40.315 1.00 81.12 315 VAL A O 1
ATOM 2514 N N . TYR A 1 316 ? 22.309 8.092 -39.032 1.00 77.62 316 TYR A N 1
ATOM 2515 C CA . TYR A 1 316 ? 23.443 7.612 -39.814 1.00 77.62 316 TYR A CA 1
ATOM 2516 C C . TYR A 1 316 ? 23.044 7.298 -41.262 1.00 77.62 316 TYR A C 1
ATOM 2518 O O . TYR A 1 316 ? 23.673 7.790 -42.200 1.00 77.62 316 TYR A O 1
ATOM 2526 N N . LYS A 1 317 ? 21.957 6.537 -41.459 1.00 77.06 317 LYS A N 1
ATOM 2527 C CA . LYS A 1 317 ? 21.444 6.206 -42.798 1.00 77.06 317 LYS A CA 1
ATOM 2528 C C . LYS A 1 317 ? 21.006 7.450 -43.565 1.00 77.06 317 LYS A C 1
ATOM 2530 O O . LYS A 1 317 ? 21.314 7.572 -44.747 1.00 77.06 317 LYS A O 1
ATOM 2535 N N . TRP A 1 318 ? 20.330 8.380 -42.893 1.00 76.94 318 TRP A N 1
ATOM 2536 C CA . TRP A 1 318 ? 19.922 9.655 -43.474 1.00 76.94 318 TRP A CA 1
ATOM 2537 C C . TRP A 1 318 ? 21.128 10.487 -43.929 1.00 76.94 318 TRP A C 1
ATOM 2539 O O . TRP A 1 318 ? 21.148 10.999 -45.050 1.00 76.94 318 TRP A O 1
ATOM 2549 N N . GLY A 1 319 ? 22.160 10.576 -43.087 1.00 75.25 319 GLY A N 1
ATOM 2550 C CA . GLY A 1 319 ? 23.411 11.261 -43.406 1.00 75.25 319 GLY A CA 1
ATOM 2551 C C . GLY A 1 319 ? 24.136 10.626 -44.593 1.00 75.25 319 GLY A C 1
ATOM 2552 O O . GLY A 1 319 ? 24.533 11.335 -45.514 1.00 75.25 319 GLY A O 1
ATOM 2553 N N . SER A 1 320 ? 24.242 9.294 -44.618 1.00 73.88 320 SER A N 1
ATOM 2554 C CA . SER A 1 320 ? 24.849 8.545 -45.726 1.00 73.88 320 SER A CA 1
ATOM 2555 C C . SER A 1 320 ? 24.095 8.746 -47.049 1.00 73.88 320 SER A C 1
ATOM 2557 O O . SER A 1 320 ? 24.711 9.043 -48.072 1.00 73.88 320 SER A O 1
ATOM 2559 N N . PHE A 1 321 ? 22.760 8.679 -47.034 1.00 73.06 321 PHE A N 1
ATOM 2560 C CA . PHE A 1 321 ? 21.933 8.917 -48.222 1.00 73.06 321 PHE A CA 1
ATOM 2561 C C . PHE A 1 321 ? 22.074 10.348 -48.760 1.00 73.06 321 PHE A C 1
ATOM 2563 O O . PHE A 1 321 ? 22.216 10.548 -49.970 1.00 73.06 321 PHE A O 1
ATOM 2570 N N . SER A 1 322 ? 22.087 11.334 -47.859 1.00 72.88 322 SER A N 1
ATOM 2571 C CA . SER A 1 322 ? 22.248 12.751 -48.204 1.00 72.88 322 SER A CA 1
ATOM 2572 C C . SER A 1 322 ? 23.638 13.048 -48.779 1.00 72.88 322 SER A C 1
ATOM 2574 O O . SER A 1 322 ? 23.758 13.818 -49.730 1.00 72.88 322 SER A O 1
ATOM 2576 N N . ALA A 1 323 ? 24.687 12.400 -48.258 1.00 68.00 323 ALA A N 1
ATOM 2577 C CA . ALA A 1 323 ? 26.048 12.510 -48.784 1.00 68.00 323 ALA A CA 1
ATOM 2578 C C . ALA A 1 323 ? 26.170 11.920 -50.201 1.00 68.00 323 ALA A C 1
ATOM 2580 O O . ALA A 1 323 ? 26.788 12.530 -51.072 1.00 68.00 323 ALA A O 1
ATOM 2581 N N . ASN A 1 324 ? 25.521 10.780 -50.459 1.00 64.12 324 ASN A N 1
ATOM 2582 C CA . ASN A 1 324 ? 25.518 10.148 -51.781 1.00 64.12 324 ASN A CA 1
ATOM 2583 C C . ASN A 1 324 ? 24.751 10.977 -52.831 1.00 64.12 324 ASN A C 1
ATOM 2585 O O . ASN A 1 324 ? 25.157 11.013 -53.990 1.00 64.12 324 ASN A O 1
ATOM 2589 N N . HIS A 1 325 ? 23.690 11.690 -52.435 1.00 56.38 325 HIS A N 1
ATOM 2590 C CA . HIS A 1 325 ? 22.975 12.619 -53.325 1.00 56.38 325 HIS A CA 1
ATOM 2591 C C . HIS A 1 325 ? 23.776 13.894 -53.623 1.00 56.38 325 HIS A C 1
ATOM 2593 O O . HIS A 1 325 ? 23.775 14.365 -54.758 1.00 56.38 325 HIS A O 1
ATOM 2599 N N . ALA A 1 326 ? 24.509 14.430 -52.642 1.00 52.16 326 ALA A N 1
ATOM 2600 C CA . ALA A 1 326 ? 25.397 15.574 -52.859 1.00 52.16 326 ALA A CA 1
ATOM 2601 C C . ALA A 1 326 ? 26.581 15.236 -53.791 1.00 52.16 326 ALA A C 1
ATOM 2603 O O . ALA A 1 326 ? 27.041 16.103 -54.530 1.00 52.16 326 ALA A O 1
ATOM 2604 N N . GLY A 1 327 ? 27.037 13.977 -53.802 1.00 45.69 327 GLY A N 1
ATOM 2605 C CA . GLY A 1 327 ? 28.050 13.486 -54.743 1.00 45.69 327 GLY A CA 1
ATOM 2606 C C . GLY A 1 327 ? 27.557 13.378 -56.192 1.00 45.69 327 GLY A C 1
ATOM 2607 O O . GLY A 1 327 ? 28.326 13.636 -57.113 1.00 45.69 327 GLY A O 1
ATOM 2608 N N . TYR A 1 328 ? 26.274 13.069 -56.406 1.00 42.03 328 TYR A N 1
ATOM 2609 C CA . TYR A 1 328 ? 25.672 13.004 -57.746 1.00 42.03 328 TYR A CA 1
ATOM 2610 C C . TYR A 1 328 ? 25.315 14.381 -58.328 1.00 42.03 328 TYR A C 1
ATOM 2612 O O . TYR A 1 328 ? 25.290 14.539 -59.543 1.00 42.03 328 TYR A O 1
ATOM 2620 N N . GLY A 1 329 ? 25.089 15.395 -57.487 1.00 34.94 329 GLY A N 1
ATOM 2621 C CA . GLY A 1 329 ? 24.798 16.765 -57.933 1.00 34.94 329 GLY A CA 1
ATOM 2622 C C . GLY A 1 329 ? 26.013 17.571 -58.416 1.00 34.94 329 GLY A C 1
ATOM 2623 O O . GLY A 1 329 ? 25.838 18.687 -58.893 1.00 34.94 329 GLY A O 1
ATOM 2624 N N . SER A 1 330 ? 27.236 17.039 -58.288 1.00 36.69 330 SER A N 1
ATOM 2625 C CA . SER A 1 330 ? 28.486 17.721 -58.674 1.00 36.69 330 SER A CA 1
ATOM 2626 C C . SER A 1 330 ? 29.136 17.148 -59.942 1.00 36.69 330 SER A C 1
ATOM 2628 O O . SER A 1 330 ? 30.294 17.457 -60.225 1.00 36.69 330 SER A O 1
ATOM 2630 N N . LEU A 1 331 ? 28.420 16.318 -60.704 1.00 37.97 331 LEU A N 1
ATOM 2631 C CA . LEU A 1 331 ? 28.911 15.738 -61.953 1.00 37.97 331 LEU A CA 1
ATOM 2632 C C . LEU A 1 331 ? 27.980 16.105 -63.112 1.00 37.97 331 LEU A C 1
ATOM 2634 O O . LEU A 1 331 ? 27.340 15.254 -63.710 1.00 37.97 331 LEU A O 1
ATOM 2638 N N . ASP A 1 332 ? 27.909 17.399 -63.414 1.00 37.94 332 ASP A N 1
ATOM 2639 C CA . ASP A 1 332 ? 27.371 17.867 -64.692 1.00 37.94 332 ASP A CA 1
ATOM 2640 C C . ASP A 1 332 ? 28.190 19.070 -65.185 1.00 37.94 332 ASP A C 1
ATOM 2642 O O . ASP A 1 332 ? 27.785 20.226 -65.137 1.00 37.94 332 ASP A O 1
ATOM 2646 N N . SER A 1 333 ? 29.444 18.800 -65.550 1.00 37.25 333 SER A N 1
ATOM 2647 C CA . SER A 1 333 ? 30.082 19.335 -66.760 1.00 37.25 333 SER A CA 1
ATOM 2648 C C . SER A 1 333 ? 31.504 18.779 -66.894 1.00 37.25 333 SER A C 1
ATOM 2650 O O . SER A 1 333 ? 32.269 18.752 -65.934 1.00 37.25 333 SER A O 1
ATOM 2652 N N . SER A 1 334 ? 31.845 18.402 -68.128 1.00 31.75 334 SER A N 1
ATOM 2653 C CA . SER A 1 334 ? 33.184 18.078 -68.641 1.00 31.75 334 SER A CA 1
ATOM 2654 C C . SER A 1 334 ? 33.629 16.604 -68.640 1.00 31.75 334 SER A C 1
ATOM 2656 O O . SER A 1 334 ? 34.239 16.097 -67.707 1.00 31.75 334 SER A O 1
ATOM 2658 N N . GLU A 1 335 ? 33.384 16.001 -69.808 1.00 31.67 335 GLU A N 1
ATOM 2659 C CA . GLU A 1 335 ? 34.313 15.192 -70.619 1.00 31.67 335 GLU A CA 1
ATOM 2660 C C . GLU A 1 335 ? 34.769 13.791 -70.158 1.00 31.67 335 GLU A C 1
ATOM 2662 O O . GLU A 1 335 ? 35.631 13.602 -69.307 1.00 31.67 335 GLU A O 1
ATOM 2667 N N . ASN A 1 336 ? 34.227 12.801 -70.882 1.00 36.09 336 ASN A N 1
ATOM 2668 C CA . ASN A 1 336 ? 34.901 11.658 -71.511 1.00 36.09 336 ASN A CA 1
ATOM 2669 C C . ASN A 1 336 ? 36.273 11.237 -70.955 1.00 36.09 336 ASN A C 1
ATOM 2671 O O . ASN A 1 336 ? 37.288 11.769 -71.381 1.00 36.09 336 ASN A O 1
ATOM 2675 N N . HIS A 1 337 ? 36.313 10.121 -70.221 1.00 27.91 337 HIS A N 1
ATOM 2676 C CA . HIS A 1 337 ? 37.265 9.044 -70.510 1.00 27.91 337 HIS A CA 1
ATOM 2677 C C . HIS A 1 337 ? 36.732 7.692 -70.016 1.00 27.91 337 HIS A C 1
ATOM 2679 O O . HIS A 1 337 ? 36.346 7.506 -68.865 1.00 27.91 337 HIS A O 1
ATOM 2685 N N . THR A 1 338 ? 36.716 6.737 -70.940 1.00 37.22 338 THR A N 1
ATOM 2686 C CA . THR A 1 338 ? 36.402 5.322 -70.751 1.00 37.22 338 THR A CA 1
ATOM 2687 C C . THR A 1 338 ? 37.387 4.654 -69.792 1.00 37.22 338 THR A C 1
ATOM 2689 O O . THR A 1 338 ? 38.571 4.537 -70.104 1.00 37.22 338 THR A O 1
ATOM 2692 N N . GLY A 1 339 ? 36.884 4.150 -68.667 1.00 27.67 339 GLY A N 1
ATOM 2693 C CA . GLY A 1 339 ? 37.620 3.296 -67.740 1.00 27.67 339 GLY A CA 1
ATOM 2694 C C . GLY A 1 339 ? 36.655 2.393 -66.981 1.00 27.67 339 GLY A C 1
ATOM 2695 O O . GLY A 1 339 ? 36.052 2.796 -65.993 1.00 27.67 339 GLY A O 1
ATOM 2696 N N . THR A 1 340 ? 36.481 1.164 -67.462 1.00 37.25 340 THR A N 1
ATOM 2697 C CA . THR A 1 340 ? 35.737 0.100 -66.780 1.00 37.25 340 THR A CA 1
ATOM 2698 C C . THR A 1 340 ? 36.445 -0.284 -65.481 1.00 37.25 340 THR A C 1
ATOM 2700 O O . THR A 1 340 ? 37.396 -1.061 -65.496 1.00 37.25 340 THR A O 1
ATOM 2703 N N . GLY A 1 341 ? 35.971 0.248 -64.355 1.00 26.70 341 GLY A N 1
ATOM 2704 C CA . GLY A 1 341 ? 36.334 -0.188 -63.010 1.00 26.70 341 GLY A CA 1
ATOM 2705 C C . GLY A 1 341 ? 35.085 -0.644 -62.269 1.00 26.70 341 GLY A C 1
ATOM 2706 O O . GLY A 1 341 ? 34.248 0.173 -61.901 1.00 26.70 341 GLY A O 1
ATOM 2707 N N . HIS A 1 342 ? 34.935 -1.954 -62.072 1.00 31.78 342 HIS A N 1
ATOM 2708 C CA . HIS A 1 342 ? 33.929 -2.514 -61.172 1.00 31.78 342 HIS A CA 1
ATOM 2709 C C . HIS A 1 342 ? 34.177 -2.004 -59.745 1.00 31.78 342 HIS A C 1
ATOM 2711 O O . HIS A 1 342 ? 35.059 -2.499 -59.045 1.00 31.78 342 HIS A O 1
ATOM 2717 N N . GLN A 1 343 ? 33.392 -1.021 -59.308 1.00 30.05 343 GLN A N 1
ATOM 2718 C CA . GLN A 1 343 ? 33.325 -0.608 -57.911 1.00 30.05 343 GLN A CA 1
ATOM 2719 C C . GLN A 1 343 ? 32.444 -1.624 -57.176 1.00 30.05 343 GLN A C 1
ATOM 2721 O O . GLN A 1 343 ? 31.216 -1.562 -57.198 1.00 30.05 343 GLN A O 1
ATOM 2726 N N . GLY A 1 344 ? 33.085 -2.646 -56.608 1.00 28.08 344 GLY A N 1
ATOM 2727 C CA . GLY A 1 344 ? 32.416 -3.613 -55.751 1.00 28.08 344 GLY A CA 1
ATOM 2728 C C . GLY A 1 344 ? 31.844 -2.905 -54.527 1.00 28.08 344 GLY A C 1
ATOM 2729 O O . GLY A 1 344 ? 32.597 -2.362 -53.724 1.00 28.08 344 GLY A O 1
ATOM 2730 N N . ASN A 1 345 ? 30.519 -2.935 -54.382 1.00 30.11 345 ASN A N 1
ATOM 2731 C CA . ASN A 1 345 ? 29.832 -2.637 -53.130 1.00 30.11 345 ASN A CA 1
ATOM 2732 C C . ASN A 1 345 ? 30.285 -3.654 -52.070 1.00 30.11 345 ASN A C 1
ATOM 2734 O O . ASN A 1 345 ? 29.699 -4.729 -51.929 1.00 30.11 345 ASN A O 1
ATOM 2738 N N . THR A 1 346 ? 31.340 -3.332 -51.326 1.00 27.62 346 THR A N 1
ATOM 2739 C CA . THR A 1 346 ? 31.650 -3.996 -50.063 1.00 27.62 346 THR A CA 1
ATOM 2740 C C . THR A 1 346 ? 30.601 -3.558 -49.050 1.00 27.62 346 THR A C 1
ATOM 2742 O O . THR A 1 346 ? 30.619 -2.442 -48.541 1.00 27.62 346 THR A O 1
ATOM 2745 N N . SER A 1 347 ? 29.635 -4.442 -48.810 1.00 37.84 347 SER A N 1
ATOM 2746 C CA . SER A 1 347 ? 28.742 -4.390 -47.656 1.00 37.84 347 SER A CA 1
ATOM 2747 C C . SER A 1 347 ? 29.597 -4.512 -46.393 1.00 37.84 347 SER A C 1
ATOM 2749 O O . SER A 1 347 ? 29.848 -5.627 -45.937 1.00 37.84 347 SER A O 1
ATOM 2751 N N . ASP A 1 348 ? 30.056 -3.383 -45.850 1.00 34.88 348 ASP A N 1
ATOM 2752 C CA . ASP A 1 348 ? 30.689 -3.320 -44.533 1.00 34.88 348 ASP A CA 1
ATOM 2753 C C . ASP A 1 348 ? 29.691 -3.840 -43.496 1.00 34.88 348 ASP A C 1
ATOM 2755 O O . ASP A 1 348 ? 28.724 -3.179 -43.111 1.00 34.88 348 ASP A O 1
ATOM 2759 N N . CYS A 1 349 ? 29.890 -5.094 -43.098 1.00 39.88 349 CYS A N 1
ATOM 2760 C CA . CYS A 1 349 ? 29.152 -5.706 -42.015 1.00 39.88 349 CYS A CA 1
ATOM 2761 C C . CYS A 1 349 ? 29.519 -4.965 -40.725 1.00 39.88 349 CYS A C 1
ATOM 2763 O O . CYS A 1 349 ? 30.692 -4.843 -40.372 1.00 39.88 349 CYS A O 1
ATOM 2765 N N . ASP A 1 350 ? 28.504 -4.454 -40.032 1.00 50.88 350 ASP A N 1
ATOM 2766 C CA . ASP A 1 350 ? 28.613 -3.519 -38.912 1.00 50.88 350 ASP A CA 1
ATOM 2767 C C . ASP A 1 350 ? 29.058 -4.232 -37.616 1.00 50.88 350 ASP A C 1
ATOM 2769 O O . ASP A 1 350 ? 28.347 -4.296 -36.614 1.00 50.88 350 ASP A O 1
ATOM 2773 N N . THR A 1 351 ? 30.244 -4.842 -37.645 1.00 42.09 351 THR A N 1
ATOM 2774 C CA . THR A 1 351 ? 30.861 -5.587 -36.534 1.00 42.09 351 THR A CA 1
ATOM 2775 C C . THR A 1 351 ? 30.984 -4.730 -35.270 1.00 42.09 351 THR A C 1
ATOM 2777 O O . THR A 1 351 ? 30.833 -5.235 -34.159 1.00 42.09 351 THR A O 1
ATOM 2780 N N . ALA A 1 352 ? 31.189 -3.419 -35.429 1.00 40.94 352 ALA A N 1
ATOM 2781 C CA . ALA A 1 352 ? 31.233 -2.459 -34.329 1.00 40.94 352 ALA A CA 1
ATOM 2782 C C . ALA A 1 352 ? 29.892 -2.373 -33.585 1.00 40.94 352 ALA A C 1
ATOM 2784 O O . ALA A 1 352 ? 29.875 -2.323 -32.354 1.00 40.94 352 ALA A O 1
ATOM 2785 N N . SER A 1 353 ? 28.771 -2.435 -34.310 1.00 44.78 353 SER A N 1
ATOM 2786 C CA . SER A 1 353 ? 27.447 -2.470 -33.695 1.00 44.78 353 SER A CA 1
ATOM 2787 C C . SER A 1 353 ? 27.252 -3.739 -32.856 1.00 44.78 353 SER A C 1
ATOM 2789 O O . SER A 1 353 ? 26.813 -3.641 -31.715 1.00 44.78 353 SER A O 1
ATOM 2791 N N . ALA A 1 354 ? 27.659 -4.914 -33.347 1.00 42.97 354 ALA A N 1
ATOM 2792 C CA . ALA A 1 354 ? 27.527 -6.182 -32.622 1.00 42.97 354 ALA A CA 1
ATOM 2793 C C . ALA A 1 354 ? 28.372 -6.227 -31.332 1.00 42.97 354 ALA A C 1
ATOM 2795 O O . ALA A 1 354 ? 27.878 -6.654 -30.287 1.00 42.97 354 ALA A O 1
ATOM 2796 N N . PHE A 1 355 ? 29.612 -5.723 -31.369 1.00 45.81 355 PHE A N 1
ATOM 2797 C CA . PHE A 1 355 ? 30.453 -5.596 -30.172 1.00 45.81 355 PHE A CA 1
ATOM 2798 C C . PHE A 1 355 ? 29.907 -4.570 -29.174 1.00 45.81 355 PHE A C 1
ATOM 2800 O O . PHE A 1 355 ? 29.984 -4.803 -27.968 1.00 45.81 355 PHE A O 1
ATOM 2807 N N . TYR A 1 356 ? 29.309 -3.477 -29.656 1.00 48.25 356 TYR A N 1
ATOM 2808 C CA . TYR A 1 356 ? 28.615 -2.516 -28.802 1.00 48.25 356 TYR A CA 1
ATOM 2809 C C . TYR A 1 356 ? 27.408 -3.172 -28.115 1.00 48.25 356 TYR A C 1
ATOM 2811 O O . TYR A 1 356 ? 27.319 -3.144 -26.894 1.00 48.25 356 TYR A O 1
ATOM 2819 N N . TRP A 1 357 ? 26.536 -3.871 -28.849 1.00 46.97 357 TRP A N 1
ATOM 2820 C CA . TRP A 1 357 ? 25.391 -4.588 -28.266 1.00 46.97 357 TRP A CA 1
ATOM 2821 C C . TRP A 1 357 ? 25.809 -5.637 -27.222 1.00 46.97 357 TRP A C 1
ATOM 2823 O O . TRP A 1 357 ? 25.190 -5.719 -26.163 1.00 46.97 357 TRP A O 1
ATOM 2833 N N . MET A 1 358 ? 26.888 -6.386 -27.471 1.00 46.94 358 MET A N 1
ATOM 2834 C CA . MET A 1 358 ? 27.409 -7.386 -26.531 1.00 46.94 358 MET A CA 1
ATOM 2835 C C . MET A 1 358 ? 28.040 -6.751 -25.279 1.00 46.94 358 MET A C 1
ATOM 2837 O O . MET A 1 358 ? 27.759 -7.193 -24.167 1.00 46.94 358 MET A O 1
ATOM 2841 N N . GLY A 1 359 ? 28.832 -5.683 -25.438 1.00 48.41 359 GLY A N 1
ATOM 2842 C CA . GLY A 1 359 ? 29.427 -4.942 -24.319 1.00 48.41 359 GLY A CA 1
ATOM 2843 C C . GLY A 1 359 ? 28.386 -4.224 -23.451 1.00 48.41 359 GLY A C 1
ATOM 2844 O O . GLY A 1 359 ? 28.508 -4.177 -22.225 1.00 48.41 359 GLY A O 1
ATOM 2845 N N . MET A 1 360 ? 27.310 -3.724 -24.061 1.00 54.41 360 MET A N 1
ATOM 2846 C CA . MET A 1 360 ? 26.226 -3.049 -23.345 1.00 54.41 360 MET A CA 1
ATOM 2847 C C . MET A 1 360 ? 25.297 -4.036 -22.631 1.00 54.41 360 MET A C 1
ATOM 2849 O O . MET A 1 360 ? 24.868 -3.748 -21.515 1.00 54.41 360 MET A O 1
ATOM 2853 N N . ALA A 1 361 ? 25.068 -5.227 -23.199 1.00 50.41 361 ALA A N 1
ATOM 2854 C CA . ALA A 1 361 ? 24.386 -6.319 -22.507 1.00 50.41 361 ALA A CA 1
ATOM 2855 C C . ALA A 1 361 ? 25.132 -6.725 -21.227 1.00 50.41 361 ALA A C 1
ATOM 2857 O O . ALA A 1 361 ? 24.515 -6.842 -20.170 1.00 50.41 361 ALA A O 1
ATOM 2858 N N . THR A 1 362 ? 26.465 -6.831 -21.279 1.00 51.50 362 THR A N 1
ATOM 2859 C CA . THR A 1 362 ? 27.272 -7.101 -20.079 1.00 51.50 362 THR A CA 1
ATOM 2860 C C . THR A 1 362 ? 27.237 -5.965 -19.058 1.00 51.50 362 THR A C 1
ATOM 2862 O O . THR A 1 362 ? 27.195 -6.234 -17.864 1.00 51.50 362 THR A O 1
ATOM 2865 N N . ILE A 1 363 ? 27.193 -4.696 -19.475 1.00 56.09 363 ILE A N 1
ATOM 2866 C CA . ILE A 1 363 ? 27.061 -3.575 -18.526 1.00 56.09 363 ILE A CA 1
ATOM 2867 C C . ILE A 1 363 ? 25.668 -3.568 -17.882 1.00 56.09 363 ILE A C 1
ATOM 2869 O O . ILE A 1 363 ? 25.561 -3.343 -16.680 1.00 56.09 363 ILE A O 1
ATOM 2873 N N . SER A 1 364 ? 24.612 -3.873 -18.642 1.00 54.66 364 SER A N 1
ATOM 2874 C CA . SER A 1 364 ? 23.238 -3.925 -18.126 1.00 54.66 364 SER A CA 1
ATOM 2875 C C . SER A 1 364 ? 23.000 -5.053 -17.116 1.00 54.66 364 SER A C 1
ATOM 2877 O O . SER A 1 364 ? 22.149 -4.906 -16.246 1.00 54.66 364 SER A O 1
ATOM 2879 N N . THR A 1 365 ? 23.777 -6.139 -17.178 1.00 54.06 365 THR A N 1
ATOM 2880 C CA . THR A 1 365 ? 23.724 -7.235 -16.199 1.00 54.06 365 THR A CA 1
ATOM 2881 C C . THR A 1 365 ? 24.671 -7.016 -15.018 1.00 54.06 365 THR A C 1
ATOM 2883 O O . THR A 1 365 ? 24.316 -7.336 -13.887 1.00 54.06 365 THR A O 1
ATOM 2886 N N . ILE A 1 366 ? 25.851 -6.425 -15.235 1.00 56.59 366 ILE A N 1
ATOM 2887 C CA . ILE A 1 366 ? 26.849 -6.186 -14.177 1.00 56.59 366 ILE A CA 1
ATOM 2888 C C . ILE A 1 366 ? 26.488 -4.972 -13.305 1.00 56.59 366 ILE A C 1
ATOM 2890 O O . ILE A 1 366 ? 26.681 -5.015 -12.091 1.00 56.59 366 ILE A O 1
ATOM 2894 N N . ALA A 1 367 ? 25.937 -3.899 -13.880 1.00 52.81 367 ALA A N 1
ATOM 2895 C CA . ALA A 1 367 ? 25.579 -2.688 -13.137 1.00 52.81 367 ALA A CA 1
ATOM 2896 C C . ALA A 1 367 ? 24.579 -2.929 -11.980 1.00 52.81 367 ALA A C 1
ATOM 2898 O O . ALA A 1 367 ? 24.844 -2.429 -10.887 1.00 52.81 367 ALA A O 1
ATOM 2899 N N . PRO A 1 368 ? 23.497 -3.721 -12.133 1.00 55.28 368 PRO A N 1
ATOM 2900 C CA . PRO A 1 368 ? 22.603 -4.045 -11.018 1.00 55.28 368 PRO A CA 1
ATOM 2901 C C . PRO A 1 368 ? 23.174 -5.072 -10.024 1.00 55.28 368 PRO A C 1
ATOM 2903 O O . PRO A 1 368 ? 22.663 -5.165 -8.913 1.00 55.28 368 PRO A O 1
ATOM 2906 N N . LEU A 1 369 ? 24.239 -5.809 -10.372 1.00 48.97 369 LEU A N 1
ATOM 2907 C CA . LEU A 1 369 ? 24.955 -6.716 -9.455 1.00 48.97 369 LEU A CA 1
ATOM 2908 C C . LEU A 1 369 ? 26.046 -6.003 -8.631 1.00 48.97 369 LEU A C 1
ATOM 2910 O O . LEU A 1 369 ? 26.530 -6.544 -7.634 1.00 48.97 369 LEU A O 1
ATOM 2914 N N . SER A 1 370 ? 26.418 -4.780 -9.015 1.00 49.31 370 SER A N 1
ATOM 2915 C CA . SER A 1 370 ? 27.417 -3.950 -8.330 1.00 49.31 370 SER A CA 1
ATOM 2916 C C . SER A 1 370 ? 27.088 -3.655 -6.850 1.00 49.31 370 SER A C 1
ATOM 2918 O O . SER A 1 370 ? 27.979 -3.822 -6.015 1.00 49.31 370 SER A O 1
ATOM 2920 N N . PRO A 1 371 ? 25.838 -3.321 -6.453 1.00 49.62 371 PRO A N 1
ATOM 2921 C CA . PRO A 1 371 ? 25.504 -3.068 -5.046 1.00 49.62 371 PRO A CA 1
ATOM 2922 C C . PRO A 1 371 ? 25.710 -4.296 -4.145 1.00 49.62 371 PRO A C 1
ATOM 2924 O O . PRO A 1 371 ? 26.198 -4.163 -3.024 1.00 49.62 371 PRO A O 1
ATOM 2927 N N . THR A 1 372 ? 25.431 -5.500 -4.660 1.00 46.31 372 THR A N 1
ATOM 2928 C CA . THR A 1 372 ? 25.674 -6.780 -3.969 1.00 46.31 372 THR A CA 1
ATOM 2929 C C . THR A 1 372 ? 27.159 -7.116 -3.808 1.00 46.31 372 THR A C 1
ATOM 2931 O O . THR A 1 372 ? 27.527 -7.761 -2.831 1.00 46.31 372 THR A O 1
ATOM 2934 N N . VAL A 1 373 ? 28.026 -6.662 -4.721 1.00 46.47 373 VAL A N 1
ATOM 2935 C CA . VAL A 1 373 ? 29.492 -6.840 -4.634 1.00 46.47 373 VAL A CA 1
ATOM 2936 C C . VAL A 1 373 ? 30.140 -5.778 -3.734 1.00 46.47 373 VAL A C 1
ATOM 2938 O O . VAL A 1 373 ? 31.155 -6.047 -3.097 1.00 46.47 373 VAL A O 1
ATOM 2941 N N . LEU A 1 374 ? 29.540 -4.587 -3.640 1.00 44.44 374 LEU A N 1
ATOM 2942 C CA . LEU A 1 374 ? 30.025 -3.461 -2.832 1.00 44.44 374 LEU A CA 1
ATOM 2943 C C . LEU A 1 374 ? 29.447 -3.415 -1.407 1.00 44.44 374 LEU A C 1
ATOM 2945 O O . LEU A 1 374 ? 29.714 -2.464 -0.675 1.00 44.44 374 LEU A O 1
ATOM 2949 N N . GLY A 1 375 ? 28.674 -4.425 -0.996 1.00 34.66 375 GLY A N 1
ATOM 2950 C CA . GLY A 1 375 ? 28.147 -4.528 0.368 1.00 34.66 375 GLY A CA 1
ATOM 2951 C C . GLY A 1 375 ? 27.108 -3.462 0.728 1.00 34.66 375 GLY A C 1
ATOM 2952 O O . GLY A 1 375 ? 26.911 -3.181 1.908 1.00 34.66 375 GLY A O 1
ATOM 2953 N N . ILE A 1 376 ? 26.443 -2.863 -0.264 1.00 42.06 376 ILE A N 1
ATOM 2954 C CA . ILE A 1 376 ? 25.348 -1.919 -0.029 1.00 42.06 376 ILE A CA 1
ATOM 2955 C C . ILE A 1 376 ? 24.079 -2.748 0.178 1.00 42.06 376 ILE A C 1
ATOM 2957 O O . ILE A 1 376 ? 23.410 -3.144 -0.777 1.00 42.06 376 ILE A O 1
ATOM 2961 N N . THR A 1 377 ? 23.783 -3.064 1.435 1.00 40.94 377 THR A N 1
ATOM 2962 C CA . THR A 1 377 ? 22.495 -3.640 1.830 1.00 40.94 377 THR A CA 1
ATOM 2963 C C . THR A 1 377 ? 21.428 -2.548 1.857 1.00 40.94 377 THR A C 1
ATOM 2965 O O . THR A 1 377 ? 21.714 -1.422 2.268 1.00 40.94 377 THR A O 1
ATOM 2968 N N . ALA A 1 378 ? 20.225 -2.899 1.394 1.00 44.19 378 ALA A N 1
ATOM 2969 C CA . ALA A 1 378 ? 19.020 -2.075 1.498 1.00 44.19 378 ALA A CA 1
ATOM 2970 C C . ALA A 1 378 ? 18.661 -1.754 2.957 1.00 44.19 378 ALA A C 1
ATOM 2972 O O . ALA A 1 378 ? 18.938 -2.618 3.825 1.00 44.19 378 ALA A O 1
#

Secondary structure (DSSP, 8-state):
-TTSS-EEEE-TTEEE-S--GGGGGS-SEEEEE-SSSSEEEEEEEE---HHHHHHHHHHTTTS--TTSSHHHHHHHHTTTGGGSEEP-TTS--SSPPSEEEEPGGGSEEHHHHHHHTS-SS-GGG--EEE---TT--TTSTTGGGT-TTHHHHHHHHHT---SSTT-TTT--HHHHHHHHHHHHHHHHHHHHHHHHHHHHTTT-TTHHHHHHHHHHHHHHHHHS----------PPP--------------------THHHHHHHHHHHHHHHHHHHHHHHHS-TTS-HHHHHHHHHHHHHHHHHHHHHHHHHHHHHHHHHHHHHHHHTT--S-----------------HHHHHHHHHHHHHHHHHHHHHHHTT---

InterPro domains:
  IPR029044 Nucleotide-diphospho-sugar transferases [G3DSA:3.90.550.10] (1-162)
  IPR029044 Nucleotide-diphospho-sugar transferases [SSF53448] (2-154)
  IPR050587 GNT1/Glycosyltransferase 8 [PTHR11183] (1-187)

Sequence (378 aa):
MTTYRKVVYLDADTVVVKSIEDLFNCGKFCANLKHSERMNSGVMVVEPSETLFKDMMSKVDSLPSYTGGDQGFLNSYYAEFANSRVFDPNKPLTPEPETQRLSTLYNADVGLYMLANKWMVDEKELRVIHYTLGPLKPWDWWTAWLVKPVAVWQDVRQNLEESLPGTGGGKNPHDQLVVKILFILPFCMLLCGYYGSCFQTNKELLSMRTLCAFARQARYKYKSEEALPSYSTVGVASSSFGISNQKLSTGAHLKLPSYFGAIAVVVCFICALISLAFAFLVIPRQVMPWTGLLLMFEWTFVTFFLLFGGYLRFVYKWGSFSANHAGYGSLDSSENHTGTGHQGNTSDCDTASAFYWMGMATISTIAPLSPTVLGITA